Protein AF-A0AAU9SRE0-F1 (afdb_monomer)

Foldseek 3Di:
DLVVCCVVVLVVLLVVVVVDPLSVVLCCVQVVVLVVCPPDDPLCSLLSSLLSSLVSVLVDPDDVLVSLVVLLSSLVSLLPPPPLPDCRSLVSNLSSLVSVLVSCVVDQDPDLVSNLVSLLVQLVSLLVSADSNLQSSLVSLLVSLVVCVPPPRDLLSSLLSLLSSLLSVLSNLLVVVVPDPDPDQSVLVCLPPCVSQVSLVVSLVSLVVDDPPCLVSLVSSLVSLLSRQQSVLVSLLVCLLVLLPDPSCPVRLVVLLSSLSSLLSSLVSLVVVCVVCPDPPSLPPSSLVSNLSSLLSSQSSCLNNVPPNVSSLVSLLCNLVDPSDDLVSLVVLLVSLLSSLVSCVVVVVNVSNLSSLLSNVSSLVSSVVVLVVCVVVPDPVSVVSVVVSVVSVVVSVVVCVPPPDSPVVVVVVVVVVVVVVVVVVVVVVVVVVPD

InterPro domains:
  IPR005314 Peptidase C50, separase [PTHR12792] (43-377)
  IPR056932 Separase-like, second TPR repeats region [PF25113] (87-216)

Solvent-accessible surface area (backbone atoms only — not comparable to full-atom values): 24134 Å² total; per-residue (Å²): 106,68,64,60,48,47,53,50,48,48,47,49,54,40,55,75,36,62,92,40,80,66,47,59,53,44,47,57,69,48,48,58,72,57,66,71,52,85,83,63,58,71,68,60,50,48,43,51,47,54,43,48,47,51,54,45,52,64,73,40,95,60,64,68,71,52,48,48,54,51,49,48,51,57,48,50,56,46,71,67,46,86,63,79,84,54,73,58,54,52,55,36,47,46,47,45,56,50,45,57,55,57,59,51,70,77,51,86,86,73,63,64,67,55,50,50,52,50,48,53,48,51,56,57,52,19,66,75,66,31,64,72,36,25,53,50,52,23,51,46,30,44,55,52,26,58,67,42,68,79,46,84,85,53,70,64,60,34,53,33,33,42,33,45,23,58,18,34,60,50,45,49,49,52,58,56,47,72,75,50,93,61,96,64,64,67,66,58,60,54,73,69,30,62,68,69,42,56,50,49,56,61,45,48,64,52,62,76,67,64,71,82,88,51,68,86,54,45,63,63,41,51,50,22,42,46,58,35,41,46,48,53,18,52,51,46,60,72,42,44,80,65,55,66,82,42,72,78,58,63,86,42,45,70,57,49,50,54,52,34,51,54,36,49,50,44,53,51,52,51,51,54,49,54,67,73,47,84,54,79,85,75,71,45,69,65,60,56,53,44,47,54,42,30,52,51,27,31,40,52,46,17,60,74,67,64,49,63,47,67,61,43,49,49,52,48,52,52,52,65,69,36,90,85,62,47,64,70,58,39,50,54,51,30,56,50,25,43,55,50,14,53,54,28,43,77,68,70,37,55,71,54,12,51,54,27,42,54,52,24,53,53,37,47,53,47,39,52,53,53,48,56,64,48,52,81,71,72,61,80,72,52,59,64,52,49,51,52,48,52,55,52,46,53,54,51,50,54,54,43,71,70,42,99,71,44,62,66,61,53,52,53,49,54,57,49,52,51,51,56,52,49,52,56,47,51,58,49,52,51,69,73,65,76,121

Mean predicted aligned error: 12.98 Å

Sequence (435 aa):
MICSALTSSVWNAASWGLEHPGSRQIWESVLSPLSEKQNVSTRVLCKSFCNSTLKEYYKSPLPKCHFYKFSRQVLSLLFMSKETETSQPVETVMSVLRTVACEIKVEPGANWLEFLDLVSYCVHESLLAGDVWCAGVSKQLSEIASNYYNYKAIPQANLILRLYSAGLPVHVFDVKLRKIVRKKLRLEALLGDDEIWNSSVSLWGLIQHYHKDAVEYTPPYLDALKFLCQPLASLINSEKKKMVPGRVLTCYTAHLSVIQDIFLQFCHGLREFQRWTHHKECSGTDFNKTLLNVAMAASFISMRTQYRVEITGRLVEDVIASPWISPPDLKYLLASFHDIGVAFYSMKNLGKASLAFKICIRTVWTCVRLLCQIHQHGAPEINKLLVFILENWSAAEALIKNLPDPTPIAKQYVKTQRRDHEIQKEEKDLKQTGF

Nearest PDB structures (foldseek):
  8vjj-assembly1_C  TM=2.635E-01  e=2.419E-01  Mus musculus
  8vjk-assembly1_B  TM=2.257E-01  e=1.599E-01  Mus musculus
  8tl7-assembly1_U  TM=2.142E-01  e=1.494E+00  synthetic construct
  8set-assembly1_D  TM=2.763E-01  e=2.454E+00  Oryctolagus cuniculus

pLDDT: mean 74.32, std 15.86, range [37.41, 95.12]

Secondary structure (DSSP, 8-state):
-HHHHHHHHHHHHHHHTTTSTHHHHHHHHHHHHHHT-TTS-HHHHHHHHHHHHHHHHHHSSS-HHHHHHHHHHHHHHHHT-S-TT-HHHHHHHHHHHHHHHHHHTTSTTS-HHHHHHHHHHHHHHHHHH-HHHHHHHHHHHHHHHHHHTT-TT-HHHHHHHHHHHHHHHHHHHHHHHHH---SS-HHHHHHT-HHHHHHHHHHHHHHHT--TT-GGGHHHHHHHHHHHHHHHHHHHHHHHHHHTT-SGGGGGHHHHHHHHHHHHHHHHHHHHHHHH--SGGG--HHHHHHHHHHHHHHHHHHHHH-SSHHHHHHHHHHHHT-TT--HHHHHHHHHHHHHHHHHHHHTT-HHHHHHHHHHHHHHHHHHHHHHHHHHTT--TTHHHHHHHHHHHHHHHHHHHHTSS--HHHHHHHHHHHHHHHHHHHHHHHHHHHT-

Radius of gyration: 26.69 Å; Cα contacts (8 Å, |Δi|>4): 370; chains: 1; bounding box: 65×55×76 Å

Structure (mmCIF, N/CA/C/O backbone):
data_AF-A0AAU9SRE0-F1
#
_entry.id   AF-A0AAU9SRE0-F1
#
loop_
_atom_site.group_PDB
_atom_site.id
_atom_site.type_symbol
_atom_site.label_atom_id
_atom_site.label_alt_id
_atom_site.label_comp_id
_atom_site.label_asym_id
_atom_site.label_entity_id
_atom_site.label_seq_id
_atom_site.pdbx_PDB_ins_code
_atom_site.Cartn_x
_atom_site.Cartn_y
_atom_site.Cartn_z
_atom_site.occupancy
_atom_site.B_iso_or_equiv
_atom_site.auth_seq_id
_atom_site.auth_comp_id
_atom_site.auth_asym_id
_atom_site.auth_atom_id
_atom_site.pdbx_PDB_model_num
ATOM 1 N N . MET A 1 1 ? 19.586 21.660 -21.477 1.00 44.09 1 MET A N 1
ATOM 2 C CA . MET A 1 1 ? 20.223 21.302 -20.189 1.00 44.09 1 MET A CA 1
ATOM 3 C C . MET A 1 1 ? 20.148 19.803 -19.909 1.00 44.09 1 MET A C 1
ATOM 5 O O . MET A 1 1 ? 21.198 19.206 -19.751 1.00 44.09 1 MET A O 1
ATOM 9 N N . ILE A 1 2 ? 18.968 19.165 -19.959 1.00 46.72 2 ILE A N 1
ATOM 10 C CA . ILE A 1 2 ? 18.813 17.707 -19.748 1.00 46.72 2 ILE A CA 1
ATOM 11 C C . ILE A 1 2 ? 19.622 16.876 -20.752 1.00 46.72 2 ILE A C 1
ATOM 13 O O . ILE A 1 2 ? 20.326 15.978 -20.329 1.00 46.72 2 ILE A O 1
ATOM 17 N N . CYS A 1 3 ? 19.616 17.195 -22.054 1.00 45.47 3 CYS A N 1
ATOM 18 C CA . CYS A 1 3 ? 20.448 16.456 -23.014 1.00 45.47 3 CYS A CA 1
ATOM 19 C C . CYS A 1 3 ? 21.947 16.644 -22.779 1.00 45.47 3 CYS A C 1
ATOM 21 O O . CYS A 1 3 ? 22.668 15.679 -22.931 1.00 45.47 3 CYS A O 1
ATOM 23 N N . SER A 1 4 ? 22.415 17.831 -22.370 1.00 46.62 4 SER A N 1
ATOM 24 C CA . SER A 1 4 ? 23.844 18.045 -22.083 1.00 46.62 4 SER A CA 1
ATOM 25 C C . SER A 1 4 ? 24.262 17.394 -20.758 1.00 46.62 4 SER A C 1
ATOM 27 O O . SER A 1 4 ? 25.378 16.899 -20.644 1.00 46.62 4 SER A O 1
ATOM 29 N N . ALA A 1 5 ? 23.358 17.350 -19.774 1.00 51.81 5 ALA A N 1
ATOM 30 C CA . ALA A 1 5 ? 23.538 16.632 -18.519 1.00 51.81 5 ALA A CA 1
ATOM 31 C C . ALA A 1 5 ? 23.449 15.118 -18.727 1.00 51.81 5 ALA A C 1
ATOM 33 O O . ALA A 1 5 ? 24.257 14.405 -18.169 1.00 51.81 5 ALA A O 1
ATOM 34 N N . LEU A 1 6 ? 22.555 14.612 -19.577 1.00 51.34 6 LEU A N 1
ATOM 35 C CA . LEU A 1 6 ? 22.500 13.201 -19.951 1.00 51.34 6 LEU A CA 1
ATOM 36 C C . LEU A 1 6 ? 23.691 12.824 -20.818 1.00 51.34 6 LEU A C 1
ATOM 38 O O . LEU A 1 6 ? 24.259 11.779 -20.576 1.00 51.34 6 LEU A O 1
ATOM 42 N N . THR A 1 7 ? 24.144 13.645 -21.765 1.00 50.97 7 THR A N 1
ATOM 43 C CA . THR A 1 7 ? 25.370 13.339 -22.512 1.00 50.97 7 THR A CA 1
ATOM 44 C C . THR A 1 7 ? 26.592 13.417 -21.613 1.00 50.97 7 THR A C 1
ATOM 46 O O . THR A 1 7 ? 27.449 12.571 -21.761 1.00 50.97 7 THR A O 1
ATOM 49 N N . SER A 1 8 ? 26.671 14.356 -20.661 1.00 46.06 8 SER A N 1
ATOM 50 C CA . SER A 1 8 ? 27.801 14.484 -19.724 1.00 46.06 8 SER A CA 1
ATOM 51 C C . SER A 1 8 ? 27.768 13.439 -18.601 1.00 46.06 8 SER A C 1
ATOM 53 O O . SER A 1 8 ? 28.796 12.899 -18.226 1.00 46.06 8 SER A O 1
ATOM 55 N N . SER A 1 9 ? 26.593 13.067 -18.096 1.00 46.38 9 SER A N 1
ATOM 56 C CA . SER A 1 9 ? 26.417 12.003 -17.104 1.00 46.38 9 SER A CA 1
ATOM 57 C C . SER A 1 9 ? 26.436 10.616 -17.729 1.00 46.38 9 SER A C 1
ATOM 59 O O . SER A 1 9 ? 26.918 9.706 -17.078 1.00 46.38 9 SER A O 1
ATOM 61 N N . VAL A 1 10 ? 25.988 10.432 -18.976 1.00 47.25 10 VAL A N 1
ATOM 62 C CA . VAL A 1 10 ? 26.255 9.209 -19.752 1.00 47.25 10 VAL A CA 1
ATOM 63 C C . VAL A 1 10 ? 27.716 9.174 -20.168 1.00 47.25 10 VAL A C 1
ATOM 65 O O . VAL A 1 10 ? 28.284 8.100 -20.142 1.00 47.25 10 VAL A O 1
ATOM 68 N N . TRP A 1 11 ? 28.368 10.306 -20.444 1.00 44.09 11 TRP A N 1
ATOM 69 C CA . TRP A 1 11 ? 29.823 10.370 -20.616 1.00 44.09 11 TRP A CA 1
ATOM 70 C C . TRP A 1 11 ? 30.558 10.023 -19.323 1.00 44.09 11 TRP A C 1
ATOM 72 O O . TRP A 1 11 ? 31.525 9.281 -19.373 1.00 44.09 11 TRP A O 1
ATOM 82 N N . ASN A 1 12 ? 30.068 10.465 -18.163 1.00 44.06 12 ASN A N 1
ATOM 83 C CA . ASN A 1 12 ? 30.649 10.137 -16.862 1.00 44.06 12 ASN A CA 1
ATOM 84 C C . ASN A 1 12 ? 30.303 8.709 -16.397 1.00 44.06 12 ASN A C 1
ATOM 86 O O . ASN A 1 12 ? 31.115 8.051 -15.765 1.00 44.06 12 ASN A O 1
ATOM 90 N N . ALA A 1 13 ? 29.127 8.178 -16.730 1.00 41.12 13 ALA A N 1
ATOM 91 C CA . ALA A 1 13 ? 28.760 6.786 -16.464 1.00 41.12 13 ALA A CA 1
ATOM 92 C C . ALA A 1 13 ? 29.473 5.832 -17.435 1.00 41.12 13 ALA A C 1
ATOM 94 O O . ALA A 1 13 ? 29.919 4.761 -17.034 1.00 41.12 13 ALA A O 1
ATOM 95 N N . ALA A 1 14 ? 29.651 6.245 -18.693 1.00 41.06 14 ALA A N 1
ATOM 96 C CA . ALA A 1 14 ? 30.523 5.583 -19.653 1.00 41.06 14 ALA A CA 1
ATOM 97 C C . ALA A 1 14 ? 31.992 5.718 -19.243 1.00 41.06 14 ALA A C 1
ATOM 99 O O . ALA A 1 14 ? 32.736 4.773 -19.463 1.00 41.06 14 ALA A O 1
ATOM 100 N N . SER A 1 15 ? 32.399 6.812 -18.580 1.00 37.41 15 SER A N 1
ATOM 101 C CA . SER A 1 15 ? 33.753 6.970 -18.038 1.00 37.41 15 SER A CA 1
ATOM 102 C C . SER A 1 15 ? 34.016 6.128 -16.797 1.00 37.41 15 SER A C 1
ATOM 104 O O . SER A 1 15 ? 35.123 5.633 -16.629 1.00 37.41 15 SER A O 1
ATOM 106 N N . TRP A 1 16 ? 32.989 5.832 -16.001 1.00 39.28 16 TRP A N 1
ATOM 107 C CA . TRP A 1 16 ? 33.039 4.770 -14.990 1.00 39.28 16 TRP A CA 1
ATOM 108 C C . TRP A 1 16 ? 33.045 3.359 -15.603 1.00 39.28 16 TRP A C 1
ATOM 110 O O . TRP A 1 16 ? 33.472 2.409 -14.958 1.00 39.28 16 TRP A O 1
ATOM 120 N N . GLY A 1 17 ? 32.612 3.216 -16.859 1.00 38.97 17 GLY A N 1
ATOM 121 C CA . GLY A 1 17 ? 32.739 2.003 -17.671 1.00 38.97 17 GLY A CA 1
ATOM 122 C C . GLY A 1 17 ? 33.943 1.994 -18.625 1.00 38.97 17 GLY A C 1
ATOM 123 O O . GLY A 1 17 ? 34.008 1.106 -19.480 1.00 38.97 17 GLY A O 1
ATOM 124 N N . LEU A 1 18 ? 34.874 2.958 -18.529 1.00 38.12 18 LEU A N 1
ATOM 125 C CA . LEU A 1 18 ? 36.029 3.082 -19.439 1.00 38.12 18 LEU A CA 1
ATOM 126 C C . LEU A 1 18 ? 37.134 2.047 -19.193 1.00 38.12 18 LEU A C 1
ATOM 128 O O . LEU A 1 18 ? 38.086 2.000 -19.965 1.00 38.12 18 LEU A O 1
ATOM 132 N N . GLU A 1 19 ? 37.001 1.168 -18.200 1.00 42.31 19 GLU A N 1
ATOM 133 C CA . GLU A 1 19 ? 37.871 -0.011 -18.102 1.00 42.31 19 GLU A CA 1
ATOM 134 C C . GLU A 1 19 ? 37.443 -1.148 -19.053 1.00 42.31 19 GLU A C 1
ATOM 136 O O . GLU A 1 19 ? 38.188 -2.109 -19.233 1.00 42.31 19 GLU A O 1
ATOM 141 N N . HIS A 1 20 ? 36.287 -1.035 -19.732 1.00 44.62 20 HIS A N 1
ATOM 142 C CA . HIS A 1 20 ? 35.795 -2.057 -20.661 1.00 44.62 20 HIS A CA 1
ATOM 143 C C . HIS A 1 20 ? 35.599 -1.539 -22.104 1.00 44.62 20 HIS A C 1
ATOM 145 O O . HIS A 1 20 ? 34.811 -0.618 -22.322 1.00 44.62 20 HIS A O 1
ATOM 151 N N . PRO A 1 21 ? 36.199 -2.188 -23.127 1.00 45.56 21 PRO A N 1
ATOM 152 C CA . PRO A 1 21 ? 36.087 -1.810 -24.546 1.00 45.56 21 PRO A CA 1
ATOM 153 C C . PRO A 1 21 ? 34.653 -1.682 -25.094 1.00 45.56 21 PRO A C 1
ATOM 155 O O . PRO A 1 21 ? 34.417 -0.939 -26.045 1.00 45.56 21 PRO A O 1
ATOM 158 N N . GLY A 1 22 ? 33.683 -2.380 -24.492 1.00 50.66 22 GLY A N 1
ATOM 159 C CA . GLY A 1 22 ? 32.291 -2.400 -24.953 1.00 50.66 22 GLY A CA 1
ATOM 160 C C . GLY A 1 22 ? 31.529 -1.080 -24.769 1.00 50.66 22 GLY A C 1
ATOM 161 O O . GLY A 1 22 ? 30.610 -0.803 -25.534 1.00 50.66 22 GLY A O 1
ATOM 162 N N . SER A 1 23 ? 31.910 -0.228 -23.811 1.00 51.00 23 SER A N 1
ATOM 163 C CA . SER A 1 23 ? 31.218 1.047 -23.548 1.00 51.00 23 SER A CA 1
ATOM 164 C C . SER A 1 23 ? 31.437 2.080 -24.665 1.00 51.00 23 SER A C 1
ATOM 166 O O . SER A 1 23 ? 30.512 2.803 -25.040 1.00 51.00 23 SER A O 1
ATOM 168 N N . ARG A 1 24 ? 32.635 2.094 -25.267 1.00 52.78 24 ARG A N 1
ATOM 169 C CA . ARG A 1 24 ? 32.995 2.955 -26.408 1.00 52.78 24 ARG A CA 1
ATOM 170 C C . ARG A 1 24 ? 32.248 2.567 -27.688 1.00 52.78 24 ARG A C 1
ATOM 172 O O . ARG A 1 24 ? 31.793 3.434 -28.426 1.00 52.78 24 ARG A O 1
ATOM 179 N N . GLN A 1 25 ? 32.050 1.269 -27.899 1.00 57.16 25 GLN A N 1
ATOM 180 C CA . GLN A 1 25 ? 31.337 0.722 -29.057 1.00 57.16 25 GLN A CA 1
ATOM 181 C C . GLN A 1 25 ? 29.832 1.058 -29.028 1.00 57.16 25 GLN A C 1
ATOM 183 O O . GLN A 1 25 ? 29.228 1.358 -30.060 1.00 57.16 25 GLN A O 1
ATOM 188 N N . ILE A 1 26 ? 29.227 1.091 -27.833 1.00 56.38 26 ILE A N 1
ATOM 189 C CA . ILE A 1 26 ? 27.846 1.565 -27.628 1.00 56.38 26 ILE A CA 1
ATOM 190 C C . ILE A 1 26 ? 27.734 3.063 -27.955 1.00 56.38 26 ILE A C 1
ATOM 192 O O . ILE A 1 26 ? 26.755 3.505 -28.552 1.00 56.38 26 ILE A O 1
ATOM 196 N N . TRP A 1 27 ? 28.745 3.858 -27.599 1.00 55.88 27 TRP A N 1
ATOM 197 C CA . TRP A 1 27 ? 28.757 5.293 -27.881 1.00 55.88 27 TRP A CA 1
ATOM 198 C C . TRP A 1 27 ? 28.800 5.582 -29.389 1.00 55.88 27 TRP A C 1
ATOM 200 O O . TRP A 1 27 ? 27.960 6.326 -29.893 1.00 55.88 27 TRP A O 1
ATOM 210 N N . GLU A 1 28 ? 29.711 4.939 -30.123 1.00 55.91 28 GLU A N 1
ATOM 211 C CA . GLU A 1 28 ? 29.859 5.116 -31.577 1.00 55.91 28 GLU A CA 1
ATOM 212 C C . GLU A 1 28 ? 28.629 4.620 -32.359 1.00 55.91 28 GLU A C 1
ATOM 214 O O . GLU A 1 28 ? 28.178 5.287 -33.292 1.00 55.91 28 GLU A O 1
ATOM 219 N N . SER A 1 29 ? 28.024 3.505 -31.935 1.00 59.25 29 SER A N 1
ATOM 220 C CA . SER A 1 29 ? 26.831 2.937 -32.584 1.00 59.25 29 SER A CA 1
ATOM 221 C C . SER A 1 29 ? 25.541 3.725 -32.329 1.00 59.25 29 SER A C 1
ATOM 223 O O . SER A 1 29 ? 24.643 3.704 -33.172 1.00 59.25 29 SER A O 1
ATOM 225 N N . VAL A 1 30 ? 25.428 4.437 -31.200 1.00 58.59 30 VAL A N 1
ATOM 226 C CA . VAL A 1 30 ? 24.200 5.161 -30.831 1.00 58.59 30 VAL A CA 1
ATOM 227 C C . VAL A 1 30 ? 24.264 6.651 -31.171 1.00 58.59 30 VAL A C 1
ATOM 229 O O . VAL A 1 30 ? 23.275 7.192 -31.666 1.00 58.59 30 VAL A O 1
ATOM 232 N N . LEU A 1 31 ? 25.387 7.338 -30.926 1.00 56.81 31 LEU A N 1
ATOM 233 C CA . LEU A 1 31 ? 25.472 8.794 -31.109 1.00 56.81 31 LEU A CA 1
ATOM 234 C C . LEU A 1 31 ? 25.750 9.222 -32.551 1.00 56.81 31 LEU A C 1
ATOM 236 O O . LEU A 1 31 ? 25.143 10.202 -32.980 1.00 56.81 31 LEU A O 1
ATOM 240 N N . SER A 1 32 ? 26.567 8.484 -33.314 1.00 55.81 32 SER A N 1
ATOM 241 C CA . SER A 1 32 ? 26.891 8.842 -34.709 1.00 55.81 32 SER A CA 1
ATOM 242 C C . SER A 1 32 ? 25.643 8.911 -35.612 1.00 55.81 32 SER A C 1
ATOM 244 O O . SER A 1 32 ? 25.474 9.905 -36.318 1.00 55.81 32 SER A O 1
ATOM 246 N N . PRO A 1 33 ? 24.688 7.958 -35.542 1.00 58.62 33 PRO A N 1
ATOM 247 C CA . PRO A 1 33 ? 23.460 8.035 -36.344 1.00 58.62 33 PRO A CA 1
ATOM 248 C C . PRO A 1 33 ? 22.447 9.074 -35.834 1.00 58.62 33 PRO A C 1
ATOM 250 O O . PRO A 1 33 ? 21.544 9.488 -36.565 1.00 58.62 33 PRO A O 1
ATOM 253 N N . LEU A 1 34 ? 22.533 9.466 -34.556 1.00 53.03 34 LEU A N 1
ATOM 254 C CA . LEU A 1 34 ? 21.638 10.458 -33.953 1.00 53.03 34 LEU A CA 1
ATOM 255 C C . LEU A 1 34 ? 22.111 11.894 -34.213 1.00 53.03 34 LEU A C 1
ATOM 257 O O . LEU A 1 34 ? 21.265 12.779 -34.336 1.00 53.03 34 LEU A O 1
ATOM 261 N N . SER A 1 35 ? 23.423 12.124 -34.346 1.00 49.41 35 SER A N 1
ATOM 262 C CA . SER A 1 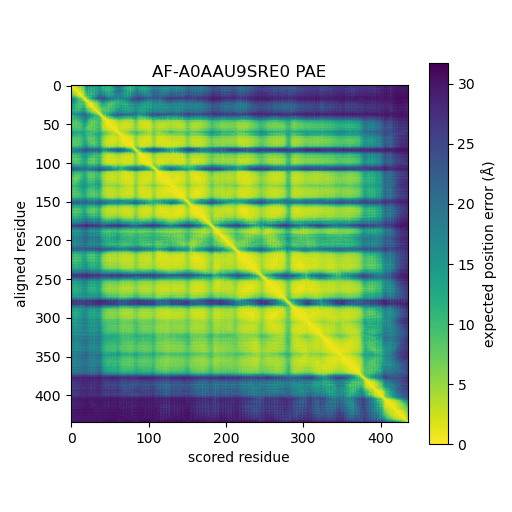35 ? 23.998 13.438 -34.668 1.00 49.41 35 SER A CA 1
ATOM 263 C C . SER A 1 35 ? 23.754 13.882 -36.113 1.00 49.41 35 SER A C 1
ATOM 265 O O . SER A 1 35 ? 23.7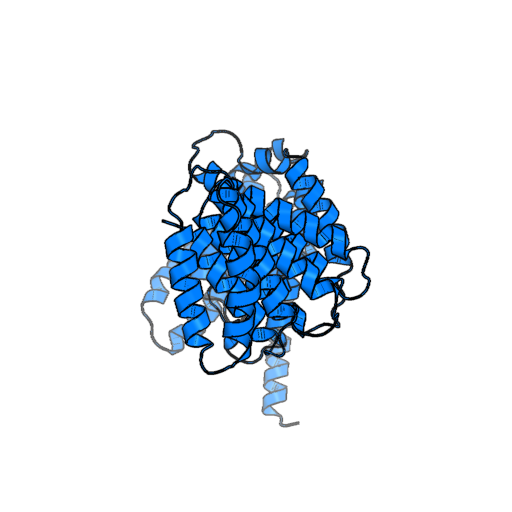03 15.079 -36.375 1.00 49.41 35 SER A O 1
ATOM 267 N N . GLU A 1 36 ? 23.546 12.945 -37.043 1.00 51.03 36 GLU A N 1
ATOM 268 C CA . GLU A 1 36 ? 23.259 13.246 -38.457 1.00 51.03 36 GLU A CA 1
ATOM 269 C C . GLU A 1 36 ? 21.814 13.727 -38.699 1.00 51.03 36 GLU A C 1
ATOM 271 O O . GLU A 1 36 ? 21.502 14.310 -39.738 1.00 51.03 36 GLU A O 1
ATOM 276 N N . LYS A 1 37 ? 20.905 13.551 -37.729 1.00 53.22 37 LYS A N 1
ATOM 277 C CA . LYS A 1 37 ? 19.501 13.980 -37.838 1.00 53.22 37 LYS A CA 1
ATOM 278 C C . LYS A 1 37 ? 19.327 15.443 -37.417 1.00 53.22 37 LYS A C 1
ATOM 280 O O . LYS A 1 37 ? 18.749 15.744 -36.374 1.00 53.22 37 LYS A O 1
ATOM 285 N N . GLN A 1 38 ? 19.781 16.359 -38.270 1.00 45.16 38 GLN A N 1
ATOM 286 C CA . GLN A 1 38 ? 19.873 17.808 -38.014 1.00 45.16 38 GLN A CA 1
ATOM 287 C C . GLN A 1 38 ? 18.540 18.563 -37.783 1.00 45.16 38 GLN A C 1
ATOM 289 O O . GLN A 1 38 ? 18.571 19.739 -37.444 1.00 45.16 38 GLN A O 1
ATOM 294 N N . ASN A 1 39 ? 17.375 17.909 -37.899 1.00 47.19 39 ASN A N 1
ATOM 295 C CA . ASN A 1 39 ? 16.045 18.539 -37.777 1.00 47.19 39 ASN A CA 1
ATOM 296 C C . ASN A 1 39 ? 15.118 17.902 -36.723 1.00 47.19 39 ASN A C 1
ATOM 298 O O . ASN A 1 39 ? 13.912 18.152 -36.708 1.00 47.19 39 ASN A O 1
ATOM 302 N N . VAL A 1 40 ? 15.641 17.056 -35.834 1.00 53.91 40 VAL A N 1
ATOM 303 C CA . VAL A 1 40 ? 14.815 16.369 -34.831 1.00 53.91 40 VAL A CA 1
ATOM 304 C C . VAL A 1 40 ? 14.788 17.168 -33.530 1.00 53.91 40 VAL A C 1
ATOM 306 O O . VAL A 1 40 ? 15.827 17.506 -32.968 1.00 53.91 40 VAL A O 1
ATOM 309 N N . SER A 1 41 ? 13.583 17.445 -33.020 1.00 58.94 41 SER A N 1
ATOM 310 C CA . SER A 1 41 ? 13.394 18.094 -31.720 1.00 58.94 41 SER A CA 1
ATOM 311 C C . SER A 1 41 ? 14.230 17.399 -30.636 1.00 58.94 41 SER A C 1
ATOM 313 O O . SER A 1 41 ? 14.184 16.172 -30.504 1.00 58.94 41 SER A O 1
ATOM 315 N N . THR A 1 42 ? 14.934 18.180 -29.807 1.00 62.62 42 THR A N 1
ATOM 316 C CA . THR A 1 42 ? 15.754 17.722 -28.663 1.00 62.62 42 THR A CA 1
ATOM 317 C C . THR A 1 42 ? 15.027 16.697 -27.775 1.00 62.62 42 THR A C 1
ATOM 319 O O . THR A 1 42 ? 15.652 15.838 -27.153 1.00 62.62 42 THR A O 1
ATOM 322 N N . ARG A 1 43 ? 13.690 16.748 -27.774 1.00 62.28 43 ARG A N 1
ATOM 323 C CA . ARG A 1 43 ? 12.767 15.844 -27.077 1.00 62.28 43 ARG A CA 1
ATOM 324 C C . ARG A 1 43 ? 12.829 14.400 -27.580 1.00 62.28 43 ARG A C 1
ATOM 326 O O . ARG A 1 43 ? 13.005 13.471 -26.795 1.00 62.28 43 ARG A O 1
ATOM 333 N N . VAL A 1 44 ? 12.710 14.217 -28.894 1.00 65.12 44 VAL A N 1
ATOM 334 C CA . VAL A 1 44 ? 12.750 12.899 -29.547 1.00 65.12 44 VAL A CA 1
ATOM 335 C C . VAL A 1 44 ? 14.157 12.317 -29.450 1.00 65.12 44 VAL A C 1
ATOM 337 O O . VAL A 1 44 ? 14.307 11.115 -29.241 1.00 65.12 44 VAL A O 1
ATOM 340 N N . LEU A 1 45 ? 15.177 13.178 -29.508 1.00 69.50 45 LEU A N 1
ATOM 341 C CA . LEU A 1 45 ? 16.573 12.781 -29.350 1.00 69.50 45 LEU A CA 1
ATOM 342 C C . LEU A 1 45 ? 16.854 12.204 -27.959 1.00 69.50 45 LEU A C 1
ATOM 344 O O . LEU A 1 45 ? 17.437 11.133 -27.883 1.00 69.50 45 LEU A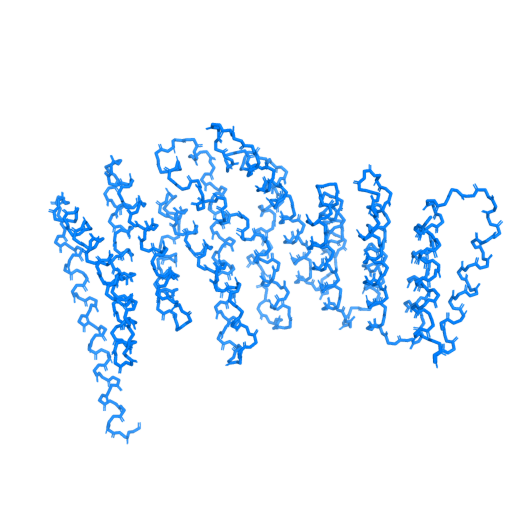 O 1
ATOM 348 N N . CYS A 1 46 ? 16.386 12.833 -26.874 1.00 71.56 46 CYS A N 1
ATOM 349 C CA . CYS A 1 46 ? 16.596 12.329 -25.509 1.00 71.56 46 CYS A CA 1
ATOM 350 C C . CYS A 1 46 ? 15.995 10.928 -25.300 1.00 71.56 46 CYS A C 1
ATOM 352 O O . CYS A 1 46 ? 16.679 9.996 -24.874 1.00 71.56 46 CYS A O 1
ATOM 354 N N . LYS A 1 47 ? 14.718 10.763 -25.665 1.00 79.94 47 LYS A N 1
ATOM 355 C CA . LYS A 1 47 ? 14.003 9.485 -25.564 1.00 79.94 47 LYS A CA 1
ATOM 356 C C . LYS A 1 47 ? 14.631 8.408 -26.446 1.00 79.94 47 LYS A C 1
ATOM 358 O O . LYS A 1 47 ? 14.851 7.290 -25.985 1.00 79.94 47 LYS A O 1
ATOM 363 N N . SER A 1 48 ? 14.928 8.740 -27.704 1.00 80.12 48 SER A N 1
ATOM 364 C CA . SER A 1 48 ? 15.571 7.811 -28.636 1.00 80.12 48 SER A CA 1
ATOM 365 C C . SER A 1 48 ? 16.956 7.411 -28.148 1.00 80.12 48 SER A C 1
ATOM 367 O O . SER A 1 48 ? 17.282 6.232 -28.194 1.00 80.12 48 SER A O 1
ATOM 369 N N . PHE A 1 49 ? 17.744 8.364 -27.652 1.00 81.38 49 PHE A N 1
ATOM 370 C CA . PHE A 1 49 ? 19.071 8.116 -27.110 1.00 81.38 49 PHE A CA 1
ATOM 371 C C . PHE A 1 49 ? 19.007 7.165 -25.916 1.00 81.38 49 PHE A C 1
ATOM 373 O O . PHE A 1 49 ? 19.649 6.124 -25.952 1.00 81.38 49 PHE A O 1
ATOM 380 N N . CYS A 1 50 ? 18.175 7.450 -24.907 1.00 83.06 50 CYS A N 1
ATOM 381 C CA . CYS A 1 50 ? 18.047 6.580 -23.734 1.00 83.06 50 CYS A CA 1
ATOM 382 C C . CYS A 1 50 ? 17.650 5.151 -24.129 1.00 83.06 50 CYS A C 1
ATOM 384 O O . CYS A 1 50 ? 18.288 4.193 -23.700 1.00 83.06 50 CYS A O 1
ATOM 386 N N . ASN A 1 51 ? 16.633 5.001 -24.984 1.00 84.88 51 ASN A N 1
ATOM 387 C CA . ASN A 1 51 ? 16.175 3.686 -25.426 1.00 84.88 51 ASN A CA 1
ATOM 388 C C . ASN A 1 51 ? 17.250 2.934 -26.226 1.00 84.88 51 ASN A C 1
ATOM 390 O O . ASN A 1 51 ? 17.456 1.746 -25.995 1.00 84.88 51 ASN A O 1
ATOM 394 N N . SER A 1 52 ? 17.911 3.599 -27.178 1.00 83.38 52 SER A N 1
ATOM 395 C CA . SER A 1 52 ? 18.946 2.976 -28.009 1.00 83.38 52 SER A CA 1
ATOM 396 C C . SER A 1 52 ? 20.159 2.574 -27.178 1.00 83.38 52 SER A C 1
ATOM 398 O O . SER A 1 52 ? 20.619 1.443 -27.299 1.00 83.38 52 SER A O 1
ATOM 400 N N . THR A 1 53 ? 20.617 3.446 -26.276 1.00 82.50 53 THR A N 1
ATOM 401 C CA . THR A 1 53 ? 21.725 3.141 -25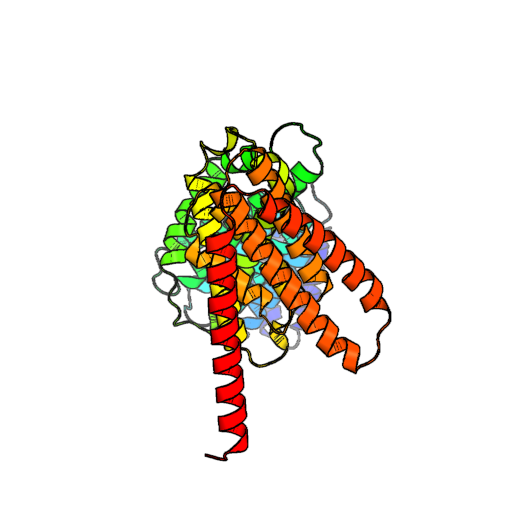.365 1.00 82.50 53 THR A CA 1
ATOM 402 C C . THR A 1 53 ? 21.393 1.950 -24.479 1.00 82.50 53 THR A C 1
ATOM 404 O O . THR A 1 53 ? 22.219 1.059 -24.346 1.00 82.50 53 THR A O 1
ATOM 407 N N . LEU A 1 54 ? 20.180 1.877 -23.921 1.00 86.19 54 LEU A N 1
ATOM 408 C CA . LEU A 1 54 ? 19.758 0.733 -23.107 1.00 86.19 54 LEU A CA 1
ATOM 409 C C . LEU A 1 54 ? 19.744 -0.576 -23.902 1.00 86.19 54 LEU A C 1
ATOM 411 O O . LEU A 1 54 ? 20.242 -1.585 -23.410 1.00 86.19 54 LEU A O 1
ATOM 415 N N . LYS A 1 55 ? 19.225 -0.561 -25.133 1.00 86.00 55 LYS A N 1
ATOM 416 C CA . LYS A 1 55 ? 19.204 -1.745 -26.006 1.00 86.00 55 LYS A CA 1
ATOM 417 C C . LYS A 1 55 ? 20.605 -2.235 -26.344 1.00 86.00 55 LYS A C 1
ATOM 419 O O . LYS A 1 55 ? 20.872 -3.428 -26.253 1.00 86.00 55 LYS A O 1
ATOM 424 N N . GLU A 1 56 ? 21.501 -1.327 -26.715 1.00 83.25 56 GLU A N 1
ATOM 425 C CA . GLU A 1 56 ? 22.889 -1.689 -27.009 1.00 83.25 56 GLU A CA 1
ATOM 426 C C . GLU A 1 56 ? 23.635 -2.146 -25.752 1.00 83.25 56 GLU A C 1
ATOM 428 O O . GLU A 1 56 ? 24.357 -3.141 -25.783 1.00 83.25 56 GLU A O 1
ATOM 433 N N . TYR A 1 57 ? 23.379 -1.511 -24.606 1.00 81.75 57 TYR A N 1
ATOM 434 C CA . TYR A 1 57 ? 23.925 -1.955 -23.328 1.00 81.75 57 TYR A CA 1
ATOM 435 C C . TYR A 1 57 ? 23.468 -3.372 -22.973 1.00 81.75 57 TYR A C 1
ATOM 437 O O . TYR A 1 57 ? 24.276 -4.184 -22.527 1.00 81.75 57 TYR A O 1
ATOM 445 N N . TYR A 1 58 ? 22.195 -3.700 -23.202 1.00 82.12 58 TYR A N 1
ATOM 446 C CA . TYR A 1 58 ? 21.671 -5.036 -22.932 1.00 82.12 58 TYR A CA 1
ATOM 447 C C . TYR A 1 58 ? 22.290 -6.106 -23.844 1.00 82.12 58 TYR A C 1
ATOM 449 O O . TYR A 1 58 ? 22.555 -7.213 -23.375 1.00 82.12 58 TYR A O 1
ATOM 457 N N . LYS A 1 59 ? 22.560 -5.786 -25.117 1.00 83.81 59 LYS A N 1
ATOM 458 C CA . LYS A 1 59 ? 23.259 -6.682 -26.060 1.00 83.81 59 LYS A CA 1
ATOM 459 C C . LYS A 1 59 ? 24.747 -6.852 -25.752 1.00 83.81 59 LYS A C 1
ATOM 461 O O . LYS A 1 59 ? 25.358 -7.806 -26.226 1.00 83.81 59 LYS A O 1
ATOM 466 N N . SER A 1 60 ? 25.338 -5.914 -25.016 1.00 80.75 60 SER A N 1
ATOM 467 C CA . SER A 1 60 ? 26.759 -5.949 -24.686 1.00 80.75 60 SER A CA 1
ATOM 468 C C . SER A 1 60 ? 27.115 -7.176 -23.828 1.00 80.75 60 SER A C 1
ATOM 470 O O . SER A 1 60 ? 26.264 -7.685 -23.095 1.00 80.75 60 SER A O 1
ATOM 472 N N . PRO A 1 61 ? 28.380 -7.636 -23.853 1.00 77.69 61 PRO A N 1
ATOM 473 C CA . PRO A 1 61 ? 28.836 -8.760 -23.030 1.00 77.69 61 PRO A CA 1
ATOM 474 C C . PRO A 1 61 ? 28.977 -8.405 -21.537 1.00 77.69 61 PRO A C 1
ATOM 476 O O . PRO A 1 61 ? 29.491 -9.208 -20.761 1.00 77.69 61 PRO A O 1
ATOM 479 N N . LEU A 1 62 ? 28.581 -7.195 -21.122 1.00 76.69 62 LEU A N 1
ATOM 480 C CA . LEU A 1 62 ? 28.692 -6.754 -19.735 1.00 76.69 62 LEU A CA 1
ATOM 481 C C . LEU A 1 62 ? 27.696 -7.497 -18.830 1.00 76.69 62 LEU A C 1
ATOM 483 O O . LEU A 1 62 ? 26.603 -7.863 -19.272 1.00 76.69 62 LEU A O 1
ATOM 487 N N . PRO A 1 63 ? 28.021 -7.663 -17.533 1.00 79.25 63 PRO A N 1
ATOM 488 C CA . PRO A 1 63 ? 27.084 -8.212 -16.565 1.00 79.25 63 PRO A CA 1
ATOM 489 C C . PRO A 1 63 ? 25.751 -7.458 -16.577 1.00 79.25 63 PRO A C 1
ATOM 491 O O . PRO A 1 63 ? 25.707 -6.228 -16.483 1.00 79.25 63 PRO A O 1
ATOM 494 N N . LYS A 1 64 ? 24.641 -8.201 -16.628 1.00 79.00 64 LYS A N 1
ATOM 495 C CA . LYS A 1 64 ? 23.287 -7.629 -16.679 1.00 79.00 64 LYS A CA 1
ATOM 496 C C . LYS A 1 64 ? 22.960 -6.760 -15.457 1.00 79.00 64 LYS A C 1
ATOM 498 O O . LYS A 1 64 ? 22.179 -5.825 -15.574 1.00 79.00 64 LYS A O 1
ATOM 503 N N . CYS A 1 65 ? 23.605 -6.965 -14.308 1.00 75.31 65 CYS A N 1
ATOM 504 C CA . CYS A 1 65 ? 23.454 -6.077 -13.150 1.00 75.31 65 CYS A CA 1
ATOM 505 C C . CYS A 1 65 ? 23.868 -4.620 -13.456 1.00 75.31 65 CYS A C 1
ATOM 507 O O . CYS A 1 65 ? 23.308 -3.679 -12.889 1.00 75.31 65 CYS A O 1
ATOM 509 N N . HIS A 1 66 ? 24.797 -4.397 -14.392 1.00 80.06 66 HIS A N 1
ATOM 510 C CA . HIS A 1 66 ? 25.182 -3.049 -14.806 1.00 80.06 66 HIS A CA 1
ATOM 511 C C . HIS A 1 66 ? 24.108 -2.360 -15.653 1.00 80.06 66 HIS A C 1
ATOM 513 O O . HIS A 1 66 ? 23.950 -1.144 -15.555 1.00 80.06 66 HIS A O 1
ATOM 519 N N . PHE A 1 67 ? 23.316 -3.122 -16.412 1.00 85.62 67 PHE A N 1
ATOM 520 C CA . PHE A 1 67 ? 22.188 -2.587 -17.175 1.00 85.62 67 PHE A CA 1
ATOM 521 C C . PHE A 1 67 ? 21.160 -1.914 -16.254 1.00 85.62 67 PHE A C 1
ATOM 523 O O . PHE A 1 67 ? 20.708 -0.802 -16.535 1.00 85.62 67 PHE A O 1
ATOM 530 N N . TYR A 1 68 ? 20.850 -2.522 -15.105 1.00 85.94 68 TYR A N 1
ATOM 531 C CA . TYR A 1 68 ? 19.931 -1.942 -14.119 1.00 85.94 68 TYR A CA 1
ATOM 532 C C . TYR A 1 68 ? 20.519 -0.734 -13.400 1.00 85.94 68 TYR A C 1
ATOM 534 O O . TYR A 1 68 ? 19.831 0.274 -13.239 1.00 85.94 68 TYR A O 1
ATOM 542 N N . LYS A 1 69 ? 21.802 -0.788 -13.019 1.00 85.94 69 LYS A N 1
ATOM 543 C CA . LYS A 1 69 ? 22.499 0.363 -12.423 1.00 85.94 69 LYS A CA 1
ATOM 544 C C . LYS A 1 69 ? 22.497 1.562 -13.370 1.00 85.94 69 LYS A C 1
ATOM 546 O O . LYS A 1 69 ? 22.157 2.667 -12.953 1.00 85.94 69 LYS A O 1
ATOM 551 N N . PHE A 1 70 ? 22.806 1.334 -14.644 1.00 85.31 70 PHE A N 1
ATOM 552 C CA . PHE A 1 70 ? 22.759 2.369 -15.670 1.00 85.31 70 PHE A CA 1
ATOM 553 C C . PHE A 1 70 ? 21.333 2.897 -15.877 1.00 85.31 70 PHE A C 1
ATOM 555 O O . PHE A 1 70 ? 21.112 4.107 -15.873 1.00 85.31 70 PHE A O 1
ATOM 562 N N . SER A 1 71 ? 20.339 2.006 -15.958 1.00 89.50 71 SER A N 1
ATOM 563 C CA . SER A 1 71 ? 18.923 2.391 -16.045 1.00 89.50 71 SER A CA 1
ATOM 564 C C . SER A 1 71 ? 18.504 3.283 -14.875 1.00 89.50 71 SER A C 1
ATOM 566 O O . SER A 1 71 ? 17.869 4.317 -15.080 1.00 89.50 71 SER A O 1
ATOM 568 N N . ARG A 1 72 ? 18.912 2.933 -13.650 1.00 89.62 72 ARG A N 1
ATOM 569 C CA . ARG A 1 72 ? 18.648 3.716 -12.437 1.00 89.62 72 ARG A CA 1
ATOM 570 C C . ARG A 1 72 ? 19.308 5.091 -12.483 1.00 89.62 72 ARG A C 1
ATOM 572 O O . ARG A 1 72 ? 18.678 6.066 -12.089 1.00 89.62 72 ARG A O 1
ATOM 579 N N . GLN A 1 73 ? 20.537 5.192 -12.989 1.00 86.81 73 GLN A N 1
ATOM 580 C CA . GLN A 1 73 ? 21.218 6.479 -13.175 1.00 86.81 73 GLN A CA 1
ATOM 581 C C . GLN A 1 73 ? 20.478 7.371 -14.176 1.00 86.81 73 GLN A C 1
ATOM 583 O O . GLN A 1 73 ? 20.236 8.541 -13.886 1.00 86.81 73 GLN A O 1
ATOM 588 N N . VAL A 1 74 ? 20.065 6.819 -15.322 1.00 85.81 74 VAL A N 1
ATOM 589 C CA . VAL A 1 74 ? 19.265 7.551 -16.317 1.00 85.81 74 VAL A CA 1
ATOM 590 C C . VAL A 1 74 ? 17.957 8.041 -15.695 1.00 85.81 74 VAL A C 1
ATOM 592 O O . VAL A 1 74 ? 17.621 9.217 -15.817 1.00 85.81 74 VAL A O 1
ATOM 595 N N . LEU A 1 75 ? 17.239 7.166 -14.988 1.00 89.12 75 LEU A N 1
ATOM 596 C CA . LEU A 1 75 ? 15.985 7.509 -14.317 1.00 89.12 75 LEU A CA 1
ATOM 597 C C . LEU A 1 75 ? 16.178 8.593 -13.253 1.00 89.12 75 LEU A C 1
ATOM 599 O O . LEU A 1 75 ? 15.414 9.553 -13.234 1.00 89.12 75 LEU A O 1
ATOM 603 N N . SER A 1 76 ? 17.222 8.494 -12.431 1.00 88.38 76 SER A N 1
ATOM 604 C CA . SER A 1 76 ? 17.565 9.505 -11.425 1.00 88.38 76 SER A CA 1
ATOM 605 C C . SER A 1 76 ? 17.757 10.890 -12.042 1.00 88.38 76 SER A C 1
ATOM 607 O O . SER A 1 76 ? 17.146 11.861 -11.601 1.00 88.38 76 SER A O 1
ATOM 609 N N . LEU A 1 77 ? 18.508 10.983 -13.142 1.00 84.31 77 LEU A N 1
ATOM 610 C CA . LEU A 1 77 ? 18.707 12.249 -13.854 1.00 84.31 77 LEU A CA 1
ATOM 611 C C . LEU A 1 77 ? 17.400 12.819 -14.417 1.00 84.31 77 LEU A C 1
ATOM 613 O O . LEU A 1 77 ? 17.211 14.037 -14.425 1.00 84.31 77 LEU A O 1
ATOM 617 N N . LEU A 1 78 ? 16.494 11.953 -14.877 1.00 83.94 78 LEU A N 1
ATOM 618 C CA . LEU A 1 78 ? 15.182 12.363 -15.375 1.00 83.94 78 LEU A CA 1
ATOM 619 C C . LEU A 1 78 ? 14.279 12.873 -14.241 1.00 83.94 78 LEU A C 1
ATOM 621 O O . LEU A 1 78 ? 13.644 13.912 -14.415 1.00 83.94 78 LEU A O 1
ATOM 625 N N . PHE A 1 79 ? 14.267 12.216 -13.077 1.00 83.62 79 PHE A N 1
ATOM 626 C CA . PHE A 1 79 ? 13.523 12.676 -11.895 1.00 83.62 79 PHE A CA 1
ATOM 627 C C . PHE A 1 79 ? 14.096 13.967 -11.293 1.00 83.62 79 PHE A C 1
ATOM 629 O O . PHE A 1 79 ? 13.342 14.811 -10.819 1.00 83.62 79 PHE A O 1
ATOM 636 N N . MET A 1 80 ? 15.414 14.176 -11.374 1.00 81.06 80 MET A N 1
ATOM 637 C CA . MET A 1 80 ? 16.059 15.421 -10.937 1.00 81.06 80 MET A CA 1
ATOM 638 C C . MET A 1 80 ? 15.802 16.613 -11.868 1.00 81.06 80 MET A C 1
ATOM 640 O O . MET A 1 80 ? 16.141 17.753 -11.527 1.00 81.06 80 MET A O 1
ATOM 644 N N . SER A 1 81 ? 15.240 16.385 -13.058 1.00 72.75 81 SER A N 1
ATOM 645 C CA . SER A 1 81 ? 14.957 17.475 -13.981 1.00 72.75 81 SER A CA 1
ATOM 646 C C . SER A 1 81 ? 13.847 18.372 -13.417 1.00 72.75 81 SER A C 1
ATOM 648 O O . SER A 1 81 ? 12.709 17.958 -13.228 1.00 72.75 81 SER A O 1
ATOM 650 N N . LYS A 1 82 ? 14.183 19.637 -13.133 1.00 56.62 82 LYS A N 1
ATOM 651 C CA . LYS A 1 82 ? 13.279 20.638 -12.527 1.00 56.62 82 LYS A CA 1
ATOM 652 C C . LYS A 1 82 ? 12.113 21.070 -13.435 1.00 56.62 82 LYS A C 1
ATOM 654 O O . LYS A 1 82 ? 11.389 21.998 -13.092 1.00 56.62 82 LYS A O 1
ATOM 659 N N . GLU A 1 83 ? 11.931 20.438 -14.592 1.00 61.03 83 GLU A N 1
ATOM 660 C CA . GLU A 1 83 ? 10.818 20.701 -15.507 1.00 61.03 83 GLU A CA 1
ATOM 661 C C . GLU A 1 83 ? 9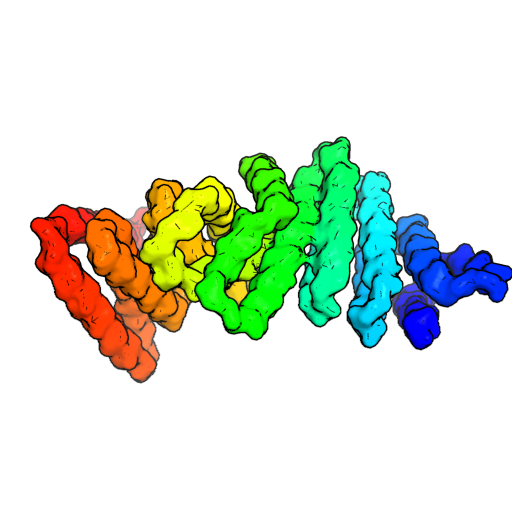.572 19.943 -15.022 1.00 61.03 83 GLU A C 1
ATOM 663 O O . GLU A 1 83 ? 9.114 18.985 -15.635 1.00 61.03 83 GLU A O 1
ATOM 668 N N . THR A 1 84 ? 9.034 20.348 -13.871 1.00 53.25 84 THR A N 1
ATOM 669 C CA . THR A 1 84 ? 7.933 19.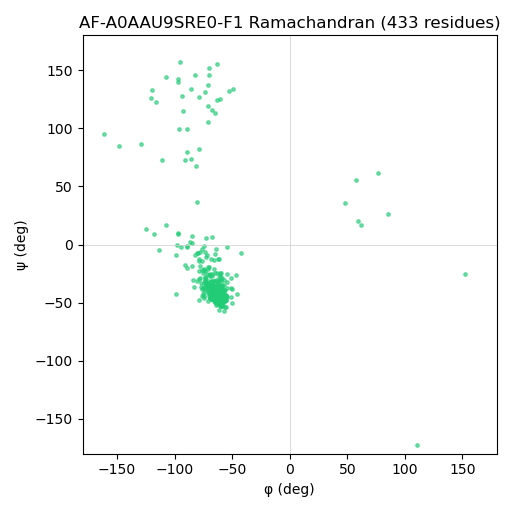655 -13.179 1.00 53.25 84 THR A CA 1
ATOM 670 C C . THR A 1 84 ? 6.572 19.786 -13.870 1.00 53.25 84 THR A C 1
ATOM 672 O O . THR A 1 84 ? 5.627 19.108 -13.478 1.00 53.25 84 THR A O 1
ATOM 675 N N . GLU A 1 85 ? 6.457 20.634 -14.897 1.00 51.91 85 GLU A N 1
ATOM 676 C CA . GLU A 1 85 ? 5.188 20.943 -15.577 1.00 51.91 85 GLU A CA 1
ATOM 677 C C . GLU A 1 85 ? 5.112 20.453 -17.031 1.00 51.91 85 GLU A C 1
ATOM 679 O O . GLU A 1 85 ? 4.059 20.561 -17.659 1.00 51.91 85 GLU A O 1
ATOM 684 N N . THR A 1 86 ? 6.188 19.890 -17.594 1.00 60.53 86 THR A N 1
ATOM 685 C CA . THR A 1 86 ? 6.162 19.367 -18.969 1.00 60.53 86 THR A CA 1
ATOM 686 C C . THR A 1 86 ? 5.913 17.853 -18.965 1.00 60.53 86 THR A C 1
ATOM 688 O O . THR A 1 86 ? 6.467 17.116 -18.155 1.00 60.53 86 THR A O 1
ATOM 691 N N . SER A 1 87 ? 5.095 17.338 -19.896 1.00 65.50 87 SER A N 1
ATOM 692 C CA . SER A 1 87 ? 4.839 15.886 -20.041 1.00 65.50 87 SER A CA 1
ATOM 693 C C . SER A 1 87 ? 6.084 15.081 -20.450 1.00 65.50 87 SER A C 1
ATOM 695 O O . SER A 1 87 ? 6.072 13.851 -20.479 1.00 65.50 87 SER A O 1
ATOM 697 N N . GLN A 1 88 ? 7.179 15.763 -20.782 1.00 72.38 88 GLN A N 1
ATOM 698 C CA . GLN A 1 88 ? 8.296 15.207 -21.529 1.00 72.38 88 GLN A CA 1
ATOM 699 C C . GLN A 1 88 ? 9.255 14.342 -20.683 1.00 72.38 88 GLN A C 1
ATOM 701 O O . GLN A 1 88 ? 9.586 13.234 -21.129 1.00 72.38 88 GLN A O 1
ATOM 706 N N . PRO A 1 89 ? 9.721 14.768 -19.492 1.00 76.75 89 PRO A N 1
ATOM 707 C CA . PRO A 1 89 ? 10.504 13.895 -18.617 1.00 76.75 89 PRO A CA 1
ATOM 708 C C . PRO A 1 89 ? 9.721 12.636 -18.217 1.00 76.75 89 PRO A C 1
ATOM 710 O O . PRO A 1 89 ? 10.267 11.533 -18.259 1.00 76.75 89 PRO A O 1
ATOM 713 N N . VAL A 1 90 ? 8.416 12.788 -17.961 1.00 82.50 90 VAL A N 1
ATOM 714 C CA . VAL A 1 90 ? 7.487 11.692 -17.645 1.00 82.50 90 VAL A CA 1
ATOM 715 C C . VAL A 1 90 ? 7.446 10.674 -18.787 1.00 82.50 90 VAL A C 1
ATOM 717 O O . VAL A 1 90 ? 7.705 9.492 -18.571 1.00 82.50 90 VAL A O 1
ATOM 720 N N . GLU A 1 91 ? 7.201 11.115 -20.025 1.00 84.69 91 GLU A N 1
ATOM 721 C CA . GLU A 1 91 ? 7.192 10.239 -21.208 1.00 84.69 91 GLU A CA 1
ATOM 722 C C . GLU A 1 91 ? 8.524 9.510 -21.430 1.00 84.69 91 GLU A C 1
ATOM 724 O O . GLU A 1 91 ? 8.541 8.360 -21.886 1.00 84.69 91 GLU A O 1
ATOM 729 N N . THR A 1 92 ? 9.641 10.168 -21.116 1.00 84.94 92 THR A N 1
ATOM 730 C CA . THR A 1 92 ? 10.979 9.581 -21.245 1.00 84.94 92 THR A CA 1
ATOM 731 C C . THR A 1 92 ? 11.195 8.493 -20.195 1.00 84.94 92 THR A C 1
ATOM 733 O O . THR A 1 92 ? 11.627 7.399 -20.550 1.00 84.94 92 THR A O 1
ATOM 736 N N . VAL A 1 93 ? 10.807 8.732 -18.938 1.00 87.12 93 VAL A N 1
ATOM 737 C CA . VAL A 1 93 ? 10.835 7.714 -17.874 1.00 87.12 93 VAL A CA 1
ATOM 738 C C . VAL A 1 93 ? 9.973 6.507 -18.230 1.00 87.12 93 VAL A C 1
ATOM 740 O O . VAL A 1 93 ? 10.445 5.374 -18.127 1.00 87.12 93 VAL A O 1
ATOM 743 N N . MET A 1 94 ? 8.754 6.721 -18.736 1.00 89.38 94 MET A N 1
ATOM 744 C CA . MET A 1 94 ? 7.893 5.606 -19.152 1.00 89.38 94 MET A CA 1
ATOM 745 C C . MET A 1 94 ? 8.519 4.796 -20.284 1.00 89.38 94 MET A C 1
ATOM 747 O O . MET A 1 94 ? 8.457 3.568 -20.292 1.00 89.38 94 MET A O 1
ATOM 751 N N . SER A 1 95 ? 9.164 5.479 -21.230 1.00 89.38 95 SER A N 1
ATOM 752 C CA . SER A 1 95 ? 9.885 4.843 -22.327 1.00 89.38 95 SER A CA 1
ATOM 753 C C . SER A 1 95 ? 11.075 4.009 -21.850 1.00 89.38 95 SER A C 1
ATOM 755 O O . SER A 1 95 ? 11.272 2.897 -22.343 1.00 89.38 95 SER A O 1
ATOM 757 N N . VAL A 1 96 ? 11.844 4.522 -20.888 1.00 90.12 96 VAL A N 1
ATOM 758 C CA . VAL A 1 96 ? 12.969 3.809 -20.274 1.00 90.12 96 VAL A CA 1
ATOM 759 C C . VAL A 1 96 ? 12.468 2.565 -19.544 1.00 90.12 96 VAL A C 1
ATOM 761 O O . VAL A 1 96 ? 12.928 1.469 -19.853 1.00 90.12 96 VAL A O 1
ATOM 764 N N . LEU A 1 97 ? 11.461 2.696 -18.673 1.00 90.88 97 LEU A N 1
ATOM 765 C CA . LEU A 1 97 ? 10.852 1.563 -17.965 1.00 90.88 97 LEU A CA 1
ATOM 766 C C . LEU A 1 97 ? 10.304 0.502 -18.925 1.00 90.88 97 LEU A C 1
ATOM 768 O O . LEU A 1 97 ? 10.517 -0.692 -18.716 1.00 90.88 97 LEU A O 1
ATOM 772 N N . ARG A 1 98 ? 9.632 0.925 -20.004 1.00 90.62 98 ARG A N 1
ATOM 773 C CA . ARG A 1 98 ? 9.139 0.013 -21.044 1.00 90.62 98 ARG A CA 1
ATOM 774 C C . ARG A 1 98 ? 10.285 -0.724 -21.730 1.00 90.62 98 ARG A C 1
ATOM 776 O O . ARG A 1 98 ? 10.169 -1.922 -21.956 1.00 90.62 98 ARG A O 1
ATOM 783 N N . THR A 1 99 ? 11.366 -0.021 -22.061 1.00 89.56 99 THR A N 1
ATOM 784 C CA . THR A 1 99 ? 12.540 -0.618 -22.711 1.00 89.56 99 THR A CA 1
ATOM 785 C C . THR A 1 99 ? 13.182 -1.654 -21.797 1.00 89.56 99 THR A C 1
ATOM 787 O O . THR A 1 99 ? 13.343 -2.793 -22.216 1.00 89.56 99 THR A O 1
ATOM 790 N N . VAL A 1 100 ? 13.428 -1.309 -20.529 1.00 89.00 100 VAL A N 1
ATOM 791 C CA . VAL A 1 100 ? 13.963 -2.240 -19.523 1.00 89.00 100 VAL A CA 1
ATOM 792 C C . VAL A 1 100 ? 13.086 -3.486 -19.399 1.00 89.00 100 VAL A C 1
ATOM 794 O O . VAL A 1 100 ? 13.592 -4.601 -19.480 1.00 89.00 100 VAL A O 1
ATOM 797 N N . ALA A 1 101 ? 11.767 -3.316 -19.291 1.00 87.25 101 ALA A N 1
ATOM 798 C CA . ALA A 1 101 ? 10.837 -4.439 -19.236 1.00 87.25 101 ALA A CA 1
ATOM 799 C C . ALA A 1 101 ? 10.857 -5.305 -20.512 1.00 87.25 101 ALA A C 1
ATOM 801 O O . ALA A 1 101 ? 10.728 -6.522 -20.438 1.00 87.25 101 ALA A O 1
ATOM 802 N N . CYS A 1 102 ? 11.010 -4.716 -21.699 1.00 84.44 102 CYS A N 1
ATOM 803 C CA . CYS A 1 102 ? 11.095 -5.492 -22.937 1.00 84.44 102 CYS A CA 1
ATOM 804 C C . CYS A 1 102 ? 12.346 -6.371 -22.993 1.00 84.44 102 CYS A C 1
ATOM 806 O O . CYS A 1 102 ? 12.236 -7.514 -23.425 1.00 84.44 102 CYS A O 1
ATOM 808 N N . GLU A 1 103 ? 13.493 -5.873 -22.534 1.00 82.69 103 GLU A N 1
ATOM 809 C CA . GLU A 1 103 ? 14.735 -6.651 -22.556 1.00 82.69 103 GLU A CA 1
ATOM 810 C C . GLU A 1 103 ? 14.688 -7.832 -21.567 1.00 82.69 103 GLU A C 1
ATOM 812 O O . GLU A 1 103 ? 15.131 -8.929 -21.887 1.00 82.69 103 GLU A O 1
ATOM 817 N N . ILE A 1 104 ? 14.041 -7.671 -20.407 1.00 76.25 104 ILE A N 1
ATOM 818 C CA . ILE A 1 104 ? 13.872 -8.750 -19.410 1.00 76.25 104 ILE A CA 1
ATOM 819 C C . ILE A 1 104 ? 13.068 -9.935 -19.952 1.00 76.25 104 ILE A C 1
ATOM 821 O O . ILE A 1 104 ? 13.318 -11.080 -19.578 1.00 76.25 104 ILE A O 1
ATOM 825 N N . LYS A 1 105 ? 12.107 -9.686 -20.852 1.00 69.69 105 LYS A N 1
ATOM 826 C CA . LYS A 1 105 ? 11.285 -10.749 -21.458 1.00 69.69 105 LYS A CA 1
ATOM 827 C C . LYS A 1 105 ? 12.110 -11.787 -22.216 1.00 69.69 105 LYS A C 1
ATOM 829 O O . LYS A 1 105 ? 11.619 -12.895 -22.409 1.00 69.69 105 LYS A O 1
ATOM 834 N N . VAL A 1 106 ? 13.305 -11.422 -22.679 1.00 59.94 106 VAL A N 1
ATOM 835 C CA . VAL A 1 106 ? 14.123 -12.254 -23.565 1.00 59.94 106 VAL A CA 1
ATOM 836 C C . VAL A 1 106 ? 14.853 -13.367 -22.797 1.00 59.94 106 VAL A C 1
ATOM 838 O O . VAL A 1 106 ? 15.023 -14.452 -23.345 1.00 59.94 106 VAL A O 1
ATOM 841 N N . GLU A 1 107 ? 15.196 -13.161 -21.519 1.00 61.19 107 GLU A N 1
ATOM 842 C CA . GLU A 1 107 ? 15.866 -14.157 -20.660 1.00 61.19 107 GLU A CA 1
ATOM 843 C C . GLU A 1 107 ? 15.136 -14.327 -19.309 1.00 61.19 107 GLU A C 1
ATOM 845 O O . GLU A 1 107 ? 15.484 -13.687 -18.311 1.00 61.19 107 GLU A O 1
ATOM 850 N N . PRO A 1 108 ? 14.113 -15.199 -19.229 1.00 56.12 108 PRO A N 1
ATOM 851 C CA . PRO A 1 108 ? 13.437 -15.490 -17.971 1.00 56.12 108 PRO A CA 1
ATOM 852 C C . PRO A 1 108 ? 14.354 -16.309 -17.050 1.00 56.12 108 PRO A C 1
ATOM 854 O O . PRO A 1 108 ? 14.559 -17.498 -17.265 1.00 56.12 108 PRO A O 1
ATOM 857 N N . GLY A 1 109 ? 14.901 -15.670 -16.012 1.00 61.47 109 GLY A N 1
ATOM 858 C CA . GLY A 1 109 ? 15.644 -16.358 -14.948 1.00 61.47 109 GLY A CA 1
ATOM 859 C C . GLY A 1 109 ? 16.715 -15.518 -14.256 1.00 61.47 109 GLY A C 1
ATOM 860 O O . GLY A 1 109 ? 16.996 -15.757 -13.089 1.00 61.47 109 GLY A O 1
ATOM 861 N N . ALA A 1 110 ? 17.266 -14.498 -14.919 1.00 61.81 110 ALA A N 1
ATOM 862 C CA . ALA A 1 110 ? 18.289 -13.648 -14.322 1.00 61.81 110 ALA A CA 1
ATOM 863 C C . ALA A 1 110 ? 17.792 -12.203 -14.191 1.00 61.81 110 ALA A C 1
ATOM 865 O O . ALA A 1 110 ? 17.493 -11.530 -15.179 1.00 61.81 110 ALA A O 1
ATOM 866 N N . ASN A 1 111 ? 17.813 -11.704 -12.957 1.00 74.56 111 ASN A N 1
ATOM 867 C CA . ASN A 1 111 ? 17.735 -10.291 -12.584 1.00 74.56 111 ASN A CA 1
ATOM 868 C C . ASN A 1 111 ? 16.342 -9.636 -12.440 1.00 74.56 111 ASN A C 1
ATOM 870 O O . ASN A 1 111 ? 16.183 -8.425 -12.620 1.00 74.56 111 ASN A O 1
ATOM 874 N N . TRP A 1 112 ? 15.304 -10.412 -12.125 1.00 81.12 112 TRP A N 1
ATOM 875 C CA . TRP A 1 112 ? 13.982 -9.842 -11.834 1.00 81.12 112 TRP A CA 1
ATOM 876 C C . TRP A 1 112 ? 13.957 -9.009 -10.556 1.00 81.12 112 TRP A C 1
ATOM 878 O O . TRP A 1 112 ? 13.218 -8.030 -10.490 1.00 81.12 112 TRP A O 1
ATOM 888 N N . LEU A 1 113 ? 14.772 -9.357 -9.562 1.00 85.12 113 LEU A N 1
ATOM 889 C CA . LEU A 1 113 ? 14.901 -8.563 -8.346 1.00 85.12 113 LEU A CA 1
ATOM 890 C C . LEU A 1 113 ? 15.434 -7.160 -8.635 1.00 85.12 113 LEU A C 1
ATOM 892 O O . LEU A 1 113 ? 14.898 -6.190 -8.114 1.00 85.12 113 LEU A O 1
ATOM 896 N N . GLU A 1 114 ? 16.423 -7.031 -9.514 1.00 87.44 114 GLU A N 1
ATOM 897 C CA . GLU A 1 114 ? 16.996 -5.752 -9.928 1.00 87.44 114 GLU A CA 1
ATOM 898 C C . GLU A 1 114 ? 15.981 -4.909 -10.701 1.00 87.44 114 GLU A C 1
ATOM 900 O O . GLU A 1 114 ? 15.929 -3.688 -10.547 1.00 87.44 114 GLU A O 1
ATOM 905 N N . PHE A 1 115 ? 15.125 -5.551 -11.501 1.00 88.44 115 PHE A N 1
ATOM 906 C CA . PHE A 1 115 ? 13.997 -4.865 -12.119 1.00 88.44 115 PHE A CA 1
ATOM 907 C C . PHE A 1 115 ? 12.979 -4.378 -11.087 1.00 88.44 115 PHE A C 1
ATOM 909 O O . PHE A 1 115 ? 12.503 -3.249 -11.183 1.00 88.44 115 PHE A O 1
ATOM 916 N N . LEU A 1 116 ? 12.640 -5.209 -10.101 1.00 90.38 116 LEU A N 1
ATOM 917 C CA . LEU A 1 116 ? 11.705 -4.835 -9.043 1.00 90.38 116 LEU A CA 1
ATOM 918 C C . LEU A 1 116 ? 12.275 -3.734 -8.134 1.00 90.38 116 LEU A C 1
ATOM 920 O O . LEU A 1 116 ? 11.520 -2.846 -7.744 1.00 90.38 116 LEU A O 1
ATOM 924 N N . ASP A 1 117 ? 13.586 -3.721 -7.873 1.00 90.88 117 ASP A N 1
ATOM 925 C CA . ASP A 1 117 ? 14.281 -2.611 -7.200 1.00 90.88 117 ASP A CA 1
ATOM 926 C C . ASP A 1 117 ? 14.160 -1.317 -8.014 1.00 90.88 117 ASP A C 1
ATOM 928 O O . ASP A 1 117 ? 13.789 -0.269 -7.485 1.00 90.88 117 ASP A O 1
ATOM 932 N N . LEU A 1 118 ? 14.376 -1.394 -9.333 1.00 92.25 118 LEU A N 1
ATOM 933 C CA . LEU A 1 118 ? 14.210 -0.250 -10.229 1.00 92.25 118 LEU A CA 1
ATOM 934 C C . LEU A 1 118 ? 12.769 0.280 -10.235 1.00 92.25 118 LEU A C 1
ATOM 936 O O . LEU A 1 118 ? 12.548 1.491 -10.235 1.00 92.25 118 LEU A O 1
ATOM 940 N N . VAL A 1 119 ? 11.786 -0.621 -10.229 1.00 94.25 119 VAL A N 1
ATOM 941 C CA . VAL A 1 119 ? 10.365 -0.270 -10.141 1.00 94.25 119 VAL A CA 1
ATOM 942 C C . VAL A 1 119 ? 10.059 0.399 -8.808 1.00 94.25 119 VAL A C 1
ATOM 944 O O . VAL A 1 119 ? 9.445 1.465 -8.812 1.00 94.25 119 VAL A O 1
ATOM 947 N N . SER A 1 120 ? 10.503 -0.181 -7.688 1.00 94.69 120 SER A N 1
ATOM 948 C CA . SER A 1 120 ? 10.317 0.409 -6.359 1.00 94.69 120 SER A CA 1
ATOM 949 C C . SER A 1 120 ? 10.927 1.811 -6.302 1.00 94.69 120 SER A C 1
ATOM 951 O O . SER A 1 120 ? 10.261 2.756 -5.874 1.00 94.69 120 SER A O 1
ATOM 953 N N . TYR A 1 121 ? 12.135 1.988 -6.846 1.00 94.19 121 TYR A N 1
ATOM 954 C CA . TYR A 1 121 ? 12.772 3.295 -6.991 1.00 94.19 121 TYR A CA 1
ATOM 955 C C . TYR A 1 121 ? 11.890 4.287 -7.769 1.00 94.19 121 TYR A C 1
ATOM 957 O O . TYR A 1 121 ? 11.568 5.357 -7.255 1.00 94.19 121 TYR A O 1
ATOM 965 N N . CYS A 1 122 ? 11.430 3.932 -8.973 1.00 93.44 122 CYS A N 1
ATOM 966 C CA . CYS A 1 122 ? 10.589 4.817 -9.787 1.00 93.44 122 CYS A CA 1
ATOM 967 C C . CYS A 1 122 ? 9.273 5.196 -9.108 1.00 93.44 122 CYS A C 1
ATOM 969 O O . CYS A 1 122 ? 8.805 6.325 -9.252 1.00 93.44 122 CYS A O 1
ATOM 971 N N . VAL A 1 123 ? 8.667 4.259 -8.386 1.00 95.00 123 VAL A N 1
ATOM 972 C CA . VAL A 1 123 ? 7.420 4.487 -7.660 1.00 95.00 123 VAL A CA 1
ATOM 973 C C . VAL A 1 123 ? 7.634 5.522 -6.555 1.00 95.00 123 VAL A C 1
ATOM 975 O O . VAL A 1 123 ? 6.886 6.498 -6.489 1.00 95.00 123 VAL A O 1
ATOM 978 N N . HIS A 1 124 ? 8.681 5.377 -5.745 1.00 92.94 124 HIS A N 1
ATOM 979 C CA . HIS A 1 124 ? 8.977 6.320 -4.665 1.00 92.94 124 HIS A CA 1
ATOM 980 C C . HIS A 1 124 ? 9.388 7.705 -5.186 1.00 92.94 124 HIS A C 1
ATOM 982 O O . HIS A 1 124 ? 8.880 8.711 -4.692 1.00 92.94 124 HIS A O 1
ATOM 988 N N . GLU A 1 125 ? 10.221 7.779 -6.225 1.00 91.62 125 GLU A N 1
ATOM 989 C CA . GLU A 1 125 ? 10.585 9.060 -6.848 1.00 91.62 125 GLU A CA 1
ATOM 990 C C . GLU A 1 125 ? 9.376 9.756 -7.483 1.00 91.62 125 GLU A C 1
ATOM 992 O O . GLU A 1 125 ? 9.230 10.975 -7.392 1.00 91.62 125 GLU A O 1
ATOM 997 N N . SER A 1 126 ? 8.443 8.995 -8.066 1.00 91.38 126 SER A N 1
ATOM 998 C CA . SER A 1 126 ? 7.230 9.580 -8.643 1.00 91.38 126 SER A CA 1
ATOM 999 C C . SER A 1 126 ? 6.332 10.249 -7.598 1.00 91.38 126 SER A C 1
ATOM 1001 O O . SER A 1 126 ? 5.720 11.272 -7.906 1.00 91.38 126 SER A O 1
ATOM 1003 N N . LEU A 1 127 ? 6.309 9.745 -6.355 1.00 90.06 127 LEU A N 1
ATOM 1004 C CA . LEU A 1 127 ? 5.599 10.397 -5.249 1.00 90.06 127 LEU A CA 1
ATOM 1005 C C . LEU A 1 127 ? 6.200 11.764 -4.911 1.00 90.06 127 LEU A C 1
ATOM 1007 O O . LEU A 1 127 ? 5.460 12.701 -4.611 1.00 90.06 127 LEU A O 1
ATOM 1011 N N . LEU A 1 128 ? 7.529 11.879 -4.960 1.00 88.38 128 LEU A N 1
ATOM 1012 C CA . LEU A 1 128 ? 8.240 13.134 -4.710 1.00 88.38 128 LEU A CA 1
ATOM 1013 C C . LEU A 1 128 ? 8.056 14.124 -5.866 1.00 88.38 128 LEU A C 1
ATOM 1015 O O . LEU A 1 128 ? 7.933 15.326 -5.635 1.00 88.38 128 LEU A O 1
ATOM 1019 N N . ALA A 1 129 ? 7.999 13.615 -7.098 1.00 86.75 129 ALA A N 1
ATOM 1020 C CA . ALA A 1 129 ? 7.865 14.413 -8.312 1.00 86.75 129 ALA A CA 1
ATOM 1021 C C . ALA A 1 129 ? 6.425 14.905 -8.576 1.00 86.75 129 ALA A C 1
ATOM 1023 O O . ALA A 1 129 ? 6.232 15.913 -9.257 1.00 86.75 129 ALA A O 1
ATOM 1024 N N . GLY A 1 130 ? 5.411 14.234 -8.019 1.00 87.19 130 GLY A N 1
ATOM 1025 C CA . GLY A 1 130 ? 4.023 14.701 -7.981 1.00 87.19 130 GLY A CA 1
ATOM 1026 C C . GLY A 1 130 ? 3.041 13.919 -8.861 1.00 87.19 130 GLY A C 1
ATOM 1027 O O . GLY A 1 130 ? 3.345 12.873 -9.432 1.00 87.19 130 GLY A O 1
ATOM 1028 N N . ASP A 1 131 ? 1.813 14.430 -8.962 1.00 87.62 131 ASP A N 1
ATOM 1029 C CA . ASP A 1 131 ? 0.661 13.662 -9.460 1.00 87.62 131 ASP A CA 1
ATOM 1030 C C . ASP A 1 131 ? 0.799 13.178 -10.906 1.00 87.62 131 ASP A C 1
ATOM 1032 O O . ASP A 1 131 ? 0.405 12.057 -11.225 1.00 87.62 131 ASP A O 1
ATOM 1036 N N . VAL A 1 132 ? 1.346 14.025 -11.785 1.00 87.19 132 VAL A N 1
ATOM 1037 C CA . VAL A 1 132 ? 1.522 13.706 -13.212 1.00 87.19 132 VAL A CA 1
ATOM 1038 C C . VAL A 1 132 ? 2.476 12.521 -13.369 1.00 87.19 132 VAL A C 1
ATOM 1040 O O . VAL A 1 132 ? 2.223 11.613 -14.163 1.00 87.19 132 VAL A O 1
ATOM 1043 N N . TRP A 1 133 ? 3.533 12.487 -12.555 1.00 89.44 133 TRP A N 1
ATOM 1044 C CA . TRP A 1 133 ? 4.486 11.386 -12.510 1.00 89.44 133 TRP A CA 1
ATOM 1045 C C . TRP A 1 133 ? 3.841 10.111 -11.985 1.00 89.44 133 TRP A C 1
ATOM 1047 O O . TRP A 1 133 ? 3.974 9.064 -12.613 1.00 89.44 133 TRP A O 1
ATOM 1057 N N . CYS A 1 134 ? 3.088 10.202 -10.889 1.00 90.75 134 CYS A N 1
ATOM 1058 C CA . CYS A 1 134 ? 2.381 9.060 -10.314 1.00 90.75 134 CYS A CA 1
ATOM 1059 C C . CYS A 1 134 ? 1.395 8.432 -11.309 1.00 90.75 134 CYS A C 1
ATOM 1061 O O . CYS A 1 134 ? 1.373 7.212 -11.464 1.00 90.75 134 CYS A O 1
ATOM 1063 N N . ALA A 1 135 ? 0.610 9.251 -12.019 1.00 89.50 135 ALA A N 1
ATOM 1064 C CA . ALA A 1 135 ? -0.324 8.777 -13.039 1.00 89.50 135 ALA A CA 1
ATOM 1065 C C . ALA A 1 135 ? 0.408 8.099 -14.209 1.00 89.50 135 ALA A C 1
ATOM 1067 O O . ALA A 1 135 ? 0.023 7.010 -14.641 1.00 89.50 135 ALA A O 1
ATOM 1068 N N . GLY A 1 136 ? 1.497 8.709 -14.688 1.00 89.88 136 GLY A N 1
ATOM 1069 C CA . GLY A 1 136 ? 2.316 8.147 -15.758 1.00 89.88 136 GLY A CA 1
ATOM 1070 C C . GLY A 1 136 ? 2.957 6.810 -15.375 1.00 89.88 136 GLY A C 1
ATOM 1071 O O . GLY A 1 136 ? 2.803 5.832 -16.110 1.00 89.88 136 GLY A O 1
ATOM 1072 N N . VAL A 1 137 ? 3.622 6.742 -14.212 1.00 92.31 137 VAL A N 1
ATOM 1073 C CA . VAL A 1 137 ? 4.265 5.511 -13.716 1.00 92.31 137 VAL A CA 1
ATOM 1074 C C . VAL A 1 137 ? 3.212 4.434 -13.474 1.00 92.31 137 VAL A C 1
ATOM 1076 O O . VAL A 1 137 ? 3.382 3.311 -13.942 1.00 92.31 137 VAL A O 1
ATOM 1079 N N . SER A 1 138 ? 2.097 4.763 -12.814 1.00 92.88 138 SER A N 1
ATOM 1080 C CA . SER A 1 138 ? 1.011 3.813 -12.542 1.00 92.88 138 SER A CA 1
ATOM 1081 C C . SER A 1 138 ? 0.498 3.159 -13.826 1.00 92.88 138 SER A C 1
ATOM 1083 O O . SER A 1 138 ? 0.435 1.925 -13.904 1.00 92.88 138 SER A O 1
ATOM 1085 N N . LYS A 1 139 ? 0.225 3.965 -14.862 1.00 91.88 139 LYS A N 1
ATOM 1086 C CA . LYS A 1 139 ? -0.202 3.475 -16.177 1.00 91.88 139 LYS A CA 1
ATOM 1087 C C . LYS A 1 139 ? 0.852 2.566 -16.807 1.00 91.88 139 LYS A C 1
ATOM 1089 O O . LYS A 1 139 ? 0.527 1.465 -17.249 1.00 91.88 139 LYS A O 1
ATOM 1094 N N . GLN A 1 140 ? 2.116 2.990 -16.807 1.00 92.69 140 GLN A N 1
ATOM 1095 C CA . GLN A 1 140 ? 3.210 2.221 -17.396 1.00 92.69 140 GLN A CA 1
ATOM 1096 C C . GLN A 1 140 ? 3.406 0.866 -16.698 1.00 92.69 140 GLN A C 1
ATOM 1098 O O . GLN A 1 140 ? 3.619 -0.140 -17.373 1.00 92.69 140 GLN A O 1
ATOM 1103 N N . LEU A 1 141 ? 3.295 0.808 -15.368 1.00 93.19 141 LEU A N 1
ATOM 1104 C CA . LEU A 1 141 ? 3.379 -0.445 -14.613 1.00 93.19 141 LEU A CA 1
ATOM 1105 C C . LEU A 1 141 ? 2.205 -1.380 -14.921 1.00 93.19 141 LEU A C 1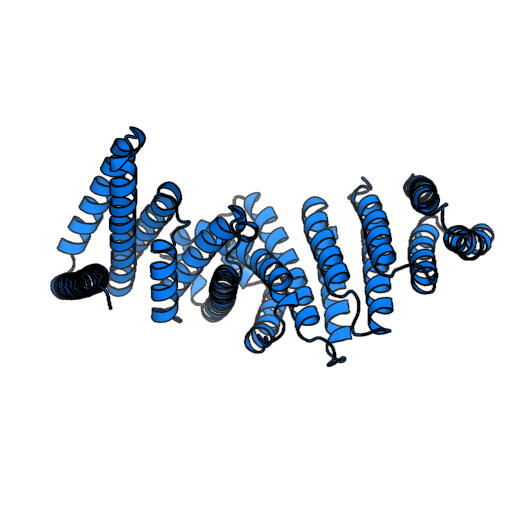
ATOM 1107 O O . LEU A 1 141 ? 2.420 -2.580 -15.079 1.00 93.19 141 LEU A O 1
ATOM 1111 N N . SER A 1 142 ? 0.990 -0.845 -15.075 1.00 90.69 142 SER A N 1
ATOM 1112 C CA . SER A 1 142 ? -0.191 -1.629 -15.467 1.00 90.69 142 SER A CA 1
ATOM 1113 C C . SER A 1 142 ? -0.052 -2.221 -16.878 1.00 90.69 142 SER A C 1
ATOM 1115 O O . SER A 1 142 ? -0.341 -3.402 -17.101 1.00 90.69 142 SER A O 1
ATOM 1117 N N . GLU A 1 143 ? 0.477 -1.443 -17.830 1.00 90.31 143 GLU A N 1
ATOM 1118 C CA . GLU A 1 143 ? 0.791 -1.919 -19.184 1.00 90.31 143 GLU A CA 1
ATOM 1119 C C . GLU A 1 143 ? 1.859 -3.021 -19.161 1.00 90.31 143 GLU A C 1
ATOM 1121 O O . GLU A 1 143 ? 1.717 -4.058 -19.814 1.00 90.31 143 GLU A O 1
ATOM 1126 N N . ILE A 1 144 ? 2.934 -2.822 -18.395 1.00 89.00 144 ILE A N 1
ATOM 1127 C CA . ILE A 1 144 ? 4.005 -3.810 -18.245 1.00 89.00 144 ILE A CA 1
ATOM 1128 C C . ILE A 1 144 ? 3.447 -5.106 -17.636 1.00 89.00 144 ILE A C 1
ATOM 1130 O O . ILE A 1 144 ? 3.650 -6.180 -18.201 1.00 89.00 144 ILE A O 1
ATOM 1134 N N . ALA A 1 145 ? 2.684 -5.007 -16.547 1.00 87.62 145 ALA A N 1
ATOM 1135 C CA . ALA A 1 145 ? 2.042 -6.134 -15.875 1.00 87.62 145 ALA A CA 1
ATOM 1136 C C . ALA A 1 145 ? 1.107 -6.924 -16.807 1.00 87.62 145 ALA A C 1
ATOM 1138 O O . ALA A 1 145 ? 1.133 -8.156 -16.834 1.00 87.62 145 ALA A O 1
ATOM 1139 N N . SER A 1 146 ? 0.309 -6.224 -17.617 1.00 84.75 146 SER A N 1
ATOM 1140 C CA . SER A 1 146 ? -0.606 -6.843 -18.587 1.00 84.75 146 SER A CA 1
ATOM 1141 C C . SER A 1 146 ? 0.141 -7.619 -19.669 1.00 84.75 146 SER A C 1
ATOM 1143 O O . SER A 1 146 ? -0.269 -8.715 -20.038 1.00 84.75 146 SER A O 1
ATOM 1145 N N . ASN A 1 147 ? 1.290 -7.110 -20.115 1.00 80.31 147 ASN A N 1
ATOM 1146 C CA . ASN A 1 147 ? 2.125 -7.817 -21.082 1.00 80.31 147 ASN A CA 1
ATOM 1147 C C . ASN A 1 147 ? 2.782 -9.081 -20.506 1.00 80.31 147 ASN A C 1
ATOM 1149 O O . ASN A 1 147 ? 3.088 -9.997 -21.265 1.00 80.31 147 ASN A O 1
ATOM 1153 N N . TYR A 1 148 ? 3.013 -9.135 -19.192 1.00 72.94 148 TYR A N 1
ATOM 1154 C CA . TYR A 1 148 ? 3.575 -10.309 -18.519 1.00 72.94 148 TYR A CA 1
ATOM 1155 C C . TYR A 1 148 ? 2.535 -11.357 -18.136 1.00 72.94 148 TYR A C 1
ATOM 1157 O O . TYR A 1 148 ? 2.901 -12.510 -17.942 1.00 72.94 148 TYR A O 1
ATOM 1165 N N . TYR A 1 149 ? 1.248 -11.003 -18.081 1.00 60.19 149 TYR A N 1
ATOM 1166 C CA . TYR A 1 149 ? 0.167 -11.942 -17.764 1.00 60.19 149 TYR A CA 1
ATOM 1167 C C . TYR A 1 149 ? 0.156 -13.182 -18.680 1.00 60.19 149 TYR A C 1
ATOM 1169 O O . TYR A 1 149 ? -0.147 -14.281 -18.225 1.00 60.19 149 TYR A O 1
ATOM 1177 N N . ASN A 1 150 ? 0.563 -13.026 -19.944 1.00 57.78 150 ASN A N 1
ATOM 1178 C CA . ASN A 1 150 ? 0.630 -14.124 -20.914 1.00 57.78 150 ASN A CA 1
ATOM 1179 C C . ASN A 1 150 ? 1.860 -15.031 -20.739 1.00 57.78 150 ASN A C 1
ATOM 1181 O O . ASN A 1 150 ? 1.873 -16.162 -21.225 1.00 57.78 150 ASN A O 1
ATOM 1185 N N . TYR A 1 151 ? 2.891 -14.565 -20.033 1.00 58.44 151 TYR A N 1
ATOM 1186 C CA . TYR A 1 151 ? 4.103 -15.327 -19.773 1.00 58.44 151 TYR A CA 1
ATOM 1187 C C . TYR A 1 151 ? 3.969 -15.979 -18.398 1.00 58.44 151 TYR A C 1
ATOM 1189 O O . TYR A 1 151 ? 4.238 -15.361 -17.372 1.00 58.44 151 TYR A O 1
ATOM 1197 N N . LYS A 1 152 ? 3.601 -17.265 -18.372 1.00 57.50 152 LYS A N 1
ATOM 1198 C CA . LYS A 1 152 ? 3.555 -18.114 -17.160 1.00 57.50 152 LYS A CA 1
ATOM 1199 C C . LYS A 1 152 ? 4.872 -18.164 -16.358 1.00 57.50 152 LYS A C 1
ATOM 1201 O O . LYS A 1 152 ? 4.920 -18.837 -15.338 1.00 57.50 152 LYS A O 1
ATOM 1206 N N . ALA A 1 153 ? 5.929 -17.493 -16.819 1.00 56.47 153 ALA A N 1
ATOM 1207 C CA . ALA A 1 153 ? 7.268 -17.569 -16.266 1.00 56.47 153 ALA A CA 1
ATOM 1208 C C . ALA A 1 153 ? 7.356 -17.044 -14.822 1.00 56.47 153 ALA A C 1
ATOM 1210 O O . ALA A 1 153 ? 8.001 -17.710 -14.024 1.00 56.47 153 ALA A O 1
ATOM 1211 N N . ILE A 1 154 ? 6.724 -15.907 -14.460 1.00 69.94 154 ILE A N 1
ATOM 1212 C CA . ILE A 1 154 ? 6.828 -15.329 -13.093 1.00 69.94 154 ILE A CA 1
ATOM 1213 C C . ILE A 1 154 ? 5.546 -14.581 -12.660 1.00 69.94 154 ILE A C 1
ATOM 1215 O O . ILE A 1 154 ? 5.452 -13.353 -12.778 1.00 69.94 154 ILE A O 1
ATOM 1219 N N . PRO A 1 155 ? 4.539 -15.289 -12.117 1.00 74.19 155 PRO A N 1
ATOM 1220 C CA . PRO A 1 155 ? 3.303 -14.684 -11.606 1.00 74.19 155 PRO A CA 1
ATOM 1221 C C . PRO A 1 155 ? 3.517 -13.616 -10.514 1.00 74.19 155 PRO A C 1
ATOM 1223 O O . PRO A 1 155 ? 2.743 -12.663 -10.416 1.00 74.19 155 PRO A O 1
ATOM 1226 N N . GLN A 1 156 ? 4.581 -13.743 -9.713 1.00 80.19 156 GLN A N 1
ATOM 1227 C CA . GLN A 1 156 ? 4.886 -12.866 -8.578 1.00 80.19 156 GLN A CA 1
ATOM 1228 C C . GLN A 1 156 ? 5.237 -11.444 -9.030 1.00 80.19 156 GLN A C 1
ATOM 1230 O O . GLN A 1 156 ? 4.726 -10.478 -8.466 1.00 80.19 156 GLN A O 1
ATOM 1235 N N . ALA A 1 157 ? 6.050 -11.298 -10.081 1.00 82.56 157 ALA A N 1
ATOM 1236 C CA . ALA A 1 157 ? 6.442 -9.990 -10.602 1.00 82.56 157 ALA A CA 1
ATOM 1237 C C . ALA A 1 157 ? 5.229 -9.208 -11.132 1.00 82.56 157 ALA A C 1
ATOM 1239 O O . ALA A 1 157 ? 5.081 -8.023 -10.846 1.00 82.56 157 ALA A O 1
ATOM 1240 N N . ASN A 1 158 ? 4.311 -9.881 -11.835 1.00 85.44 158 ASN A N 1
ATOM 1241 C CA . ASN A 1 158 ? 3.054 -9.281 -12.291 1.00 85.44 158 ASN A CA 1
ATOM 1242 C C . ASN A 1 158 ? 2.234 -8.724 -11.114 1.00 85.44 158 ASN A C 1
ATOM 1244 O O . ASN A 1 158 ? 1.776 -7.582 -11.162 1.00 85.44 158 ASN A O 1
ATOM 1248 N N . LEU A 1 159 ? 2.098 -9.496 -10.030 1.00 87.25 159 LEU A N 1
ATOM 1249 C CA . LEU A 1 159 ? 1.383 -9.043 -8.838 1.00 87.25 159 LEU A CA 1
ATOM 1250 C C . LEU A 1 159 ? 2.049 -7.816 -8.193 1.00 87.25 159 LEU A C 1
ATOM 1252 O O . LEU A 1 159 ? 1.358 -6.854 -7.862 1.00 87.25 159 LEU A O 1
ATOM 1256 N N . ILE A 1 160 ? 3.376 -7.821 -8.060 1.00 90.50 160 ILE A N 1
ATOM 1257 C CA . ILE A 1 160 ? 4.144 -6.715 -7.465 1.00 90.50 160 ILE A CA 1
ATOM 1258 C C . ILE A 1 160 ? 3.972 -5.423 -8.275 1.00 90.50 160 ILE A C 1
ATOM 1260 O O . ILE A 1 160 ? 3.687 -4.365 -7.713 1.00 90.50 160 ILE A O 1
ATOM 1264 N N . LEU A 1 161 ? 4.060 -5.505 -9.606 1.00 92.00 161 LEU A N 1
ATOM 1265 C CA . LEU A 1 161 ? 3.842 -4.356 -10.490 1.00 92.00 161 LEU A CA 1
ATOM 1266 C C . LEU A 1 161 ? 2.432 -3.777 -10.339 1.00 92.00 161 LEU A C 1
ATOM 1268 O O . LEU A 1 161 ? 2.263 -2.558 -10.284 1.00 92.00 161 LEU A O 1
ATOM 1272 N N . ARG A 1 162 ? 1.417 -4.644 -10.244 1.00 91.31 162 ARG A N 1
ATOM 1273 C CA . ARG A 1 162 ? 0.025 -4.225 -10.039 1.00 91.31 162 ARG A CA 1
ATOM 1274 C C . ARG A 1 162 ? -0.185 -3.584 -8.669 1.00 91.31 162 ARG A C 1
ATOM 1276 O O . ARG A 1 162 ? -0.912 -2.600 -8.589 1.00 91.31 162 ARG A O 1
ATOM 1283 N N . LEU A 1 163 ? 0.472 -4.085 -7.621 1.00 92.69 163 LEU A N 1
ATOM 1284 C CA . LEU A 1 163 ? 0.422 -3.502 -6.275 1.00 92.69 163 LEU A CA 1
ATOM 1285 C C . LEU A 1 163 ? 0.951 -2.069 -6.258 1.00 92.69 163 LEU A C 1
ATOM 1287 O O . LEU A 1 163 ? 0.261 -1.168 -5.783 1.00 92.69 163 LEU A O 1
ATOM 1291 N N . TYR A 1 164 ? 2.126 -1.836 -6.844 1.00 94.88 164 TYR A N 1
ATOM 1292 C CA . TYR A 1 164 ? 2.660 -0.482 -6.972 1.00 94.88 164 TYR A CA 1
ATOM 1293 C C . TYR A 1 164 ? 1.785 0.412 -7.859 1.00 94.88 164 TYR A C 1
ATOM 1295 O O . TYR A 1 164 ? 1.504 1.555 -7.496 1.00 94.88 164 TYR A O 1
ATOM 1303 N N . SER A 1 165 ? 1.310 -0.114 -8.994 1.00 93.06 165 SER A N 1
ATOM 1304 C CA . SER A 1 165 ? 0.414 0.608 -9.904 1.00 93.06 165 SER A CA 1
ATOM 1305 C C . SER A 1 165 ? -0.865 1.073 -9.197 1.00 93.06 165 SER A C 1
ATOM 1307 O O . SER A 1 165 ? -1.230 2.241 -9.329 1.00 93.06 165 SER A O 1
ATOM 1309 N N . ALA A 1 166 ? -1.497 0.206 -8.398 1.00 91.44 166 ALA A N 1
ATOM 1310 C CA . ALA A 1 166 ? -2.698 0.524 -7.627 1.00 91.44 166 ALA A CA 1
ATOM 1311 C C . ALA A 1 166 ? -2.417 1.450 -6.431 1.00 91.44 166 ALA A C 1
ATOM 1313 O O . ALA A 1 166 ? -3.251 2.285 -6.088 1.00 91.44 166 ALA A O 1
ATOM 1314 N N . GLY A 1 167 ? -1.242 1.341 -5.802 1.00 92.38 167 GLY A N 1
ATOM 1315 C CA . GLY A 1 167 ? -0.866 2.182 -4.664 1.00 92.38 167 GLY A CA 1
ATOM 1316 C C . GLY A 1 167 ? -0.625 3.648 -5.029 1.00 92.38 167 GLY A C 1
ATOM 1317 O O . GLY A 1 167 ? -0.930 4.534 -4.232 1.00 92.38 167 GLY A O 1
ATOM 1318 N N . LEU A 1 168 ? -0.114 3.928 -6.233 1.00 92.44 168 LEU A N 1
ATOM 1319 C CA . LEU A 1 168 ? 0.244 5.285 -6.667 1.00 92.44 168 LEU A CA 1
ATOM 1320 C C . LEU A 1 168 ? -0.948 6.269 -6.643 1.00 92.44 168 LEU A C 1
ATOM 1322 O O . LEU A 1 168 ? -0.835 7.306 -5.981 1.00 92.44 168 LEU A O 1
ATOM 1326 N N . PRO A 1 169 ? -2.105 5.966 -7.269 1.00 89.69 169 PRO A N 1
ATOM 1327 C CA . PRO A 1 169 ? -3.300 6.804 -7.161 1.00 89.69 169 PRO A CA 1
ATOM 1328 C C . PRO A 1 169 ? -3.757 7.021 -5.716 1.00 89.69 169 PRO A C 1
ATOM 1330 O O . PRO A 1 169 ? -4.135 8.134 -5.353 1.00 89.69 169 PRO A O 1
ATOM 1333 N N . VAL A 1 170 ? -3.677 5.988 -4.870 1.00 88.81 170 VAL A N 1
ATOM 1334 C CA . VAL A 1 170 ? -4.100 6.061 -3.463 1.00 88.81 170 VAL A CA 1
ATOM 1335 C C . VAL A 1 170 ? -3.224 7.032 -2.666 1.00 88.81 170 VAL A C 1
ATOM 1337 O O . VAL A 1 170 ? -3.746 7.833 -1.889 1.00 88.81 170 VAL A O 1
ATOM 1340 N N . HIS A 1 171 ? -1.906 7.015 -2.879 1.00 89.50 171 HIS A N 1
ATOM 1341 C CA . HIS A 1 171 ? -0.987 7.975 -2.254 1.00 89.50 171 HIS A CA 1
ATOM 1342 C C . HIS A 1 171 ? -1.253 9.408 -2.702 1.00 89.50 171 HIS A C 1
ATOM 1344 O O . HIS A 1 171 ? -1.361 10.305 -1.863 1.00 89.50 171 HIS A O 1
ATOM 1350 N N . VAL A 1 172 ? -1.404 9.625 -4.013 1.00 86.06 172 VAL A N 1
ATOM 1351 C CA . VAL A 1 172 ? -1.753 10.940 -4.574 1.00 86.06 172 VAL A CA 1
ATOM 1352 C C . VAL A 1 172 ? -3.040 11.461 -3.940 1.00 86.06 172 VAL A C 1
ATOM 1354 O O . VAL A 1 172 ? -3.124 12.621 -3.529 1.00 86.06 172 VAL A O 1
ATOM 1357 N N . PHE A 1 173 ? -4.037 10.591 -3.809 1.00 82.25 173 PHE A N 1
ATOM 1358 C CA . PHE A 1 173 ? -5.320 10.921 -3.216 1.00 82.25 173 PHE A CA 1
ATOM 1359 C C . PHE A 1 173 ? -5.208 11.297 -1.729 1.00 82.25 173 PHE A C 1
ATOM 1361 O O . PHE A 1 173 ? -5.741 12.331 -1.313 1.00 82.25 173 PHE A O 1
ATOM 1368 N N . ASP A 1 174 ? -4.467 10.519 -0.934 1.00 78.69 174 ASP A N 1
ATOM 1369 C CA . ASP A 1 174 ? -4.221 10.788 0.491 1.00 78.69 174 ASP A CA 1
ATOM 1370 C C . ASP A 1 174 ? -3.495 12.135 0.693 1.00 78.69 174 ASP A C 1
ATOM 1372 O O . ASP A 1 174 ? -3.920 12.977 1.493 1.00 78.69 174 ASP A O 1
ATOM 1376 N N . VAL A 1 175 ? -2.453 12.412 -0.102 1.00 78.25 175 VAL A N 1
ATOM 1377 C CA . VAL A 1 175 ? -1.708 13.684 -0.056 1.00 78.25 175 VAL A CA 1
ATOM 1378 C C . VAL A 1 175 ? -2.583 14.874 -0.462 1.00 78.25 175 VAL A C 1
ATOM 1380 O O . VAL A 1 175 ? -2.600 15.890 0.243 1.00 78.25 175 VAL A O 1
ATOM 1383 N N . LYS A 1 176 ? -3.338 14.765 -1.564 1.00 76.56 176 LYS A N 1
ATOM 1384 C CA . LYS A 1 176 ? -4.253 15.823 -2.029 1.00 76.56 176 LYS A CA 1
ATOM 1385 C C . LYS A 1 176 ? -5.298 16.154 -0.987 1.00 76.56 176 LYS A C 1
ATOM 1387 O O . LYS A 1 176 ? -5.528 17.323 -0.675 1.00 76.56 176 LYS A O 1
ATOM 1392 N N . LEU A 1 177 ? -5.932 15.131 -0.428 1.00 68.38 177 LEU A N 1
ATOM 1393 C CA . LEU A 1 177 ? -7.009 15.360 0.509 1.00 68.38 177 LEU A CA 1
ATOM 1394 C C . LEU A 1 177 ? -6.514 15.843 1.855 1.00 68.38 177 LEU A C 1
ATOM 1396 O O . LEU A 1 177 ? -7.222 16.653 2.445 1.00 68.38 177 LEU A O 1
ATOM 1400 N N . ARG A 1 178 ? -5.307 15.471 2.308 1.00 67.06 178 ARG A N 1
ATOM 1401 C CA . ARG A 1 178 ? -4.694 16.087 3.498 1.00 67.06 178 ARG A CA 1
ATOM 1402 C C . ARG A 1 178 ? -4.682 17.616 3.426 1.00 67.06 178 ARG A C 1
ATOM 1404 O O . ARG A 1 178 ? -4.976 18.242 4.442 1.00 67.06 178 ARG A O 1
ATOM 1411 N N . LYS A 1 179 ? -4.448 18.194 2.243 1.00 68.00 179 LYS A N 1
ATOM 1412 C CA . LYS A 1 179 ? -4.445 19.651 2.010 1.00 68.00 179 LYS A CA 1
ATOM 1413 C C . LYS A 1 179 ? -5.845 20.269 1.963 1.00 68.00 179 LYS A C 1
ATOM 1415 O O . LYS A 1 179 ? -6.007 21.453 2.241 1.00 68.00 179 LYS A O 1
ATOM 1420 N N . ILE A 1 180 ? -6.867 19.485 1.627 1.00 62.75 180 ILE A N 1
ATOM 1421 C CA . ILE A 1 180 ? -8.236 19.976 1.475 1.00 62.75 180 ILE A CA 1
ATOM 1422 C C . ILE A 1 180 ? -8.999 19.811 2.800 1.00 62.75 180 ILE A C 1
ATOM 1424 O O . ILE A 1 180 ? -9.286 18.699 3.261 1.00 62.75 180 ILE A O 1
ATOM 1428 N N . VAL A 1 181 ? -9.389 20.937 3.401 1.00 55.31 181 VAL A N 1
ATOM 1429 C CA . VAL A 1 181 ? -10.341 20.992 4.520 1.00 55.31 181 VAL A CA 1
ATOM 1430 C C . VAL A 1 181 ? -11.756 20.858 3.949 1.00 55.31 181 VAL A C 1
ATOM 1432 O O . VAL A 1 181 ? -12.437 21.846 3.691 1.00 55.31 181 VAL A O 1
ATOM 1435 N N . ARG A 1 182 ? -12.210 19.630 3.680 1.00 55.09 182 ARG A N 1
ATOM 1436 C CA . ARG A 1 182 ? -13.602 19.368 3.270 1.00 55.09 182 ARG A CA 1
ATOM 1437 C C . ARG A 1 182 ? -14.395 18.703 4.393 1.00 55.09 182 ARG A C 1
ATOM 1439 O O . ARG A 1 182 ? -13.881 17.866 5.130 1.00 55.09 182 ARG A O 1
ATOM 1446 N N . LYS A 1 183 ? -15.679 19.075 4.487 1.00 56.12 183 LYS A N 1
ATOM 1447 C CA . LYS A 1 183 ? -16.678 18.479 5.396 1.00 56.12 183 LYS A CA 1
ATOM 1448 C C . LYS A 1 183 ? -17.069 17.040 4.999 1.00 56.12 183 LYS A C 1
ATOM 1450 O O . LYS A 1 183 ? -17.591 16.317 5.841 1.00 56.12 183 LYS A O 1
ATOM 1455 N N . LYS A 1 184 ? -16.814 16.626 3.748 1.00 65.62 184 LYS A N 1
ATOM 1456 C CA . LYS A 1 184 ? -17.110 15.279 3.221 1.00 65.62 184 LYS A CA 1
ATOM 1457 C C . LYS A 1 184 ? -16.007 14.276 3.596 1.00 65.62 184 LYS A C 1
ATOM 1459 O O . LYS A 1 184 ? -14.841 14.661 3.668 1.00 65.62 184 LYS A O 1
ATOM 1464 N N . LEU A 1 185 ? -16.384 13.018 3.843 1.00 67.94 185 LEU A N 1
ATOM 1465 C CA . LEU A 1 185 ? -15.453 11.920 4.133 1.00 67.94 185 LEU A CA 1
ATOM 1466 C C . LEU A 1 185 ? -14.511 11.708 2.942 1.00 67.94 185 LEU A C 1
ATOM 1468 O O . LEU A 1 185 ? -14.960 11.509 1.814 1.00 67.94 185 LEU A O 1
ATOM 1472 N N . ARG A 1 186 ? -13.205 11.755 3.194 1.00 80.06 186 ARG A N 1
ATOM 1473 C CA . ARG A 1 186 ? -12.160 11.545 2.187 1.00 80.06 186 ARG A CA 1
ATOM 1474 C C . ARG A 1 186 ? -12.202 10.115 1.667 1.00 80.06 186 ARG A C 1
ATOM 1476 O O . ARG A 1 186 ? -12.120 9.895 0.466 1.00 80.06 186 ARG A O 1
ATOM 1483 N N . LEU A 1 187 ? -12.415 9.161 2.566 1.00 81.06 187 LEU A N 1
ATOM 1484 C CA . LEU A 1 187 ? -12.551 7.754 2.231 1.00 81.06 187 LEU A CA 1
ATOM 1485 C C . LEU A 1 187 ? -13.762 7.490 1.333 1.00 81.06 187 LEU A C 1
ATOM 1487 O O . LEU A 1 187 ? -13.667 6.681 0.427 1.00 81.06 187 LEU A O 1
ATOM 1491 N N . GLU A 1 188 ? -14.877 8.194 1.523 1.00 80.81 188 GLU A N 1
ATOM 1492 C CA . GLU A 1 188 ? -16.048 8.044 0.647 1.00 80.81 188 GLU A CA 1
ATOM 1493 C C . GLU A 1 188 ? -15.726 8.442 -0.798 1.00 80.81 188 GLU A C 1
ATOM 1495 O O . GLU A 1 188 ? -16.150 7.770 -1.728 1.00 80.81 188 GLU A O 1
ATOM 1500 N N . ALA A 1 189 ? -14.946 9.508 -0.989 1.00 82.50 189 ALA A N 1
ATOM 1501 C CA . ALA A 1 189 ? -14.515 9.918 -2.318 1.00 82.50 189 ALA A CA 1
ATOM 1502 C C . ALA A 1 189 ? -13.516 8.926 -2.943 1.00 82.50 189 ALA A C 1
ATOM 1504 O O . ALA A 1 189 ? -13.547 8.758 -4.153 1.00 82.50 189 ALA A O 1
ATOM 1505 N N . LEU A 1 190 ? -12.674 8.257 -2.140 1.00 83.75 190 LEU A N 1
ATOM 1506 C CA . LEU A 1 190 ? -11.777 7.202 -2.635 1.00 83.75 190 LEU A CA 1
ATOM 1507 C C . LEU A 1 190 ? -12.565 5.960 -3.055 1.00 83.75 190 LEU A C 1
ATOM 1509 O O . LEU A 1 190 ? -12.297 5.371 -4.091 1.00 83.75 190 LEU A O 1
ATOM 1513 N N . LEU A 1 191 ? -13.512 5.539 -2.214 1.00 81.94 191 LEU A N 1
ATOM 1514 C CA . LEU A 1 191 ? -14.284 4.316 -2.423 1.00 81.94 191 LEU A CA 1
ATOM 1515 C C . LEU A 1 191 ? -15.332 4.464 -3.530 1.00 81.94 191 LEU A C 1
ATOM 1517 O O . LEU A 1 191 ? -15.766 3.455 -4.067 1.00 81.94 191 LEU A O 1
ATOM 1521 N N . GLY A 1 192 ? -15.745 5.693 -3.846 1.00 79.50 192 GLY A N 1
ATOM 1522 C CA . GLY A 1 192 ? -16.607 5.997 -4.989 1.00 79.50 192 GLY A CA 1
ATOM 1523 C C . GLY A 1 192 ? -15.855 6.230 -6.303 1.00 79.50 192 GLY A C 1
ATOM 1524 O O . GLY A 1 192 ? -16.493 6.589 -7.287 1.00 79.50 192 GLY A O 1
ATOM 1525 N N . ASP A 1 193 ? -14.526 6.091 -6.320 1.00 82.81 193 ASP A N 1
ATOM 1526 C CA . ASP A 1 193 ? -13.727 6.153 -7.544 1.00 82.81 193 ASP A CA 1
ATOM 1527 C C . ASP A 1 193 ? -13.622 4.747 -8.157 1.00 82.81 193 ASP A C 1
ATOM 1529 O O . ASP A 1 193 ? -12.828 3.904 -7.720 1.00 82.81 193 ASP A O 1
ATOM 1533 N N . ASP A 1 194 ? -14.462 4.492 -9.162 1.00 77.12 194 ASP A N 1
ATOM 1534 C CA . ASP A 1 194 ? -14.568 3.188 -9.816 1.00 77.12 194 ASP A CA 1
ATOM 1535 C C . ASP A 1 194 ? -13.254 2.754 -10.487 1.00 77.12 194 ASP A C 1
ATOM 1537 O O . ASP A 1 194 ? -12.969 1.559 -10.550 1.00 77.12 194 ASP A O 1
ATOM 1541 N N . GLU A 1 195 ? -12.419 3.680 -10.971 1.00 77.00 195 GLU A N 1
ATOM 1542 C CA . GLU A 1 195 ? -11.153 3.324 -11.627 1.00 77.00 195 GLU A CA 1
ATOM 1543 C C . GLU A 1 195 ? -10.139 2.785 -10.613 1.00 77.00 195 GLU A C 1
ATOM 1545 O O . GLU A 1 195 ? -9.560 1.707 -10.808 1.00 77.00 195 GLU A O 1
ATOM 1550 N N . ILE A 1 196 ? -9.965 3.495 -9.493 1.00 76.12 196 ILE A N 1
ATOM 1551 C CA . ILE A 1 196 ? -9.090 3.059 -8.395 1.00 76.12 196 ILE A CA 1
ATOM 1552 C C . ILE A 1 196 ? -9.594 1.727 -7.823 1.00 76.12 196 ILE A C 1
ATOM 1554 O O . ILE A 1 196 ? -8.806 0.824 -7.500 1.00 76.12 196 ILE A O 1
ATOM 1558 N N . TRP A 1 197 ? -10.914 1.574 -7.720 1.00 75.00 197 TRP A N 1
ATOM 1559 C CA . TRP A 1 197 ? -11.503 0.391 -7.121 1.00 75.00 197 TRP A CA 1
ATOM 1560 C C . TRP A 1 197 ? -11.484 -0.847 -8.018 1.00 75.00 197 TRP A C 1
ATOM 1562 O O . TRP A 1 197 ? -11.092 -1.923 -7.560 1.00 75.00 197 TRP A O 1
ATOM 1572 N N . ASN A 1 198 ? -11.827 -0.720 -9.299 1.00 75.75 198 ASN A N 1
ATOM 1573 C CA . ASN A 1 198 ? -11.789 -1.840 -10.244 1.00 75.75 198 ASN A CA 1
ATOM 1574 C C . ASN A 1 198 ? -10.378 -2.436 -10.356 1.00 75.75 198 ASN A C 1
ATOM 1576 O O . ASN A 1 198 ? -10.215 -3.661 -10.437 1.00 75.75 198 ASN A O 1
ATOM 1580 N N . SER A 1 199 ? -9.351 -1.583 -10.272 1.00 74.44 199 SER A N 1
ATOM 1581 C CA . SER A 1 199 ? -7.954 -2.011 -10.157 1.00 74.44 199 SER A CA 1
ATOM 1582 C C . SER A 1 199 ? -7.716 -2.837 -8.883 1.00 74.44 199 SER A C 1
ATOM 1584 O O . SER A 1 199 ? -7.158 -3.934 -8.943 1.00 74.44 199 SER A O 1
ATOM 1586 N N . SER A 1 200 ? -8.228 -2.372 -7.740 1.00 71.12 200 SER A N 1
ATOM 1587 C CA . SER A 1 200 ? -8.082 -3.029 -6.433 1.00 71.12 200 SER A CA 1
ATOM 1588 C C . SER A 1 200 ? -8.799 -4.387 -6.346 1.00 71.12 200 SER A C 1
ATOM 1590 O O . SER A 1 200 ? -8.240 -5.347 -5.815 1.00 71.12 200 SER A O 1
ATOM 1592 N N . VAL A 1 201 ? -10.008 -4.511 -6.904 1.00 73.31 201 VAL A N 1
ATOM 1593 C CA . VAL A 1 201 ? -10.762 -5.782 -6.944 1.00 73.31 201 VAL A CA 1
ATOM 1594 C C . VAL A 1 201 ? -10.063 -6.809 -7.827 1.00 73.31 201 VAL A C 1
ATOM 1596 O O . VAL A 1 201 ? -9.883 -7.958 -7.422 1.00 73.31 201 VAL A O 1
ATOM 1599 N N . SER A 1 202 ? -9.615 -6.387 -9.012 1.00 76.75 202 SER A N 1
ATOM 1600 C CA . SER A 1 202 ? -8.847 -7.246 -9.922 1.00 76.75 202 SER A CA 1
ATOM 1601 C C . SER A 1 202 ? -7.556 -7.741 -9.265 1.00 76.75 202 SER A C 1
ATOM 1603 O O . SER A 1 202 ? -7.132 -8.879 -9.461 1.00 76.75 202 SER A O 1
ATOM 1605 N N . LEU A 1 203 ? -6.940 -6.886 -8.450 1.00 79.31 203 LEU A N 1
ATOM 1606 C CA . LEU A 1 203 ? -5.724 -7.183 -7.712 1.00 79.31 203 LEU A CA 1
ATOM 1607 C C . LEU A 1 203 ? -5.960 -8.175 -6.564 1.00 79.31 203 LEU A C 1
ATOM 1609 O O . LEU A 1 203 ? -5.125 -9.051 -6.342 1.00 79.31 203 LEU A O 1
ATOM 1613 N N . TRP A 1 204 ? -7.103 -8.102 -5.878 1.00 76.56 204 TRP A N 1
ATOM 1614 C CA . TRP A 1 204 ? -7.453 -9.052 -4.818 1.00 76.56 204 TRP A CA 1
ATOM 1615 C C . TRP A 1 204 ? -7.514 -10.497 -5.318 1.00 76.56 204 TRP A C 1
ATOM 1617 O O . TRP A 1 204 ? -6.946 -11.390 -4.685 1.00 76.56 204 TRP A O 1
ATOM 1627 N N . GLY A 1 205 ? -8.123 -10.718 -6.488 1.00 75.88 205 GLY A N 1
ATOM 1628 C CA . GLY A 1 205 ? -8.139 -12.035 -7.123 1.00 75.88 205 GLY A CA 1
ATOM 1629 C C . GLY A 1 205 ? -6.727 -12.598 -7.311 1.00 75.88 205 GLY A C 1
ATOM 1630 O O . GLY A 1 205 ? -6.501 -13.776 -7.068 1.00 75.88 205 GLY A O 1
ATOM 1631 N N . LEU A 1 206 ? -5.747 -11.757 -7.648 1.00 74.62 206 LEU A N 1
ATOM 1632 C CA . LEU A 1 206 ? -4.354 -12.179 -7.822 1.00 74.62 206 LEU A CA 1
ATOM 1633 C C . LEU A 1 206 ? -3.627 -12.420 -6.490 1.00 74.62 206 LEU A C 1
ATOM 1635 O O . LEU A 1 206 ? -2.873 -13.384 -6.384 1.00 74.62 206 LEU A O 1
ATOM 1639 N N . ILE A 1 207 ? -3.878 -11.596 -5.466 1.00 78.31 207 ILE A N 1
ATOM 1640 C CA . ILE A 1 207 ? -3.305 -11.776 -4.121 1.00 78.31 207 ILE A CA 1
ATOM 1641 C C . ILE A 1 207 ? -3.691 -13.141 -3.534 1.00 78.31 207 ILE A C 1
ATOM 1643 O O . ILE A 1 207 ? -2.861 -13.807 -2.913 1.00 78.31 207 ILE A O 1
ATOM 1647 N N . GLN A 1 208 ? -4.941 -13.577 -3.720 1.00 71.88 208 GLN A N 1
ATOM 1648 C CA . GLN A 1 208 ? -5.407 -14.867 -3.197 1.00 71.88 208 GLN A CA 1
ATOM 1649 C C . GLN A 1 208 ? -4.646 -16.067 -3.776 1.00 71.88 208 GLN A C 1
ATOM 1651 O O . GLN A 1 208 ? -4.513 -17.081 -3.097 1.00 71.88 208 GLN A O 1
ATOM 1656 N N . HIS A 1 209 ? -4.126 -15.938 -4.998 1.00 68.50 209 HIS A N 1
ATOM 1657 C CA . HIS A 1 209 ? -3.417 -16.998 -5.717 1.00 68.50 209 HIS A CA 1
ATOM 1658 C C . HIS A 1 209 ? -1.888 -16.892 -5.589 1.00 68.50 209 HIS A C 1
ATOM 1660 O O . HIS A 1 209 ? -1.162 -17.582 -6.305 1.00 68.50 209 HIS A O 1
ATOM 1666 N N . TYR A 1 210 ? -1.372 -16.027 -4.708 1.00 69.56 210 TYR A N 1
ATOM 1667 C CA . TYR A 1 210 ? 0.069 -15.901 -4.507 1.00 69.56 210 TYR A CA 1
ATOM 1668 C C . TYR A 1 210 ? 0.659 -17.196 -3.923 1.00 69.56 210 TYR A C 1
ATOM 1670 O O . TYR A 1 210 ? 0.381 -17.569 -2.780 1.00 69.56 210 TYR A O 1
ATOM 1678 N N . HIS A 1 211 ? 1.487 -17.878 -4.720 1.00 61.72 211 HIS A N 1
ATOM 1679 C CA . HIS A 1 211 ? 2.192 -19.096 -4.322 1.00 61.72 211 HIS A CA 1
ATOM 1680 C C . HIS A 1 211 ? 3.417 -18.774 -3.460 1.00 61.72 211 HIS A C 1
ATOM 1682 O O . HIS A 1 211 ? 4.294 -18.005 -3.858 1.00 61.72 211 HIS A O 1
ATOM 1688 N N . LYS A 1 212 ? 3.476 -19.411 -2.286 1.00 60.56 212 LYS A N 1
ATOM 1689 C CA . LYS A 1 212 ? 4.475 -19.193 -1.225 1.00 60.56 212 LYS A CA 1
ATOM 1690 C C . LYS A 1 212 ? 5.866 -19.759 -1.528 1.00 60.56 212 LYS A C 1
ATOM 1692 O O . LYS A 1 212 ? 6.790 -19.514 -0.762 1.00 60.56 212 LYS A O 1
ATOM 1697 N N . ASP A 1 213 ? 6.024 -20.486 -2.627 1.00 58.88 213 ASP A N 1
ATOM 1698 C CA . ASP A 1 213 ? 7.233 -21.271 -2.905 1.00 58.88 213 ASP A CA 1
ATOM 1699 C C . ASP A 1 213 ? 8.431 -20.412 -3.365 1.00 58.88 213 ASP A C 1
ATOM 1701 O O . ASP A 1 213 ? 9.537 -20.917 -3.532 1.00 58.88 213 ASP A O 1
ATOM 1705 N N . ALA A 1 214 ? 8.239 -19.099 -3.537 1.00 66.44 214 ALA A N 1
ATOM 1706 C CA . ALA A 1 214 ? 9.250 -18.169 -4.035 1.00 66.44 214 ALA A CA 1
ATOM 1707 C C . ALA A 1 214 ? 9.732 -17.196 -2.938 1.00 66.44 214 ALA A C 1
ATOM 1709 O O . ALA A 1 214 ? 9.414 -16.004 -2.959 1.00 66.44 214 ALA A O 1
ATOM 1710 N N . VAL A 1 215 ? 10.517 -17.709 -1.979 1.00 71.69 215 VAL A N 1
ATOM 1711 C CA . VAL A 1 215 ? 11.074 -16.943 -0.838 1.00 71.69 215 VAL A CA 1
ATOM 1712 C C . VAL A 1 215 ? 11.768 -15.652 -1.296 1.00 71.69 215 VAL A C 1
ATOM 1714 O O . VAL A 1 215 ? 11.583 -14.602 -0.686 1.00 71.69 215 VAL A O 1
ATOM 1717 N N . GLU A 1 216 ? 12.476 -15.706 -2.425 1.00 79.31 216 GLU A N 1
ATOM 1718 C CA . GLU A 1 216 ? 13.208 -14.585 -3.029 1.00 79.31 216 GLU A CA 1
ATOM 1719 C C . GLU A 1 216 ? 12.328 -13.353 -3.330 1.00 79.31 216 GLU A C 1
ATOM 1721 O O . GLU A 1 216 ? 12.759 -12.218 -3.144 1.00 79.31 216 GLU A O 1
ATOM 1726 N N . TYR A 1 217 ? 11.065 -13.550 -3.719 1.00 81.12 217 TYR A N 1
ATOM 1727 C CA . TYR A 1 217 ? 10.143 -12.460 -4.069 1.00 81.12 217 TYR A CA 1
ATOM 1728 C C . TYR A 1 217 ? 9.355 -11.930 -2.869 1.00 81.12 217 TYR A C 1
ATOM 1730 O O . TYR A 1 217 ? 8.579 -10.982 -3.015 1.00 81.12 217 TYR A O 1
ATOM 1738 N N . THR A 1 218 ? 9.543 -12.519 -1.686 1.00 84.62 218 THR A N 1
ATOM 1739 C CA . THR A 1 218 ? 8.807 -12.132 -0.478 1.00 84.62 218 THR A CA 1
ATOM 1740 C C . THR A 1 218 ? 9.117 -10.692 -0.050 1.00 84.62 218 THR A C 1
ATOM 1742 O O . THR A 1 218 ? 8.159 -9.947 0.166 1.00 84.62 218 THR A O 1
ATOM 1745 N N . PRO A 1 219 ? 10.386 -10.231 0.021 1.00 86.69 219 PRO A N 1
ATOM 1746 C CA . PRO A 1 219 ? 10.667 -8.851 0.414 1.00 86.69 219 PRO A CA 1
ATOM 1747 C C . PRO A 1 219 ? 10.079 -7.805 -0.556 1.00 86.69 219 PRO A C 1
ATOM 1749 O O . PRO A 1 219 ? 9.354 -6.929 -0.081 1.00 86.69 219 PRO A O 1
ATOM 1752 N N . PRO A 1 220 ? 10.269 -7.900 -1.893 1.00 88.50 220 PRO A N 1
ATOM 1753 C CA . PRO A 1 220 ? 9.645 -6.962 -2.833 1.00 88.50 220 PRO A CA 1
ATOM 1754 C C . PRO A 1 220 ? 8.111 -7.007 -2.816 1.00 88.50 220 PRO A C 1
ATOM 1756 O O . PRO A 1 220 ? 7.451 -5.979 -2.954 1.00 88.50 220 PRO A O 1
ATOM 1759 N N . TYR A 1 221 ? 7.522 -8.188 -2.606 1.00 89.75 221 TYR A N 1
ATOM 1760 C CA . TYR A 1 221 ? 6.076 -8.331 -2.441 1.00 89.75 221 TYR A CA 1
ATOM 1761 C C . TYR A 1 221 ? 5.554 -7.615 -1.194 1.00 89.75 221 TYR A C 1
ATOM 1763 O O . TYR A 1 221 ? 4.559 -6.892 -1.268 1.00 89.75 221 TYR A O 1
ATOM 1771 N N . LEU A 1 222 ? 6.235 -7.773 -0.059 1.00 89.88 222 LEU A N 1
ATOM 1772 C CA . LEU A 1 222 ? 5.868 -7.092 1.178 1.00 89.88 222 LEU A CA 1
ATOM 1773 C C . LEU A 1 222 ? 6.068 -5.582 1.094 1.00 89.88 222 LEU A C 1
ATOM 1775 O O . LEU A 1 222 ? 5.244 -4.852 1.644 1.00 89.88 222 LEU A O 1
ATOM 1779 N N . ASP A 1 223 ? 7.101 -5.111 0.396 1.00 91.56 223 ASP A N 1
ATOM 1780 C CA . ASP A 1 223 ? 7.290 -3.683 0.139 1.00 91.56 223 ASP A CA 1
ATOM 1781 C C . ASP A 1 223 ? 6.146 -3.112 -0.711 1.00 91.56 223 ASP A C 1
ATOM 1783 O O . ASP A 1 223 ? 5.538 -2.109 -0.340 1.00 91.56 223 ASP A O 1
ATOM 1787 N N . ALA A 1 224 ? 5.749 -3.798 -1.784 1.00 93.50 224 ALA A N 1
ATOM 1788 C CA . ALA A 1 224 ? 4.629 -3.370 -2.619 1.00 93.50 224 ALA A CA 1
ATOM 1789 C C . ALA A 1 224 ? 3.277 -3.422 -1.882 1.00 93.50 224 ALA A C 1
ATOM 1791 O O . ALA A 1 224 ? 2.448 -2.516 -2.017 1.00 93.50 224 ALA A O 1
ATOM 1792 N N . LEU A 1 225 ? 3.050 -4.443 -1.048 1.00 93.00 225 LEU A N 1
ATOM 1793 C CA . LEU A 1 225 ? 1.877 -4.497 -0.174 1.00 93.00 225 LEU A CA 1
ATOM 1794 C C . LEU A 1 225 ? 1.883 -3.358 0.842 1.00 93.00 225 LEU A C 1
ATOM 1796 O O . LEU A 1 225 ? 0.858 -2.702 1.018 1.00 93.00 225 LEU A O 1
ATOM 1800 N N . LYS A 1 226 ? 3.017 -3.101 1.500 1.00 93.75 226 LYS A N 1
ATOM 1801 C CA . LYS A 1 226 ? 3.188 -1.982 2.433 1.00 93.75 226 LYS A CA 1
ATOM 1802 C C . LYS A 1 226 ? 2.886 -0.659 1.739 1.00 93.75 226 LYS A C 1
ATOM 1804 O O . LYS A 1 226 ? 2.138 0.151 2.289 1.00 93.75 226 LYS A O 1
ATOM 1809 N N . PHE A 1 227 ? 3.411 -0.476 0.528 1.00 93.38 227 PHE A N 1
ATOM 1810 C CA . PHE A 1 227 ? 3.209 0.710 -0.291 1.00 93.38 227 PHE A CA 1
ATOM 1811 C C . PHE A 1 227 ? 1.721 0.992 -0.522 1.00 93.38 227 PHE A C 1
ATOM 1813 O O . PHE A 1 227 ? 1.290 2.129 -0.353 1.00 93.38 227 PHE A O 1
ATOM 1820 N N . LEU A 1 228 ? 0.914 -0.029 -0.822 1.00 93.06 228 LEU A N 1
ATOM 1821 C CA . LEU A 1 228 ? -0.541 0.107 -0.955 1.00 93.06 228 LEU A CA 1
ATOM 1822 C C . LEU A 1 228 ? -1.253 0.261 0.404 1.00 93.06 228 LEU A C 1
ATOM 1824 O O . LEU A 1 228 ? -2.148 1.093 0.560 1.00 93.06 228 LEU A O 1
ATOM 1828 N N . CYS A 1 229 ? -0.876 -0.540 1.402 1.00 94.31 229 CYS A N 1
ATOM 1829 C CA . CYS A 1 229 ? -1.595 -0.634 2.672 1.00 94.31 229 CYS A CA 1
ATOM 1830 C C . CYS A 1 229 ? -1.436 0.614 3.544 1.00 94.31 229 CYS A C 1
ATOM 1832 O O . CYS A 1 229 ? -2.375 1.013 4.231 1.00 94.31 229 CYS A O 1
ATOM 1834 N N . GLN A 1 230 ? -0.254 1.227 3.541 1.00 93.56 230 GLN A N 1
ATOM 1835 C CA . GLN A 1 230 ? 0.078 2.353 4.408 1.00 93.56 230 GLN A CA 1
ATOM 1836 C C . GLN A 1 230 ? -0.836 3.582 4.224 1.00 93.56 230 GLN A C 1
ATOM 1838 O O . GLN A 1 230 ? -1.401 4.031 5.230 1.00 93.56 230 GLN A O 1
ATOM 1843 N N . PRO A 1 231 ? -1.040 4.132 3.008 1.00 91.94 231 PRO A N 1
ATOM 1844 C CA . PRO A 1 231 ? -1.934 5.276 2.817 1.00 91.94 231 PRO A CA 1
ATOM 1845 C C . PRO A 1 231 ? -3.399 4.913 3.108 1.00 91.94 231 PRO A C 1
ATOM 1847 O O . PRO A 1 231 ? -4.100 5.689 3.758 1.00 91.94 231 PRO A O 1
ATOM 1850 N N . LEU A 1 232 ? -3.851 3.704 2.744 1.00 92.12 232 LEU A N 1
ATOM 1851 C CA . LEU A 1 232 ? -5.205 3.228 3.063 1.00 92.12 232 LEU A CA 1
ATOM 1852 C C . LEU A 1 232 ? -5.440 3.168 4.576 1.00 92.12 232 LEU A C 1
ATOM 1854 O O . LEU A 1 232 ? -6.443 3.676 5.082 1.00 92.12 232 LEU A O 1
ATOM 1858 N N . ALA A 1 233 ? -4.505 2.570 5.316 1.00 93.69 233 ALA A N 1
ATOM 1859 C CA . ALA A 1 233 ? -4.600 2.451 6.763 1.00 93.69 233 ALA A CA 1
ATOM 1860 C C . ALA A 1 233 ? -4.543 3.825 7.440 1.00 93.69 233 ALA A C 1
ATOM 1862 O O . ALA A 1 233 ? -5.297 4.074 8.382 1.00 93.69 233 ALA A O 1
ATOM 1863 N N . SER A 1 234 ? -3.692 4.733 6.949 1.00 91.06 234 SER A N 1
ATOM 1864 C CA . SER A 1 234 ? -3.630 6.120 7.423 1.00 91.06 234 SER A CA 1
ATOM 1865 C C . SER A 1 234 ? -4.979 6.823 7.251 1.00 91.06 234 SER A C 1
ATOM 1867 O O . SER A 1 234 ? -5.512 7.384 8.214 1.00 91.06 234 SER A O 1
ATOM 1869 N N . LEU A 1 235 ? -5.574 6.712 6.060 1.00 88.62 235 LEU A N 1
ATOM 1870 C CA . LEU A 1 235 ? -6.861 7.311 5.732 1.00 88.62 235 LEU A CA 1
ATOM 1871 C C . LEU A 1 235 ? -7.975 6.780 6.643 1.00 88.62 235 LEU A C 1
ATOM 1873 O O . LEU A 1 235 ? -8.640 7.567 7.320 1.00 88.62 235 LEU A O 1
ATOM 1877 N N . ILE A 1 236 ? -8.117 5.456 6.747 1.00 89.94 236 ILE A N 1
ATOM 1878 C CA . ILE A 1 236 ? -9.127 4.809 7.598 1.00 89.94 236 ILE A CA 1
ATOM 1879 C C . ILE A 1 236 ? -8.948 5.207 9.064 1.00 89.94 236 ILE A C 1
ATOM 1881 O O . ILE A 1 236 ? -9.908 5.609 9.723 1.00 89.94 236 ILE A O 1
ATOM 1885 N N . ASN A 1 237 ? -7.721 5.148 9.586 1.00 89.88 237 ASN A N 1
ATOM 1886 C CA . ASN A 1 237 ? -7.459 5.489 10.981 1.00 89.88 237 ASN A CA 1
ATOM 1887 C C . ASN A 1 237 ? -7.717 6.969 11.286 1.00 89.88 237 ASN A C 1
ATOM 1889 O O . ASN A 1 237 ? -8.121 7.288 12.407 1.00 89.88 237 ASN A O 1
ATOM 1893 N N . SER A 1 238 ? -7.514 7.863 10.314 1.00 85.44 238 SER A N 1
ATOM 1894 C CA . SER A 1 238 ? -7.811 9.291 10.462 1.00 85.44 238 SER A CA 1
ATOM 1895 C C . SER A 1 238 ? -9.316 9.587 10.461 1.00 85.44 238 SER A C 1
ATOM 1897 O O . SER A 1 238 ? -9.774 10.484 11.171 1.00 85.44 238 SER A O 1
ATOM 1899 N N . GLU A 1 239 ? -10.109 8.811 9.716 1.00 82.69 239 GLU A N 1
ATOM 1900 C CA . GLU A 1 239 ? -11.548 9.044 9.564 1.00 82.69 239 GLU A CA 1
ATOM 1901 C C . GLU A 1 239 ? -12.420 8.170 10.470 1.00 82.69 239 GLU A C 1
ATOM 1903 O O . GLU A 1 239 ? -13.612 8.453 10.610 1.00 82.69 239 GLU A O 1
ATOM 1908 N N . LYS A 1 240 ? -11.847 7.175 11.162 1.00 83.31 240 LYS A N 1
ATOM 1909 C CA . LYS A 1 240 ? -12.576 6.193 11.983 1.00 83.31 240 LYS A CA 1
ATOM 1910 C C . LYS A 1 240 ? -13.640 6.801 12.900 1.00 83.31 240 LYS A C 1
ATOM 1912 O O . LYS A 1 240 ? -14.758 6.300 12.929 1.00 83.31 240 LYS A O 1
ATOM 1917 N N . LYS A 1 241 ? -13.356 7.930 13.569 1.00 77.06 241 LYS A N 1
ATOM 1918 C CA . LYS A 1 241 ? -14.318 8.627 14.455 1.00 77.06 241 LYS A CA 1
ATOM 1919 C C . LYS A 1 241 ? -15.579 9.085 13.715 1.00 77.06 241 LYS A C 1
ATOM 1921 O O . LYS A 1 241 ? -16.676 8.981 14.251 1.00 77.06 241 LYS A O 1
ATOM 1926 N N . LYS A 1 242 ? -15.431 9.547 12.471 1.00 75.69 242 LYS A N 1
ATOM 1927 C CA . LYS A 1 242 ? -16.543 9.959 11.600 1.00 75.69 242 LYS A CA 1
ATOM 1928 C C . LYS A 1 242 ? -17.265 8.751 10.988 1.00 75.69 242 LYS A C 1
ATOM 1930 O O . LYS A 1 242 ? -18.459 8.817 10.710 1.00 75.69 242 LYS A O 1
ATOM 1935 N N . MET A 1 243 ? -16.550 7.641 10.800 1.00 72.38 243 MET A N 1
ATOM 1936 C CA . MET A 1 243 ? -17.080 6.400 10.224 1.00 72.38 243 MET A CA 1
ATOM 1937 C C . MET A 1 243 ? -17.950 5.592 11.201 1.00 72.38 243 MET A C 1
ATOM 1939 O O . MET A 1 243 ? -18.765 4.779 10.754 1.00 72.38 243 MET A O 1
ATOM 1943 N N . VAL A 1 244 ? -17.791 5.796 12.516 1.00 68.81 244 VAL A N 1
ATOM 1944 C CA . VAL A 1 244 ? -18.588 5.093 13.534 1.00 68.81 244 VAL A CA 1
ATOM 1945 C C . VAL A 1 244 ? -20.091 5.407 13.399 1.00 68.81 244 VAL A C 1
ATOM 1947 O O . VAL A 1 244 ? -20.842 4.463 13.150 1.00 68.81 244 VAL A O 1
ATOM 1950 N N . PRO A 1 245 ? -20.544 6.680 13.440 1.00 61.72 245 PRO A N 1
ATOM 1951 C CA . PRO A 1 245 ? -21.963 7.031 13.286 1.00 61.72 245 PRO A CA 1
ATOM 1952 C C . PRO A 1 245 ? -22.485 7.025 11.839 1.00 61.72 245 PRO A C 1
ATOM 1954 O O . PRO A 1 245 ? -23.696 7.064 11.620 1.00 61.72 245 PRO A O 1
ATOM 1957 N N . GLY A 1 246 ? -21.609 7.004 10.830 1.00 61.25 246 GLY A N 1
ATOM 1958 C CA . GLY A 1 246 ? -21.998 7.241 9.438 1.00 61.25 246 GLY A CA 1
ATOM 1959 C C . GLY A 1 246 ? -22.820 6.108 8.807 1.00 61.25 246 GLY A C 1
ATOM 1960 O O . GLY A 1 246 ? -22.307 5.002 8.613 1.00 61.25 246 GLY A O 1
ATOM 1961 N N . ARG A 1 247 ? -24.060 6.406 8.378 1.00 59.00 247 ARG A N 1
ATOM 1962 C CA . ARG A 1 247 ? -24.837 5.571 7.428 1.00 59.00 247 ARG A CA 1
ATOM 1963 C C . ARG A 1 247 ? -24.188 5.514 6.036 1.00 59.00 247 ARG A C 1
ATOM 1965 O O . ARG A 1 247 ? -24.364 4.534 5.323 1.00 59.00 247 ARG A O 1
ATOM 1972 N N . VAL A 1 248 ? -23.391 6.524 5.687 1.00 57.31 248 VAL A N 1
ATOM 1973 C CA . VAL A 1 248 ? -22.807 6.749 4.351 1.00 57.31 248 VAL A CA 1
ATOM 1974 C C . VAL A 1 248 ? -21.880 5.616 3.881 1.00 57.31 248 VAL A C 1
ATOM 1976 O O . VAL A 1 248 ? -21.850 5.297 2.701 1.00 57.31 248 VAL A O 1
ATOM 1979 N N . LEU A 1 249 ? -21.182 4.931 4.793 1.00 64.38 249 LEU A N 1
ATOM 1980 C CA . LEU A 1 249 ? -20.280 3.821 4.439 1.00 64.38 249 LEU A CA 1
ATOM 1981 C C . LEU A 1 249 ? -20.962 2.453 4.301 1.00 64.38 249 LEU A C 1
ATOM 1983 O O . LEU A 1 249 ? -20.287 1.466 4.019 1.00 64.38 249 LEU A O 1
ATOM 1987 N N . THR A 1 250 ? -22.283 2.366 4.485 1.00 67.12 250 THR A N 1
ATOM 1988 C CA . THR A 1 250 ? -23.009 1.097 4.290 1.00 67.12 250 THR A CA 1
ATOM 1989 C C . THR A 1 250 ? -22.955 0.623 2.834 1.00 67.12 250 THR A C 1
ATOM 1991 O O . THR A 1 250 ? -22.764 -0.570 2.599 1.00 67.12 250 THR A O 1
ATOM 1994 N N . CYS A 1 251 ? -22.991 1.556 1.877 1.00 71.44 251 CYS A N 1
ATOM 1995 C CA . CYS A 1 251 ? -22.881 1.274 0.442 1.00 71.44 251 CYS A CA 1
ATOM 1996 C C . CYS A 1 251 ? -21.504 0.726 0.029 1.00 71.44 251 CYS A C 1
ATOM 1998 O O . CYS A 1 251 ? -21.391 0.061 -0.993 1.00 71.44 251 CYS A O 1
ATOM 2000 N N . TYR A 1 252 ? -20.466 0.949 0.840 1.00 79.62 252 TYR A N 1
ATOM 2001 C CA . TYR A 1 252 ? -19.092 0.539 0.535 1.00 79.62 252 TYR A CA 1
ATOM 2002 C C . TYR A 1 252 ? -18.617 -0.652 1.375 1.00 79.62 252 TYR A C 1
ATOM 2004 O O . TYR A 1 252 ? -17.421 -0.915 1.462 1.00 79.62 252 TYR A O 1
ATOM 2012 N N . THR A 1 253 ? -19.529 -1.392 2.007 1.00 82.75 253 THR A N 1
ATOM 2013 C CA . THR A 1 253 ? -19.188 -2.557 2.846 1.00 82.75 253 THR A CA 1
ATOM 2014 C C . THR A 1 253 ? -18.352 -3.595 2.100 1.00 82.75 253 THR A C 1
ATOM 2016 O O . THR A 1 253 ? -17.323 -4.012 2.624 1.00 82.75 253 THR A O 1
ATOM 2019 N N . ALA A 1 254 ? -18.715 -3.926 0.858 1.00 85.38 254 ALA A N 1
ATOM 2020 C CA . ALA A 1 254 ? -17.926 -4.818 0.006 1.00 85.38 254 ALA A CA 1
ATOM 2021 C C . ALA A 1 254 ? -16.507 -4.281 -0.256 1.00 85.38 254 ALA A C 1
ATOM 2023 O O . ALA A 1 254 ? -15.540 -5.044 -0.255 1.00 85.38 254 ALA A O 1
ATOM 2024 N N . HIS A 1 255 ? -16.369 -2.961 -0.410 1.00 86.81 255 HIS A N 1
ATOM 2025 C CA . HIS A 1 255 ? -15.075 -2.338 -0.663 1.00 86.81 255 HIS A CA 1
ATOM 2026 C C . HIS A 1 255 ? -14.177 -2.416 0.572 1.00 86.81 255 HIS A C 1
ATOM 2028 O O . HIS A 1 255 ? -13.018 -2.824 0.511 1.00 86.81 255 HIS A O 1
ATOM 2034 N N . LEU A 1 256 ? -14.745 -2.102 1.736 1.00 88.88 256 LEU A N 1
ATOM 2035 C CA . LEU A 1 256 ? -14.052 -2.234 3.010 1.00 88.88 256 LEU A CA 1
ATOM 2036 C C . LEU A 1 256 ? -13.621 -3.683 3.276 1.00 88.88 256 LEU A C 1
ATOM 2038 O O . LEU A 1 256 ? -12.516 -3.889 3.767 1.00 88.88 256 LEU A O 1
ATOM 2042 N N . SER A 1 257 ? -14.443 -4.677 2.924 1.00 89.44 257 SER A N 1
ATOM 2043 C CA . SER A 1 257 ? -14.082 -6.094 3.056 1.00 89.44 257 SER A CA 1
ATOM 2044 C C . SER A 1 257 ? -12.853 -6.462 2.225 1.00 89.44 257 SER A C 1
ATOM 2046 O O . SER A 1 257 ? -11.946 -7.093 2.758 1.00 89.44 257 SER A O 1
ATOM 2048 N N . VAL A 1 258 ? -12.773 -6.015 0.968 1.00 89.44 258 VAL A N 1
ATOM 2049 C CA . VAL A 1 258 ? -11.596 -6.246 0.111 1.00 89.44 258 VAL A CA 1
ATOM 2050 C C . VAL A 1 258 ? -10.356 -5.526 0.659 1.00 89.44 258 VAL A C 1
ATOM 2052 O O . VAL A 1 258 ? -9.276 -6.110 0.695 1.00 89.44 258 VAL A O 1
ATOM 2055 N N . ILE A 1 259 ? -10.490 -4.296 1.169 1.00 91.62 259 ILE A N 1
ATOM 2056 C CA . ILE A 1 259 ? -9.369 -3.594 1.824 1.00 91.62 259 ILE A CA 1
ATOM 2057 C C . ILE A 1 259 ? -8.898 -4.353 3.070 1.00 91.62 259 ILE A C 1
ATOM 2059 O O . ILE A 1 259 ? -7.696 -4.525 3.272 1.00 91.62 259 ILE A O 1
ATOM 2063 N N . GLN A 1 260 ? -9.827 -4.829 3.903 1.00 92.88 260 GLN A N 1
ATOM 2064 C CA . GLN A 1 260 ? -9.493 -5.632 5.080 1.00 92.88 260 GLN A CA 1
ATOM 2065 C C . GLN A 1 260 ? -8.744 -6.905 4.680 1.00 92.88 260 GLN A C 1
ATOM 2067 O O . GLN A 1 260 ? -7.791 -7.296 5.343 1.00 92.88 260 GLN A O 1
ATOM 2072 N N . ASP A 1 261 ? -9.152 -7.529 3.588 1.00 91.81 261 ASP A N 1
ATOM 2073 C CA . ASP A 1 261 ? -8.534 -8.721 3.030 1.00 91.81 261 ASP A CA 1
ATOM 2074 C C . ASP A 1 261 ? -7.085 -8.474 2.561 1.00 91.81 261 ASP A C 1
ATOM 2076 O O . ASP A 1 261 ? -6.184 -9.245 2.909 1.00 91.81 261 ASP A O 1
ATOM 2080 N N . ILE A 1 262 ? -6.827 -7.349 1.885 1.00 92.00 262 ILE A N 1
ATOM 2081 C CA . ILE A 1 262 ? -5.471 -6.891 1.530 1.00 92.00 262 ILE A CA 1
ATOM 2082 C C . ILE A 1 262 ? -4.634 -6.628 2.794 1.00 92.00 262 ILE A C 1
ATOM 2084 O O . ILE A 1 262 ? -3.484 -7.060 2.884 1.00 92.00 262 ILE A O 1
ATOM 2088 N N . PHE A 1 263 ? -5.212 -5.971 3.805 1.00 94.88 263 PHE A N 1
ATOM 2089 C CA . PHE A 1 263 ? -4.537 -5.721 5.081 1.00 94.88 263 PHE A CA 1
ATOM 2090 C C . PHE A 1 263 ? -4.157 -7.008 5.806 1.00 94.88 263 PHE A C 1
ATOM 2092 O O . PHE A 1 263 ? -3.038 -7.124 6.302 1.00 94.88 263 PHE A O 1
ATOM 2099 N N . LEU A 1 264 ? -5.063 -7.985 5.854 1.00 92.44 264 LEU A N 1
ATOM 2100 C CA . LEU A 1 264 ? -4.785 -9.283 6.458 1.00 92.44 264 LEU A CA 1
ATOM 2101 C C . LEU A 1 264 ? -3.648 -9.996 5.721 1.00 92.44 264 LEU A C 1
ATOM 2103 O O . LEU A 1 264 ? -2.761 -10.535 6.376 1.00 92.44 264 LEU A O 1
ATOM 2107 N N . GLN A 1 265 ? -3.628 -9.952 4.388 1.00 90.56 265 GLN A N 1
ATOM 2108 C CA . GLN A 1 265 ? -2.532 -10.503 3.584 1.00 90.56 265 GLN A CA 1
ATOM 2109 C C . GLN A 1 265 ? -1.184 -9.851 3.903 1.00 90.56 265 GLN A C 1
ATOM 2111 O O . GLN A 1 265 ? -0.215 -10.565 4.156 1.00 90.56 265 GLN A O 1
ATOM 2116 N N . PHE A 1 266 ? -1.123 -8.520 3.999 1.00 92.38 266 PHE A N 1
ATOM 2117 C CA . PHE A 1 266 ? 0.089 -7.826 4.441 1.00 92.38 266 PHE A CA 1
ATOM 2118 C C . PHE A 1 266 ? 0.524 -8.248 5.846 1.00 92.38 266 PHE A C 1
ATOM 2120 O O . PHE A 1 266 ? 1.681 -8.606 6.058 1.00 92.38 266 PHE A O 1
ATOM 2127 N N . CYS A 1 267 ? -0.400 -8.253 6.807 1.00 91.25 267 CYS A N 1
ATOM 2128 C CA . CYS A 1 267 ? -0.089 -8.607 8.185 1.00 91.25 267 CYS A CA 1
ATOM 2129 C C . CYS A 1 267 ? 0.394 -10.055 8.333 1.00 91.25 267 CYS A C 1
ATOM 2131 O O . CYS A 1 267 ? 1.354 -10.306 9.060 1.00 91.25 267 CYS A O 1
ATOM 2133 N N . HIS A 1 268 ? -0.251 -11.004 7.653 1.00 88.50 268 HIS A N 1
ATOM 2134 C CA . HIS A 1 268 ? 0.167 -12.402 7.659 1.00 88.50 268 HIS A CA 1
ATOM 2135 C C . HIS A 1 268 ? 1.509 -12.586 6.948 1.00 88.50 268 HIS A C 1
ATOM 2137 O O . HIS A 1 268 ? 2.401 -13.212 7.513 1.00 88.50 268 HIS A O 1
ATOM 2143 N N . GLY A 1 269 ? 1.681 -11.999 5.761 1.00 86.56 269 GLY A N 1
ATOM 2144 C CA . GLY A 1 269 ? 2.925 -12.091 5.001 1.00 86.56 269 GLY A CA 1
ATOM 2145 C C . GLY A 1 269 ? 4.122 -11.528 5.767 1.00 86.56 269 GLY A C 1
ATOM 2146 O O . GLY A 1 269 ? 5.155 -12.185 5.857 1.00 86.56 269 GLY A O 1
ATOM 2147 N N . LEU A 1 270 ? 3.970 -10.353 6.387 1.00 86.50 270 LEU A N 1
ATOM 2148 C CA . LEU A 1 270 ? 5.039 -9.731 7.167 1.00 86.50 270 LEU A CA 1
ATOM 2149 C C . LEU A 1 270 ? 5.404 -10.558 8.403 1.00 86.50 270 LEU A C 1
ATOM 2151 O O . LEU A 1 270 ? 6.580 -10.685 8.723 1.00 86.50 270 LEU A O 1
ATOM 2155 N N . ARG A 1 271 ? 4.416 -11.138 9.094 1.00 81.88 271 ARG A N 1
ATOM 2156 C CA . ARG A 1 271 ? 4.674 -12.002 10.256 1.00 81.88 271 ARG A CA 1
ATOM 2157 C C . ARG A 1 271 ? 5.417 -13.267 9.889 1.00 81.88 271 ARG A C 1
ATOM 2159 O O . ARG A 1 271 ? 6.345 -13.645 10.593 1.00 81.88 271 ARG A O 1
ATOM 2166 N N . GLU A 1 272 ? 4.981 -13.926 8.823 1.00 80.00 272 GLU A N 1
ATOM 2167 C CA . GLU A 1 272 ? 5.672 -15.105 8.322 1.00 80.00 272 GLU A CA 1
ATOM 2168 C C . GLU A 1 272 ? 7.109 -14.727 7.986 1.00 80.00 272 GLU A C 1
ATOM 2170 O O . GLU A 1 272 ? 8.032 -15.313 8.536 1.00 80.00 272 GLU A O 1
ATOM 2175 N N . PHE A 1 273 ? 7.315 -13.663 7.212 1.00 79.81 273 PHE A N 1
ATOM 2176 C CA . PHE A 1 273 ? 8.648 -13.172 6.883 1.00 79.81 273 PHE A CA 1
ATOM 2177 C C . PHE A 1 273 ? 9.512 -12.878 8.121 1.00 79.81 273 PHE A C 1
ATOM 2179 O O . PHE A 1 273 ? 10.639 -13.356 8.189 1.00 79.81 273 PHE A O 1
ATOM 2186 N N . GLN A 1 274 ? 8.963 -12.217 9.148 1.00 78.88 274 GLN A N 1
ATOM 2187 C CA . GLN A 1 274 ? 9.648 -11.983 10.427 1.00 78.88 274 GLN A CA 1
ATOM 2188 C C . GLN A 1 274 ? 10.049 -13.277 11.156 1.00 78.88 274 GLN A C 1
ATOM 2190 O O . GLN A 1 274 ? 11.055 -13.273 11.862 1.00 78.88 274 GLN A O 1
ATOM 2195 N N . ARG A 1 275 ? 9.293 -14.376 11.009 1.00 75.81 275 ARG A N 1
ATOM 2196 C CA . ARG A 1 275 ? 9.670 -15.693 11.556 1.00 75.81 275 ARG A CA 1
ATOM 2197 C C . ARG A 1 275 ? 10.853 -16.300 10.803 1.00 75.81 275 ARG A C 1
ATOM 2199 O O . ARG A 1 275 ? 11.710 -16.907 11.433 1.00 75.81 275 ARG A O 1
ATOM 2206 N N . TRP A 1 276 ? 10.910 -16.130 9.482 1.00 68.81 276 TRP A N 1
ATOM 2207 C CA . TRP A 1 276 ? 11.999 -16.654 8.648 1.00 68.81 276 TRP A CA 1
ATOM 2208 C C . TRP A 1 276 ? 13.296 -15.857 8.818 1.00 68.81 276 TRP A C 1
ATOM 2210 O O . TRP A 1 276 ? 14.384 -16.429 8.864 1.00 68.81 276 TRP A O 1
ATOM 2220 N N . THR A 1 277 ? 13.202 -14.536 8.957 1.00 65.38 277 THR A N 1
ATOM 2221 C CA . THR A 1 277 ? 14.359 -13.661 9.156 1.00 65.38 277 THR A CA 1
ATOM 2222 C C . THR A 1 277 ? 14.661 -13.512 10.647 1.00 65.38 277 THR A C 1
ATOM 2224 O O . THR A 1 277 ? 14.320 -12.508 11.268 1.00 65.38 277 THR A O 1
ATOM 2227 N N . HIS A 1 278 ? 15.329 -14.510 11.236 1.00 51.94 278 HIS A N 1
ATOM 2228 C CA . HIS A 1 278 ? 15.807 -14.463 12.628 1.00 51.94 278 HIS A CA 1
ATOM 2229 C C . HIS A 1 278 ? 16.847 -13.346 12.892 1.00 51.94 278 HIS A C 1
ATOM 2231 O O . HIS A 1 278 ? 17.135 -13.032 14.049 1.00 51.94 278 HIS A O 1
ATOM 2237 N N . HIS A 1 279 ? 17.402 -12.725 11.843 1.00 43.59 279 HIS A N 1
ATOM 2238 C CA . HIS A 1 279 ? 18.380 -11.639 11.933 1.00 43.59 279 HIS A CA 1
ATOM 2239 C C . HIS A 1 279 ? 17.748 -10.240 11.804 1.00 43.59 279 HIS A C 1
ATOM 2241 O O . HIS A 1 279 ? 16.846 -10.008 11.004 1.00 43.59 279 HIS A O 1
ATOM 2247 N N . LYS A 1 280 ? 18.295 -9.295 12.588 1.00 50.22 280 LYS A N 1
ATOM 2248 C CA . LYS A 1 280 ? 17.975 -7.853 12.746 1.00 50.22 280 LYS A CA 1
ATOM 2249 C C . LYS A 1 280 ? 17.682 -7.026 11.475 1.00 50.22 280 LYS A C 1
ATOM 2251 O O . LYS A 1 280 ? 17.292 -5.870 11.603 1.00 50.22 280 LYS A O 1
ATOM 2256 N N . GLU A 1 281 ? 17.864 -7.553 10.271 1.00 45.25 281 GLU A N 1
ATOM 2257 C CA . GLU A 1 281 ? 17.718 -6.795 9.020 1.00 45.25 281 GLU A CA 1
ATOM 2258 C C . GLU A 1 281 ? 16.258 -6.427 8.710 1.00 45.25 281 GLU A C 1
ATOM 2260 O O . GLU A 1 281 ? 15.999 -5.384 8.116 1.00 45.25 281 GLU A O 1
ATOM 2265 N N . CYS A 1 282 ? 15.288 -7.210 9.198 1.00 46.53 282 CYS A N 1
ATOM 2266 C CA . CYS A 1 282 ? 13.857 -6.937 9.001 1.00 46.53 282 CYS A CA 1
ATOM 2267 C C . CYS A 1 282 ? 13.177 -6.236 10.185 1.00 46.53 282 CYS A C 1
ATOM 2269 O O . CYS A 1 282 ? 11.996 -5.894 10.105 1.00 46.53 282 CYS A O 1
ATOM 2271 N N . SER A 1 283 ? 13.904 -5.952 11.273 1.00 47.12 283 SER A N 1
ATOM 2272 C CA . SER A 1 283 ? 13.389 -5.177 12.412 1.00 47.12 283 SER A CA 1
ATOM 2273 C C . SER A 1 283 ? 13.430 -3.665 12.155 1.00 47.12 283 SER A C 1
ATOM 2275 O O . SER A 1 283 ? 13.722 -2.878 13.057 1.00 47.12 283 SER A O 1
ATOM 2277 N N . GLY A 1 284 ? 13.169 -3.248 10.914 1.00 56.44 284 GLY A N 1
ATOM 2278 C CA . GLY A 1 284 ? 13.018 -1.842 10.571 1.00 56.44 284 GLY A CA 1
ATOM 2279 C C . GLY A 1 284 ? 11.807 -1.266 11.302 1.00 56.44 284 GLY A C 1
ATOM 2280 O O . GLY A 1 284 ? 10.689 -1.767 11.164 1.00 56.44 284 GLY A O 1
ATOM 2281 N N . THR A 1 285 ? 12.018 -0.193 12.065 1.00 61.81 285 THR A N 1
ATOM 2282 C CA . THR A 1 285 ? 10.970 0.535 12.809 1.00 61.81 285 THR A CA 1
ATOM 2283 C C . THR A 1 285 ? 9.772 0.911 11.930 1.00 61.81 285 THR A C 1
ATOM 2285 O O . THR A 1 285 ? 8.636 0.957 12.403 1.00 61.81 285 THR A O 1
ATOM 2288 N N . ASP A 1 286 ? 10.012 1.115 10.635 1.00 75.75 286 ASP A N 1
ATOM 2289 C CA . ASP A 1 286 ? 8.999 1.497 9.659 1.00 75.75 286 ASP A CA 1
ATOM 2290 C C . ASP A 1 286 ? 7.990 0.373 9.344 1.00 75.75 286 ASP A C 1
ATOM 2292 O O . ASP A 1 286 ? 6.782 0.614 9.330 1.00 75.75 286 ASP A O 1
ATOM 2296 N N . PHE A 1 287 ? 8.435 -0.883 9.189 1.00 79.94 287 PHE A N 1
ATOM 2297 C CA . PHE A 1 287 ? 7.517 -2.017 8.988 1.00 79.94 287 PHE A CA 1
ATOM 2298 C C . PHE A 1 287 ? 6.647 -2.267 10.220 1.00 79.94 287 PHE A C 1
ATOM 2300 O O . PHE A 1 287 ? 5.449 -2.503 10.078 1.00 79.94 287 PHE A O 1
ATOM 2307 N N . ASN A 1 288 ? 7.216 -2.151 11.421 1.00 83.31 288 ASN A N 1
ATOM 2308 C CA . ASN A 1 288 ? 6.476 -2.319 12.674 1.00 83.31 288 ASN A CA 1
ATOM 2309 C C . ASN A 1 288 ? 5.390 -1.248 12.839 1.00 83.31 288 ASN A C 1
ATOM 2311 O O . ASN A 1 288 ? 4.246 -1.559 13.178 1.00 83.31 288 ASN A O 1
ATOM 2315 N N . LYS A 1 289 ? 5.712 0.013 12.526 1.00 86.44 289 LYS A N 1
ATOM 2316 C CA . LYS A 1 289 ? 4.741 1.113 12.555 1.00 86.44 289 LYS A CA 1
ATOM 2317 C C . LYS A 1 289 ? 3.630 0.919 11.524 1.00 86.44 289 LYS A C 1
ATOM 2319 O O . LYS A 1 289 ? 2.456 1.135 11.837 1.00 86.44 289 LYS A O 1
ATOM 2324 N N . THR A 1 290 ? 3.970 0.495 10.307 1.00 90.81 290 THR A N 1
ATOM 2325 C CA . THR A 1 290 ? 2.960 0.206 9.282 1.00 90.81 290 THR A CA 1
ATOM 2326 C C . THR A 1 290 ? 2.107 -1.000 9.663 1.00 90.81 290 THR A C 1
ATOM 2328 O O . THR A 1 290 ? 0.888 -0.914 9.556 1.00 90.81 290 THR A O 1
ATOM 2331 N N . LEU A 1 291 ? 2.690 -2.068 10.211 1.00 91.19 291 LEU A N 1
ATOM 2332 C CA . LEU A 1 291 ? 1.957 -3.222 10.737 1.00 91.19 291 LEU A CA 1
ATOM 2333 C C . LEU A 1 291 ? 0.939 -2.813 11.804 1.00 91.19 291 LEU A C 1
ATOM 2335 O O . LEU A 1 291 ? -0.221 -3.211 11.720 1.00 91.19 291 LEU A O 1
ATOM 2339 N N . LEU A 1 292 ? 1.342 -1.975 12.762 1.00 90.88 292 LEU A N 1
ATOM 2340 C CA . LEU A 1 292 ? 0.458 -1.454 13.805 1.00 90.88 292 LEU A CA 1
ATOM 2341 C C . LEU A 1 292 ? -0.724 -0.672 13.212 1.00 90.88 292 LEU A C 1
ATOM 2343 O O . LEU A 1 292 ? -1.883 -0.921 13.551 1.00 90.88 292 LEU A O 1
ATOM 2347 N N . ASN A 1 293 ? -0.435 0.255 12.295 1.00 92.19 293 ASN A N 1
ATOM 2348 C CA . ASN A 1 293 ? -1.450 1.071 11.631 1.00 92.19 293 ASN A CA 1
ATOM 2349 C C . ASN A 1 293 ? -2.421 0.217 10.805 1.00 92.19 293 ASN A C 1
ATOM 2351 O O . ASN A 1 293 ? -3.635 0.429 10.871 1.00 92.19 293 ASN A O 1
ATOM 2355 N N . VAL A 1 294 ? -1.899 -0.747 10.046 1.00 94.94 294 VAL A N 1
ATOM 2356 C CA . VAL A 1 294 ? -2.691 -1.645 9.199 1.00 94.94 294 VAL A CA 1
ATOM 2357 C C . VAL A 1 294 ? -3.552 -2.577 10.051 1.00 94.94 294 VAL A C 1
ATOM 2359 O O . VAL A 1 294 ? -4.750 -2.689 9.796 1.00 94.94 294 VAL A O 1
ATOM 2362 N N . ALA A 1 295 ? -3.004 -3.162 11.121 1.00 94.00 295 ALA A N 1
ATOM 2363 C CA . ALA A 1 295 ? -3.762 -3.994 12.054 1.00 94.00 295 ALA A CA 1
ATOM 2364 C C . ALA A 1 295 ? -4.902 -3.206 12.721 1.00 94.00 295 ALA A C 1
ATOM 2366 O O . ALA A 1 295 ? -6.023 -3.709 12.838 1.00 94.00 295 ALA A O 1
ATOM 2367 N N . MET A 1 296 ? -4.662 -1.944 13.093 1.00 92.00 296 MET A N 1
ATOM 2368 C CA . MET A 1 296 ? -5.702 -1.058 13.621 1.00 92.00 296 MET A CA 1
ATOM 2369 C C . MET A 1 296 ? -6.815 -0.777 12.617 1.00 92.00 296 MET A C 1
ATOM 2371 O O . MET A 1 296 ? -7.996 -0.885 12.961 1.00 92.00 296 MET A O 1
ATOM 2375 N N . ALA A 1 297 ? -6.454 -0.446 11.378 1.00 94.50 297 ALA A N 1
ATOM 2376 C CA . ALA A 1 297 ? -7.424 -0.160 10.330 1.00 94.50 297 ALA A CA 1
ATOM 2377 C C . ALA A 1 297 ? -8.247 -1.411 9.975 1.00 94.50 297 ALA A C 1
ATOM 2379 O O . ALA A 1 297 ? -9.473 -1.331 9.885 1.00 94.50 297 ALA A O 1
ATOM 2380 N N . ALA A 1 298 ? -7.603 -2.578 9.869 1.00 95.12 298 ALA A N 1
ATOM 2381 C CA . ALA A 1 298 ? -8.269 -3.863 9.660 1.00 95.12 298 ALA A CA 1
ATOM 2382 C C . ALA A 1 298 ? -9.256 -4.179 10.791 1.00 95.12 298 ALA A C 1
ATOM 2384 O O . ALA A 1 298 ? -10.393 -4.567 10.530 1.00 95.12 298 ALA A O 1
ATOM 2385 N N . SER A 1 299 ? -8.856 -3.952 12.045 1.00 91.62 299 SER A N 1
ATOM 2386 C CA . SER A 1 299 ? -9.706 -4.161 13.229 1.00 91.62 299 SER A CA 1
ATOM 2387 C C . SER A 1 299 ? -10.922 -3.265 13.225 1.00 91.62 299 SER A C 1
ATOM 2389 O O . SER A 1 299 ? -12.036 -3.713 13.493 1.00 91.62 299 SER A O 1
ATOM 2391 N N . PHE A 1 300 ? -10.719 -2.001 12.875 1.00 90.69 300 PHE A N 1
ATOM 2392 C CA . PHE A 1 300 ? -11.805 -1.054 12.752 1.00 90.69 300 PHE A CA 1
ATOM 2393 C C . PHE A 1 300 ? -12.803 -1.473 11.662 1.00 90.69 300 PHE A C 1
ATOM 2395 O O . PHE A 1 300 ? -14.009 -1.526 11.925 1.00 90.69 300 PHE A O 1
ATOM 2402 N N . ILE A 1 301 ? -12.312 -1.823 10.466 1.00 91.75 301 ILE A N 1
ATOM 2403 C CA . ILE A 1 301 ? -13.161 -2.331 9.382 1.00 91.75 301 ILE A CA 1
ATOM 2404 C C . ILE A 1 301 ? -13.919 -3.577 9.837 1.00 91.75 301 ILE A C 1
ATOM 2406 O O . ILE A 1 301 ? -15.134 -3.647 9.650 1.00 91.75 301 ILE A O 1
ATOM 2410 N N . SER A 1 302 ? -13.231 -4.524 10.473 1.00 91.38 302 SER A N 1
ATOM 2411 C CA . SER A 1 302 ? -13.814 -5.771 10.956 1.00 91.38 302 SER A CA 1
ATOM 2412 C C . SER A 1 302 ? -14.957 -5.529 11.940 1.00 91.38 302 SER A C 1
ATOM 2414 O O . SER A 1 302 ? -16.063 -6.034 11.758 1.00 91.38 302 SER A O 1
ATOM 2416 N N . MET A 1 303 ? -14.748 -4.668 12.942 1.00 86.31 303 MET A N 1
ATOM 2417 C CA . MET A 1 303 ? -15.806 -4.282 13.879 1.00 86.31 303 MET A CA 1
ATOM 2418 C C . MET A 1 303 ? -16.976 -3.622 13.143 1.00 86.31 303 MET A C 1
ATOM 2420 O O . MET A 1 303 ? -18.146 -3.909 13.417 1.00 86.31 303 MET A O 1
ATOM 2424 N N . ARG A 1 304 ? -16.690 -2.746 12.174 1.00 84.56 304 ARG A N 1
ATOM 2425 C CA . ARG A 1 304 ? -17.727 -2.004 11.453 1.00 84.56 304 ARG A CA 1
ATOM 2426 C C . ARG A 1 304 ? -18.582 -2.905 10.566 1.00 84.56 304 ARG A C 1
ATOM 2428 O O . ARG A 1 304 ? -19.809 -2.762 10.619 1.00 84.56 304 ARG A O 1
ATOM 2435 N N . THR A 1 305 ? -17.951 -3.788 9.799 1.00 86.38 305 THR A N 1
ATOM 2436 C CA . THR A 1 305 ? -18.562 -4.648 8.769 1.00 86.38 305 THR A CA 1
ATOM 2437 C C . THR A 1 305 ? -19.006 -6.009 9.296 1.00 86.38 305 THR A C 1
ATOM 2439 O O . THR A 1 305 ? -19.830 -6.647 8.658 1.00 86.38 305 THR A O 1
ATOM 2442 N N . GLN A 1 306 ? -18.499 -6.437 10.458 1.00 85.94 306 GLN A N 1
ATOM 2443 C CA . GLN A 1 306 ? -18.602 -7.812 10.967 1.00 85.94 306 GLN A CA 1
ATOM 2444 C C . GLN A 1 306 ? -17.916 -8.858 10.070 1.00 85.94 306 GLN A C 1
ATOM 2446 O O . GLN A 1 306 ? -18.137 -10.056 10.224 1.00 85.94 306 GLN A O 1
ATOM 2451 N N . TYR A 1 307 ? -17.039 -8.425 9.162 1.00 89.81 307 TYR A N 1
ATOM 2452 C CA . TYR A 1 307 ? -16.265 -9.314 8.307 1.00 89.81 307 TYR A CA 1
ATOM 2453 C C . TYR A 1 307 ? -14.978 -9.771 9.015 1.00 89.81 307 TYR A C 1
ATOM 2455 O O . TYR A 1 307 ? -14.271 -8.971 9.639 1.00 89.81 307 TYR A O 1
ATOM 2463 N N . ARG A 1 308 ? -14.685 -11.080 8.950 1.00 88.12 308 ARG A N 1
ATOM 2464 C CA . ARG A 1 308 ? -13.463 -11.734 9.476 1.00 88.12 308 ARG A CA 1
ATOM 2465 C C . ARG A 1 308 ? -13.070 -11.365 10.921 1.00 88.12 308 ARG A C 1
ATOM 2467 O O . ARG A 1 308 ? -11.886 -11.320 11.252 1.00 88.12 308 ARG A O 1
ATOM 2474 N N . VAL A 1 309 ? -14.062 -11.155 11.792 1.00 87.69 309 VAL A N 1
ATOM 2475 C CA . VAL A 1 309 ? -13.889 -10.712 13.194 1.00 87.69 309 VAL A CA 1
ATOM 2476 C C . VAL A 1 309 ? -12.889 -11.554 13.977 1.00 87.69 309 VAL A C 1
ATOM 2478 O O . VAL A 1 309 ? -12.012 -11.013 14.646 1.00 87.69 309 VAL A O 1
ATOM 2481 N N . GLU A 1 310 ? -12.965 -12.875 13.859 1.00 88.25 310 GLU A N 1
ATOM 2482 C CA . GLU A 1 310 ? -12.079 -13.787 14.588 1.00 88.25 310 GLU A CA 1
ATOM 2483 C C . GLU A 1 310 ? -10.626 -13.730 14.102 1.00 88.25 310 GLU A C 1
ATOM 2485 O O . GLU A 1 310 ? -9.695 -13.768 14.906 1.00 88.25 310 GLU A O 1
ATOM 2490 N N . ILE A 1 311 ? -10.414 -13.631 12.785 1.00 88.75 311 ILE A N 1
ATOM 2491 C CA . ILE A 1 311 ? -9.073 -13.554 12.188 1.00 88.75 311 ILE A CA 1
ATOM 2492 C C . ILE A 1 311 ? -8.413 -12.241 12.601 1.00 88.75 311 ILE A C 1
ATOM 2494 O O . ILE A 1 311 ? -7.273 -12.231 13.058 1.00 88.75 311 ILE A O 1
ATOM 2498 N N . THR A 1 312 ? -9.146 -11.135 12.491 1.00 89.62 312 THR A N 1
ATOM 2499 C CA . THR A 1 312 ? -8.623 -9.824 12.867 1.00 89.62 312 THR A CA 1
ATOM 2500 C C . THR A 1 312 ? -8.420 -9.696 14.379 1.00 89.62 312 THR A C 1
ATOM 2502 O O . THR A 1 312 ? -7.433 -9.104 14.805 1.00 89.62 312 THR A O 1
ATOM 2505 N N . GLY A 1 313 ? -9.280 -10.310 15.199 1.00 86.31 313 GLY A N 1
ATOM 2506 C CA . GLY A 1 313 ? -9.079 -10.398 16.647 1.00 86.31 313 GLY A CA 1
ATOM 2507 C C . GLY A 1 313 ? -7.766 -11.095 17.012 1.00 86.31 313 GLY A C 1
ATOM 2508 O O . GLY A 1 313 ? -6.971 -10.529 17.759 1.00 86.31 313 GLY A O 1
ATOM 2509 N N . ARG A 1 314 ? -7.498 -12.267 16.417 1.00 88.31 314 ARG A N 1
ATOM 2510 C CA . ARG A 1 314 ? -6.225 -12.990 16.597 1.00 88.31 314 ARG A CA 1
ATOM 2511 C C . ARG A 1 314 ? -5.025 -12.167 16.144 1.00 88.31 314 ARG A C 1
ATOM 2513 O O . ARG A 1 314 ? -4.067 -12.044 16.892 1.00 88.31 314 ARG A O 1
ATOM 2520 N N . LEU A 1 315 ? -5.115 -11.518 14.981 1.00 90.56 315 LEU A N 1
ATOM 2521 C CA . LEU A 1 315 ? -4.048 -10.648 14.488 1.00 90.56 315 LEU A CA 1
ATOM 2522 C C . LEU A 1 315 ? -3.668 -9.562 15.507 1.00 90.56 315 LEU A C 1
ATOM 2524 O O . LEU A 1 315 ? -2.483 -9.318 15.728 1.00 90.56 315 LEU A O 1
ATOM 2528 N N . VAL A 1 316 ? -4.650 -8.895 16.118 1.00 89.19 316 VAL A N 1
ATOM 2529 C CA . VAL A 1 316 ? -4.378 -7.849 17.114 1.00 89.19 316 VAL A CA 1
ATOM 2530 C C . VAL A 1 316 ? -3.775 -8.425 18.383 1.00 89.19 316 VAL A C 1
ATOM 2532 O O . VAL A 1 316 ? -2.833 -7.842 18.913 1.00 89.19 316 VAL A O 1
ATOM 2535 N N . GLU A 1 317 ? -4.291 -9.558 18.860 1.00 87.12 317 GLU A N 1
ATOM 2536 C CA . GLU A 1 317 ? -3.712 -10.269 20.004 1.00 87.12 317 GLU A CA 1
ATOM 2537 C C . GLU A 1 317 ? -2.239 -10.596 19.744 1.00 87.12 317 GLU A C 1
ATOM 2539 O O . GLU A 1 317 ? -1.383 -10.262 20.562 1.00 87.12 317 GLU A O 1
ATOM 2544 N N . ASP A 1 318 ? -1.929 -11.108 18.555 1.00 86.44 318 ASP A N 1
ATOM 2545 C CA . ASP A 1 318 ? -0.560 -11.392 18.150 1.00 86.44 318 ASP A CA 1
ATOM 2546 C C . ASP A 1 318 ? 0.288 -10.110 18.058 1.00 86.44 318 ASP A C 1
ATOM 2548 O O . ASP A 1 318 ? 1.496 -10.148 18.300 1.00 86.44 318 ASP A O 1
ATOM 2552 N N . VAL A 1 319 ? -0.275 -8.963 17.636 1.00 87.81 319 VAL A N 1
ATOM 2553 C CA . VAL A 1 319 ? 0.469 -7.682 17.521 1.00 87.81 319 VAL A CA 1
ATOM 2554 C C . VAL A 1 319 ? 0.822 -7.184 18.909 1.00 87.81 319 VAL A C 1
ATOM 2556 O O . VAL A 1 319 ? 1.976 -6.860 19.168 1.00 87.81 319 VAL A O 1
ATOM 2559 N N . ILE A 1 320 ? -0.150 -7.203 19.814 1.00 85.94 320 ILE A N 1
ATOM 2560 C CA . ILE A 1 320 ? 0.031 -6.812 21.208 1.00 85.94 320 ILE A CA 1
ATOM 2561 C C . ILE A 1 320 ? 1.054 -7.725 21.900 1.00 85.94 320 ILE A C 1
ATOM 2563 O O . ILE A 1 320 ? 1.869 -7.244 22.679 1.00 85.94 320 ILE A O 1
ATOM 2567 N N . ALA A 1 321 ? 1.052 -9.025 21.599 1.00 84.12 321 ALA A N 1
ATOM 2568 C CA . ALA A 1 321 ? 1.985 -9.988 22.180 1.00 84.12 321 ALA A CA 1
ATOM 2569 C C . ALA A 1 321 ? 3.400 -9.951 21.566 1.00 84.12 321 ALA A C 1
ATOM 2571 O O . ALA A 1 321 ? 4.291 -10.645 22.056 1.00 84.12 321 ALA A O 1
ATOM 2572 N N . SER A 1 322 ? 3.629 -9.177 20.498 1.00 83.75 322 SER A N 1
ATOM 2573 C CA . SER A 1 322 ? 4.892 -9.223 19.755 1.00 83.75 322 SER A CA 1
ATOM 2574 C C . SER A 1 322 ? 6.065 -8.620 20.548 1.00 83.75 322 SER A C 1
ATOM 2576 O O . SER A 1 322 ? 5.914 -7.539 21.111 1.00 83.75 322 SER A O 1
ATOM 2578 N N . PRO A 1 323 ? 7.266 -9.237 20.551 1.00 78.44 323 PRO A N 1
ATOM 2579 C CA . PRO A 1 323 ? 8.407 -8.756 21.345 1.00 78.44 323 PRO A CA 1
ATOM 2580 C C . PRO A 1 323 ? 8.920 -7.362 20.966 1.00 78.44 323 PRO A C 1
ATOM 2582 O O . PRO A 1 323 ? 9.544 -6.692 21.781 1.00 78.44 323 PRO A O 1
ATOM 2585 N N . TRP A 1 324 ? 8.686 -6.932 19.724 1.00 81.50 324 TRP A N 1
ATOM 2586 C CA . TRP A 1 324 ? 9.147 -5.643 19.208 1.00 81.50 324 TRP A CA 1
ATOM 2587 C C . TRP A 1 324 ? 8.240 -4.467 19.592 1.00 81.50 324 TRP A C 1
ATOM 2589 O O . TRP A 1 324 ? 8.599 -3.323 19.314 1.00 81.50 324 TRP A O 1
ATOM 2599 N N . ILE A 1 325 ? 7.061 -4.715 20.177 1.00 82.56 325 ILE A N 1
ATOM 2600 C CA . ILE A 1 325 ? 6.105 -3.647 20.469 1.00 82.56 325 ILE A CA 1
ATOM 2601 C C . ILE A 1 325 ? 6.570 -2.803 21.658 1.00 82.56 325 ILE A C 1
ATOM 2603 O O . ILE A 1 325 ? 6.937 -3.321 22.713 1.00 82.56 325 ILE A O 1
ATOM 2607 N N . SER A 1 326 ? 6.539 -1.481 21.495 1.00 82.38 326 SER A N 1
ATOM 2608 C CA . SER A 1 326 ? 6.960 -0.550 22.540 1.00 82.38 326 SER A CA 1
ATOM 2609 C C . SER A 1 326 ? 5.772 -0.052 23.384 1.00 82.38 326 SER A C 1
ATOM 2611 O O . SER A 1 326 ? 4.630 -0.027 22.906 1.00 82.38 326 SER A O 1
ATOM 2613 N N . PRO A 1 327 ? 5.992 0.407 24.634 1.00 78.00 327 PRO A N 1
ATOM 2614 C CA . PRO A 1 327 ? 4.933 1.036 25.425 1.00 78.00 327 PRO A CA 1
ATOM 2615 C C . PRO A 1 327 ? 4.258 2.248 24.739 1.00 78.00 327 PRO A C 1
ATOM 2617 O O . PRO A 1 327 ? 3.030 2.350 24.814 1.00 78.00 327 PRO A O 1
ATOM 2620 N N . PRO A 1 328 ? 4.978 3.142 24.022 1.00 80.88 328 PRO A N 1
ATOM 2621 C CA . PRO A 1 328 ? 4.351 4.184 23.202 1.00 80.88 328 PRO A CA 1
ATOM 2622 C C . PRO A 1 328 ? 3.396 3.655 22.121 1.00 80.88 328 PRO A C 1
ATOM 2624 O O . PRO A 1 328 ? 2.311 4.213 21.939 1.00 80.88 328 PRO A O 1
ATOM 2627 N N . ASP A 1 329 ? 3.750 2.564 21.439 1.00 84.25 329 ASP A N 1
ATOM 2628 C CA . ASP A 1 329 ? 2.894 1.953 20.412 1.00 84.25 329 ASP A CA 1
ATOM 2629 C C . ASP A 1 329 ? 1.616 1.366 21.028 1.00 84.25 329 ASP A C 1
ATOM 2631 O O . ASP A 1 329 ? 0.512 1.539 20.502 1.00 84.25 329 ASP A O 1
ATOM 2635 N N . LEU A 1 330 ? 1.735 0.747 22.206 1.00 82.94 330 LEU A N 1
ATOM 2636 C CA . LEU A 1 330 ? 0.584 0.269 22.974 1.00 82.94 330 LEU A CA 1
ATOM 2637 C C . LEU A 1 330 ? -0.323 1.416 23.426 1.00 82.94 330 LEU A C 1
ATOM 2639 O O . LEU A 1 330 ? -1.545 1.266 23.402 1.00 82.94 330 LEU A O 1
ATOM 2643 N N . LYS A 1 331 ? 0.238 2.580 23.779 1.00 82.19 331 LYS A N 1
ATOM 2644 C CA . LYS A 1 331 ? -0.547 3.778 24.117 1.00 82.19 331 LYS A CA 1
ATOM 2645 C C . LYS A 1 331 ? -1.441 4.209 22.951 1.00 82.19 331 LYS A C 1
ATOM 2647 O O . LYS A 1 331 ? -2.603 4.563 23.164 1.00 82.19 331 LYS A O 1
ATOM 2652 N N . TYR A 1 332 ? -0.922 4.153 21.724 1.00 84.88 332 TYR A N 1
ATOM 2653 C CA . TYR A 1 332 ? -1.695 4.457 20.519 1.00 84.88 332 TYR A CA 1
ATOM 2654 C C . TYR A 1 332 ? -2.849 3.465 20.301 1.00 84.88 332 TYR A C 1
ATOM 2656 O O . TYR A 1 332 ? -3.980 3.889 20.030 1.00 84.88 332 TYR A O 1
ATOM 2664 N N . LEU A 1 333 ? -2.586 2.160 20.454 1.00 86.25 333 LEU A N 1
ATOM 2665 C CA . LEU A 1 333 ? -3.616 1.118 20.375 1.00 86.25 333 LEU A CA 1
ATOM 2666 C C . LEU A 1 333 ? -4.696 1.322 21.441 1.00 86.25 333 LEU A C 1
ATOM 2668 O O . LEU A 1 333 ? -5.885 1.285 21.131 1.00 86.25 333 LEU A O 1
ATOM 2672 N N . LEU A 1 334 ? -4.277 1.582 22.680 1.00 84.56 334 LEU A N 1
ATOM 2673 C CA . LEU A 1 334 ? -5.145 1.799 23.833 1.00 84.56 334 LEU A CA 1
ATOM 2674 C C . LEU A 1 334 ? -6.121 2.952 23.584 1.00 84.56 334 LEU A C 1
ATOM 2676 O O . LEU A 1 334 ? -7.334 2.737 23.580 1.00 84.56 334 LEU A O 1
ATOM 2680 N N . ALA A 1 335 ? -5.598 4.144 23.282 1.00 85.62 335 ALA A N 1
ATOM 2681 C CA . ALA A 1 335 ? -6.424 5.315 22.990 1.00 85.62 335 ALA A CA 1
ATOM 2682 C C . ALA A 1 335 ? -7.381 5.052 21.816 1.00 85.62 335 ALA A C 1
ATOM 2684 O O . ALA A 1 335 ? -8.556 5.412 21.849 1.00 85.62 335 ALA A O 1
ATOM 2685 N N . SER A 1 336 ? -6.895 4.362 20.782 1.00 86.50 336 SER A N 1
ATOM 2686 C CA . SER A 1 336 ? -7.695 4.057 19.602 1.00 86.50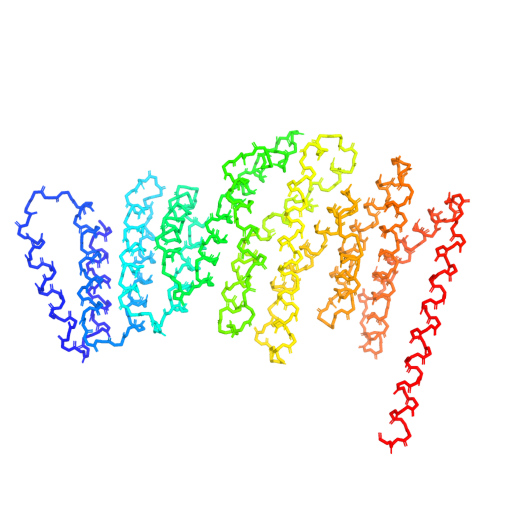 336 SER A CA 1
ATOM 2687 C C . SER A 1 336 ? -8.854 3.100 19.879 1.00 86.50 336 SER A C 1
ATOM 2689 O O . SER A 1 336 ? -9.966 3.364 19.424 1.00 86.50 336 SER A O 1
ATOM 2691 N N . PHE A 1 337 ? -8.615 1.991 20.582 1.00 87.31 337 PHE A N 1
ATOM 2692 C CA . PHE A 1 337 ? -9.665 1.019 20.896 1.00 87.31 337 PHE A CA 1
ATOM 2693 C C . PHE A 1 337 ? -10.652 1.552 21.932 1.00 87.31 337 PHE A C 1
ATOM 2695 O O . PHE A 1 337 ? -11.844 1.279 21.807 1.00 87.31 337 PHE A O 1
ATOM 2702 N N . HIS A 1 338 ? -10.186 2.354 22.892 1.00 85.94 338 HIS A N 1
ATOM 2703 C CA . HIS A 1 338 ? -11.058 3.068 23.819 1.00 85.94 338 HIS A CA 1
ATOM 2704 C C . HIS A 1 338 ? -12.028 3.991 23.067 1.00 85.94 338 HIS A C 1
ATOM 2706 O O . HIS A 1 338 ? -13.242 3.852 23.209 1.00 85.94 338 HIS A O 1
ATOM 2712 N N . ASP A 1 339 ? -11.513 4.862 22.192 1.00 85.88 339 ASP A N 1
ATOM 2713 C CA . ASP A 1 339 ? -12.333 5.794 21.408 1.00 85.88 339 ASP A CA 1
ATOM 2714 C C . ASP A 1 339 ? -13.363 5.067 20.528 1.00 85.88 339 ASP A C 1
ATOM 2716 O O . ASP A 1 339 ? -14.517 5.489 20.426 1.00 85.88 339 ASP A O 1
ATOM 2720 N N . ILE A 1 340 ? -12.963 3.956 19.899 1.00 85.31 340 ILE A N 1
ATOM 2721 C CA . ILE A 1 340 ? -13.863 3.114 19.098 1.00 85.31 340 ILE A CA 1
ATOM 2722 C C . ILE A 1 340 ? -14.946 2.480 19.984 1.00 85.31 340 ILE A C 1
ATOM 2724 O O . ILE A 1 340 ? -16.120 2.478 19.607 1.00 85.31 340 ILE A O 1
ATOM 2728 N N . GLY A 1 341 ? -14.565 1.961 21.154 1.00 85.75 341 GLY A N 1
ATOM 2729 C CA . GLY A 1 341 ? -15.481 1.348 22.114 1.00 85.75 341 GLY A CA 1
ATOM 2730 C C . GLY A 1 341 ? -16.538 2.329 22.607 1.00 85.75 341 GLY A C 1
ATOM 2731 O O . GLY A 1 341 ? -17.730 2.034 22.515 1.00 85.75 341 GLY A O 1
ATOM 2732 N N . VAL A 1 342 ? -16.118 3.526 23.031 1.00 84.81 342 VAL A N 1
ATOM 2733 C CA . VAL A 1 342 ? -17.020 4.614 23.446 1.00 84.81 342 VAL A CA 1
ATOM 2734 C C . VAL A 1 342 ? -17.977 4.981 22.316 1.00 84.81 342 VAL A C 1
ATOM 2736 O O . VAL A 1 342 ? -19.183 5.080 22.530 1.00 84.81 342 VAL A O 1
ATOM 2739 N N . ALA A 1 343 ? -17.472 5.128 21.090 1.00 83.12 343 ALA A N 1
ATOM 2740 C CA . ALA A 1 343 ? -18.308 5.497 19.958 1.00 83.12 343 ALA A CA 1
ATOM 2741 C C . ALA A 1 343 ? -19.363 4.417 19.629 1.00 83.12 343 ALA A C 1
ATOM 2743 O O . ALA A 1 343 ? -20.522 4.752 19.383 1.00 83.12 343 ALA A O 1
ATOM 2744 N N . PHE A 1 344 ? -19.017 3.123 19.679 1.00 82.88 344 PHE A N 1
ATOM 2745 C CA . PHE A 1 344 ? -20.001 2.042 19.515 1.00 82.88 344 PHE A CA 1
ATOM 2746 C C . PHE A 1 344 ? -20.999 1.955 20.671 1.00 82.88 344 PHE A C 1
ATOM 2748 O O . PHE A 1 344 ? -22.179 1.681 20.430 1.00 82.88 344 PHE A O 1
ATOM 2755 N N . TYR A 1 345 ? -20.552 2.221 21.898 1.00 83.06 345 TYR A N 1
ATOM 2756 C CA . TYR A 1 345 ? -21.405 2.238 23.081 1.00 83.06 345 TYR A CA 1
ATOM 2757 C C . TYR A 1 345 ? -22.466 3.339 22.987 1.00 83.06 345 TYR A C 1
ATOM 2759 O O . TYR A 1 345 ? -23.654 3.059 23.141 1.00 83.06 345 TYR A O 1
ATOM 2767 N N . SER A 1 346 ? -22.067 4.560 22.617 1.00 82.56 346 SER A N 1
ATOM 2768 C CA . SER A 1 346 ? -22.983 5.692 22.414 1.00 82.56 346 SER A CA 1
ATOM 2769 C C . SER A 1 346 ? -24.043 5.419 21.342 1.00 82.56 346 SER A C 1
ATOM 2771 O O . SER A 1 346 ? -25.159 5.923 21.420 1.00 82.56 346 SER A O 1
ATOM 2773 N N . MET A 1 347 ? -23.729 4.573 20.358 1.00 80.69 347 MET A N 1
ATOM 2774 C CA . MET A 1 347 ? -24.680 4.118 19.338 1.00 80.69 347 MET A CA 1
ATOM 2775 C C . MET A 1 347 ? -25.535 2.917 19.765 1.00 80.69 347 MET A C 1
ATOM 2777 O O . MET A 1 347 ? -26.232 2.340 18.932 1.00 80.69 347 MET A O 1
ATOM 2781 N N . LYS A 1 348 ? -25.465 2.501 21.034 1.00 84.19 348 LYS A N 1
ATOM 2782 C CA . LYS A 1 348 ? -26.141 1.312 21.577 1.00 84.19 348 LYS A CA 1
ATOM 2783 C C . LYS A 1 348 ? -25.740 0.001 20.885 1.00 84.19 348 LYS A C 1
ATOM 2785 O O . LYS A 1 348 ? -26.448 -0.998 20.988 1.00 84.19 348 LYS A O 1
ATOM 2790 N N . ASN A 1 349 ? -24.592 -0.038 20.201 1.00 81.25 349 ASN A N 1
ATOM 2791 C CA . ASN A 1 349 ? -24.073 -1.258 19.583 1.00 81.25 349 ASN A CA 1
ATOM 2792 C C . ASN A 1 349 ? -23.159 -2.001 20.566 1.00 81.25 349 ASN A C 1
ATOM 2794 O O . ASN A 1 349 ? -21.931 -2.003 20.437 1.00 81.25 349 ASN A O 1
ATOM 2798 N N . LEU A 1 350 ? -23.783 -2.609 21.578 1.00 83.06 350 LEU A N 1
ATOM 2799 C CA . LEU A 1 350 ? -23.088 -3.181 22.733 1.00 83.06 350 LEU A CA 1
ATOM 2800 C C . LEU A 1 350 ? -22.123 -4.315 22.358 1.00 83.06 350 LEU A C 1
ATOM 2802 O O . LEU A 1 350 ? -21.048 -4.411 22.943 1.00 83.06 350 LEU A O 1
ATOM 2806 N N . GLY A 1 351 ? -22.452 -5.125 21.345 1.00 81.94 351 GLY A N 1
ATOM 2807 C CA . GLY A 1 351 ? -21.569 -6.196 20.869 1.00 81.94 351 GLY A CA 1
ATOM 2808 C C . GLY A 1 351 ? -20.244 -5.664 20.309 1.00 81.94 351 GLY A C 1
ATOM 2809 O O . GLY A 1 351 ? -19.170 -6.122 20.697 1.00 81.94 351 GLY A O 1
ATOM 2810 N N . LYS A 1 352 ? -20.302 -4.634 19.452 1.00 84.00 352 LYS A N 1
ATOM 2811 C CA . LYS A 1 352 ? -19.098 -3.996 18.887 1.00 84.00 352 LYS A CA 1
ATOM 2812 C C . LYS A 1 352 ? -18.307 -3.223 19.941 1.00 84.00 352 LYS A C 1
ATOM 2814 O O . LYS A 1 352 ? -17.079 -3.283 19.942 1.00 84.00 352 LYS A O 1
ATOM 2819 N N . ALA A 1 353 ? -19.003 -2.539 20.850 1.00 84.62 353 ALA A N 1
ATOM 2820 C CA . ALA A 1 353 ? -18.378 -1.835 21.967 1.00 84.62 353 ALA A CA 1
ATOM 2821 C C . ALA A 1 353 ? -17.611 -2.803 22.881 1.00 84.62 353 ALA A C 1
ATOM 2823 O O . ALA A 1 353 ? -16.442 -2.577 23.182 1.00 84.62 353 ALA A O 1
ATOM 2824 N N . SER A 1 354 ? -18.241 -3.922 23.252 1.00 82.75 354 SER A N 1
ATOM 2825 C CA . SER A 1 354 ? -17.632 -4.974 24.070 1.00 82.75 354 SER A CA 1
ATOM 2826 C C . SER A 1 354 ? -16.359 -5.534 23.432 1.00 82.75 354 SER A C 1
ATOM 2828 O O . SER A 1 354 ? -15.333 -5.644 24.103 1.00 82.75 354 SER A O 1
ATOM 2830 N N . LEU A 1 355 ? -16.383 -5.820 22.125 1.00 83.94 355 LEU A N 1
ATOM 2831 C CA . LEU A 1 355 ? -15.204 -6.309 21.409 1.00 83.94 355 LEU A CA 1
ATOM 2832 C C . LEU A 1 355 ? -14.046 -5.297 21.448 1.00 83.94 355 LEU A C 1
ATOM 2834 O O . LEU A 1 355 ? -12.911 -5.676 21.736 1.00 83.94 355 LEU A O 1
ATOM 2838 N N . ALA A 1 356 ? -14.329 -4.013 21.208 1.00 86.44 356 ALA A N 1
ATOM 2839 C CA . ALA A 1 356 ? -13.325 -2.954 21.277 1.00 86.44 356 ALA A CA 1
ATOM 2840 C C . ALA A 1 356 ? -12.731 -2.813 22.690 1.00 86.44 356 ALA A C 1
ATOM 2842 O O . ALA A 1 356 ? -11.509 -2.766 22.840 1.00 86.44 356 ALA A O 1
ATOM 2843 N N . PHE A 1 357 ? -13.567 -2.834 23.734 1.00 85.50 357 PHE A N 1
ATOM 2844 C CA . PHE A 1 357 ? -13.098 -2.769 25.120 1.00 85.50 357 PHE A CA 1
ATOM 2845 C C . PHE A 1 357 ? -12.318 -4.016 25.550 1.00 85.50 357 PHE A C 1
ATOM 2847 O O . PHE A 1 357 ? -11.330 -3.893 26.268 1.00 85.50 357 PHE A O 1
ATOM 2854 N N . LYS A 1 358 ? -12.680 -5.211 25.070 1.00 85.38 358 LYS A N 1
ATOM 2855 C CA . LYS A 1 358 ? -11.911 -6.438 25.330 1.00 85.38 358 LYS A CA 1
ATOM 2856 C C . LYS A 1 358 ? -10.483 -6.332 24.793 1.00 85.38 358 LYS A C 1
ATOM 2858 O O . LYS A 1 358 ? -9.539 -6.730 25.473 1.00 85.38 358 LYS A O 1
ATOM 2863 N N . ILE A 1 359 ? -10.316 -5.793 23.585 1.00 84.75 359 ILE A N 1
ATOM 2864 C CA . ILE A 1 359 ? -8.989 -5.556 23.006 1.00 84.75 359 ILE A CA 1
ATOM 2865 C C . ILE A 1 359 ? -8.254 -4.463 23.789 1.00 84.75 359 ILE A C 1
ATOM 2867 O O . ILE A 1 359 ? -7.107 -4.666 24.169 1.00 84.75 359 ILE A O 1
ATOM 2871 N N . CYS A 1 360 ? -8.931 -3.354 24.101 1.00 86.06 360 CYS A N 1
ATOM 2872 C CA . CYS A 1 360 ? -8.409 -2.268 24.934 1.00 86.06 360 CYS A CA 1
ATOM 2873 C C . CYS A 1 360 ? -7.811 -2.791 26.256 1.00 86.06 360 CYS A C 1
ATOM 2875 O O . CYS A 1 360 ? -6.648 -2.529 26.557 1.00 86.06 360 CYS A O 1
ATOM 2877 N N . ILE A 1 361 ? -8.558 -3.627 26.983 1.00 81.75 361 ILE A N 1
ATOM 2878 C CA . ILE A 1 361 ? -8.126 -4.276 28.230 1.00 81.75 361 ILE A CA 1
ATOM 2879 C C . ILE A 1 361 ? -6.864 -5.117 28.031 1.00 81.75 361 ILE A C 1
ATOM 2881 O O . ILE A 1 361 ? -5.925 -5.020 28.818 1.00 81.75 361 ILE A O 1
ATOM 2885 N N . ARG A 1 362 ? -6.804 -5.936 26.976 1.00 83.31 362 ARG A N 1
ATOM 2886 C CA . ARG A 1 362 ? -5.610 -6.750 26.691 1.00 83.31 362 ARG A CA 1
ATOM 2887 C C . ARG A 1 362 ? -4.384 -5.892 26.376 1.00 83.31 362 ARG A C 1
ATOM 2889 O O . ARG A 1 362 ? -3.285 -6.210 26.836 1.00 83.31 362 ARG A O 1
ATOM 2896 N N . THR A 1 363 ? -4.570 -4.800 25.637 1.00 83.69 363 THR A N 1
ATOM 2897 C CA . THR A 1 363 ? -3.514 -3.816 25.366 1.00 83.69 363 THR A CA 1
ATOM 2898 C C . THR A 1 363 ? -3.004 -3.196 26.665 1.00 83.69 363 THR A C 1
ATOM 2900 O O . THR A 1 363 ? -1.791 -3.125 26.857 1.00 83.69 363 THR A O 1
ATOM 2903 N N . VAL A 1 364 ? -3.906 -2.811 27.581 1.00 80.44 364 VAL A N 1
ATOM 2904 C CA . VAL A 1 364 ? -3.539 -2.293 28.910 1.00 80.44 364 VAL A CA 1
ATOM 2905 C C . VAL A 1 364 ? -2.661 -3.291 29.654 1.00 80.44 364 VAL A C 1
ATOM 2907 O O . VAL A 1 364 ? -1.558 -2.938 30.064 1.00 80.44 364 VAL A O 1
ATOM 2910 N N . TRP A 1 365 ? -3.110 -4.539 29.794 1.00 79.75 365 TRP A N 1
ATOM 2911 C CA . TRP A 1 365 ? -2.361 -5.550 30.543 1.00 79.75 365 TRP A CA 1
ATOM 2912 C C . TRP A 1 365 ? -0.990 -5.829 29.961 1.00 79.75 365 TRP A C 1
ATOM 2914 O O . TRP A 1 365 ? -0.021 -5.997 30.698 1.00 79.75 365 TRP A O 1
ATOM 2924 N N . THR A 1 366 ? -0.888 -5.838 28.638 1.00 81.19 366 THR A N 1
ATOM 2925 C CA . THR A 1 366 ? 0.403 -6.031 27.982 1.00 81.19 366 THR A CA 1
ATOM 2926 C C . THR A 1 3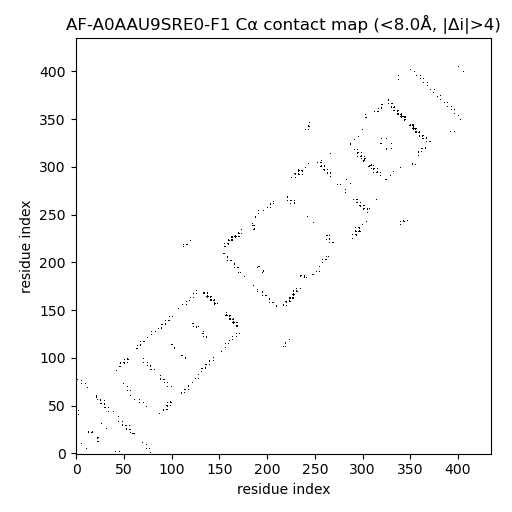66 ? 1.326 -4.843 28.217 1.00 81.19 366 THR A C 1
ATOM 2928 O O . THR A 1 366 ? 2.514 -5.034 28.466 1.00 81.19 366 THR A O 1
ATOM 2931 N N . CYS A 1 367 ? 0.776 -3.628 28.239 1.00 77.56 367 CYS A N 1
ATOM 2932 C CA . CYS A 1 367 ? 1.525 -2.433 28.597 1.00 77.56 367 CYS A CA 1
ATOM 2933 C C . CYS A 1 367 ? 2.033 -2.505 30.043 1.00 77.56 367 CYS A C 1
ATOM 2935 O O . CYS A 1 367 ? 3.223 -2.319 30.272 1.00 77.56 367 CYS A O 1
ATOM 2937 N N . VAL A 1 368 ? 1.171 -2.874 30.998 1.00 73.44 368 VAL A N 1
ATOM 2938 C CA . VAL A 1 368 ? 1.557 -3.092 32.402 1.00 73.44 368 VAL A CA 1
ATOM 2939 C C . VAL A 1 368 ? 2.661 -4.143 32.505 1.00 73.44 368 VAL A C 1
ATOM 2941 O O . VAL A 1 368 ? 3.683 -3.885 33.131 1.00 73.44 368 VAL A O 1
ATOM 2944 N N . ARG A 1 369 ? 2.510 -5.296 31.840 1.00 77.50 369 ARG A N 1
ATOM 2945 C CA . ARG A 1 369 ? 3.514 -6.370 31.837 1.00 77.50 369 ARG A CA 1
ATOM 2946 C C . ARG A 1 369 ? 4.878 -5.875 31.353 1.00 77.50 369 ARG A C 1
ATOM 2948 O O . ARG A 1 369 ? 5.878 -6.133 32.018 1.00 77.50 369 ARG A O 1
ATOM 2955 N N . LEU A 1 370 ? 4.923 -5.168 30.222 1.00 74.06 370 LEU A N 1
ATOM 2956 C CA . LEU A 1 370 ? 6.169 -4.619 29.678 1.00 74.06 370 LEU A CA 1
ATOM 2957 C C . LEU A 1 370 ? 6.769 -3.560 30.608 1.00 74.06 370 LEU A C 1
ATOM 2959 O O . LEU A 1 370 ? 7.970 -3.571 30.852 1.00 74.06 370 LEU A O 1
ATOM 2963 N N . LEU A 1 371 ? 5.947 -2.683 31.185 1.00 68.62 371 LEU A N 1
ATOM 2964 C CA . LEU A 1 371 ? 6.418 -1.686 32.145 1.00 68.62 371 LEU A CA 1
ATOM 2965 C C . LEU A 1 371 ? 6.985 -2.328 33.410 1.00 68.62 371 LEU A C 1
ATOM 2967 O O . LEU A 1 371 ? 8.023 -1.879 33.874 1.00 68.62 371 LEU A O 1
ATOM 2971 N N . CYS A 1 372 ? 6.362 -3.381 33.945 1.00 68.75 372 CYS A N 1
ATOM 2972 C CA . CYS A 1 372 ? 6.884 -4.123 35.094 1.00 68.75 372 CYS A CA 1
ATOM 2973 C C . CYS A 1 372 ? 8.237 -4.779 34.785 1.00 68.75 372 CYS A C 1
ATOM 2975 O O . CYS A 1 372 ? 9.124 -4.761 35.636 1.00 68.75 372 CYS A O 1
ATOM 2977 N N . GLN A 1 373 ? 8.417 -5.306 33.568 1.00 70.44 373 GLN A N 1
ATOM 2978 C CA . GLN A 1 373 ? 9.707 -5.832 33.107 1.00 70.44 373 GLN A CA 1
ATOM 2979 C C . GLN A 1 373 ? 10.771 -4.726 33.021 1.00 70.44 373 GLN A C 1
ATOM 2981 O O . GLN A 1 373 ? 11.904 -4.932 33.441 1.00 70.44 373 GLN A O 1
ATOM 2986 N N . ILE A 1 374 ? 10.406 -3.528 32.551 1.00 66.44 374 ILE A N 1
ATOM 2987 C CA . ILE A 1 374 ? 11.321 -2.375 32.494 1.00 66.44 374 ILE A CA 1
ATOM 2988 C C . ILE A 1 374 ? 11.591 -1.800 33.900 1.00 66.44 374 ILE A C 1
ATOM 2990 O O . ILE A 1 374 ? 12.693 -1.333 34.169 1.00 66.44 374 ILE A O 1
ATOM 2994 N N . HIS A 1 375 ? 10.628 -1.846 34.830 1.00 55.09 375 HIS A N 1
ATOM 2995 C CA . HIS A 1 375 ? 10.768 -1.291 36.186 1.00 55.09 375 HIS A CA 1
ATOM 2996 C C . HIS A 1 375 ? 11.784 -2.051 37.046 1.00 55.09 375 HIS A C 1
ATOM 2998 O O . HIS A 1 375 ? 12.411 -1.443 37.910 1.00 55.09 375 HIS A O 1
ATOM 3004 N N . GLN A 1 376 ? 12.028 -3.336 36.761 1.00 55.00 376 GLN A N 1
ATOM 3005 C CA . GLN A 1 376 ? 13.163 -4.076 37.333 1.00 55.00 376 GLN A CA 1
ATOM 3006 C C . GLN A 1 376 ? 14.529 -3.461 36.944 1.00 55.00 376 GLN A C 1
ATOM 3008 O O . GLN A 1 376 ? 15.538 -3.780 37.566 1.00 55.00 376 GLN A O 1
ATOM 3013 N N . HIS A 1 377 ? 14.554 -2.532 35.977 1.00 52.28 377 HIS A N 1
ATOM 3014 C CA . HIS A 1 377 ? 15.734 -1.821 35.476 1.00 52.28 377 HIS A CA 1
ATOM 3015 C C . HIS A 1 377 ? 15.703 -0.280 35.670 1.00 52.28 377 HIS A C 1
ATOM 3017 O O . HIS A 1 377 ? 16.596 0.401 35.176 1.00 52.28 377 HIS A O 1
ATOM 3023 N N . GLY A 1 378 ? 14.737 0.281 36.419 1.00 49.88 378 GLY A N 1
ATOM 3024 C CA . GLY A 1 378 ? 14.829 1.633 37.014 1.00 49.88 378 GLY A CA 1
ATOM 3025 C C . GLY A 1 378 ? 14.619 2.868 36.110 1.00 49.88 378 GLY A C 1
ATOM 3026 O O . GLY A 1 378 ? 15.507 3.714 36.038 1.00 49.88 378 GLY A O 1
ATOM 3027 N N . ALA A 1 379 ? 13.440 3.053 35.488 1.00 55.84 379 ALA A N 1
ATOM 3028 C CA . ALA A 1 379 ? 13.140 4.242 34.661 1.00 55.84 379 ALA A CA 1
ATOM 3029 C C . ALA A 1 379 ? 11.931 5.102 35.151 1.00 55.84 379 ALA A C 1
ATOM 3031 O O . ALA A 1 379 ? 10.850 4.560 35.394 1.00 55.84 379 ALA A O 1
ATOM 3032 N N . PRO A 1 380 ? 12.050 6.450 35.232 1.00 55.00 380 PRO A N 1
ATOM 3033 C CA . PRO A 1 380 ? 11.017 7.366 35.759 1.00 55.00 380 PRO A CA 1
ATOM 3034 C C . PRO A 1 380 ? 9.845 7.698 34.805 1.00 55.00 380 PRO A C 1
ATOM 3036 O O . PRO A 1 380 ? 8.816 8.215 35.244 1.00 55.00 380 PRO A O 1
ATOM 3039 N N . GLU A 1 381 ? 9.934 7.377 33.511 1.00 56.94 381 GLU A N 1
ATOM 3040 C CA . GLU A 1 381 ? 8.858 7.592 32.515 1.00 56.94 381 GLU A CA 1
ATOM 3041 C C . GLU A 1 381 ? 7.631 6.686 32.736 1.00 56.94 381 GLU A C 1
ATOM 3043 O O . GLU A 1 381 ? 6.547 6.915 32.192 1.00 56.94 381 GLU A O 1
ATOM 3048 N N . ILE A 1 382 ? 7.788 5.684 33.601 1.00 55.62 382 ILE A N 1
ATOM 3049 C CA . ILE A 1 382 ? 6.811 4.636 33.881 1.00 55.62 382 ILE A CA 1
ATOM 3050 C C . ILE A 1 382 ? 5.635 5.161 34.718 1.00 55.62 382 ILE A C 1
ATOM 3052 O O . ILE A 1 382 ? 4.501 4.748 34.486 1.00 55.62 382 ILE A O 1
ATOM 3056 N N . ASN A 1 383 ? 5.849 6.145 35.598 1.00 54.31 383 ASN A N 1
ATOM 3057 C CA . ASN A 1 383 ? 4.783 6.703 36.445 1.00 54.31 383 ASN A CA 1
ATOM 3058 C C . ASN A 1 383 ? 3.708 7.440 35.633 1.00 54.31 383 ASN A C 1
ATOM 3060 O O . ASN A 1 383 ? 2.517 7.258 35.869 1.00 54.31 383 ASN A O 1
ATOM 3064 N N . LYS A 1 384 ? 4.106 8.222 34.619 1.00 63.47 384 LYS A N 1
ATOM 3065 C CA . LYS A 1 384 ? 3.153 8.911 33.728 1.00 63.47 384 LYS A CA 1
ATOM 3066 C C . LYS A 1 384 ? 2.339 7.920 32.894 1.00 63.47 384 LYS A C 1
ATOM 3068 O O . LYS A 1 384 ? 1.163 8.158 32.628 1.00 63.47 384 LYS A O 1
ATOM 3073 N N . LEU A 1 385 ? 2.959 6.815 32.473 1.00 58.97 385 LEU A N 1
ATOM 3074 C CA . LEU A 1 385 ? 2.286 5.782 31.686 1.00 58.97 385 LEU A CA 1
ATOM 3075 C C . LEU A 1 385 ? 1.354 4.920 32.552 1.00 58.97 385 LEU A C 1
ATOM 3077 O O . LEU A 1 385 ? 0.258 4.596 32.107 1.00 58.97 385 LEU A O 1
ATOM 3081 N N . LEU A 1 386 ? 1.744 4.623 33.796 1.00 56.16 386 LEU A N 1
ATOM 3082 C CA . LEU A 1 386 ? 0.906 3.966 34.805 1.00 56.16 386 LEU A CA 1
ATOM 3083 C C . LEU A 1 386 ? -0.351 4.776 35.123 1.00 56.16 386 LEU A C 1
ATOM 3085 O O . LEU A 1 386 ? -1.443 4.218 35.101 1.00 56.16 386 LEU A O 1
ATOM 3089 N N . VAL A 1 387 ? -0.215 6.085 35.356 1.00 63.28 387 VAL A N 1
ATOM 3090 C CA . VAL A 1 387 ? -1.368 6.974 35.579 1.00 63.28 387 VAL A CA 1
ATOM 3091 C C . VAL A 1 387 ? -2.310 6.939 34.374 1.00 63.28 387 VAL A C 1
ATOM 3093 O O . VAL A 1 387 ? -3.494 6.663 34.539 1.00 63.28 387 VAL A O 1
ATOM 3096 N N . PHE A 1 388 ? -1.782 7.085 33.152 1.00 64.75 388 PHE A N 1
ATOM 3097 C CA . PHE A 1 388 ? -2.587 6.988 31.928 1.00 64.75 388 PHE A CA 1
ATOM 3098 C C . PHE A 1 388 ? -3.313 5.637 31.801 1.00 64.75 388 PHE A C 1
ATOM 3100 O O . PHE A 1 388 ? -4.477 5.587 31.403 1.00 64.75 388 PHE A O 1
ATOM 3107 N N . ILE A 1 389 ? -2.640 4.532 32.129 1.00 59.47 389 ILE A N 1
ATOM 3108 C CA . ILE A 1 389 ? -3.232 3.191 32.127 1.00 59.47 389 ILE A CA 1
ATOM 3109 C C . ILE A 1 389 ? -4.385 3.101 33.131 1.00 59.47 389 ILE A C 1
ATOM 3111 O O . ILE A 1 389 ? -5.457 2.629 32.763 1.00 59.47 389 ILE A O 1
ATOM 3115 N N . LEU A 1 390 ? -4.182 3.554 34.368 1.00 59.81 390 LEU A N 1
ATOM 3116 C CA . LEU A 1 390 ? -5.183 3.487 35.434 1.00 59.81 390 LEU A CA 1
ATOM 3117 C C . LEU A 1 390 ? -6.398 4.378 35.137 1.00 59.81 390 LEU A C 1
ATOM 3119 O O . LEU A 1 390 ? -7.536 3.967 35.367 1.00 59.81 390 LEU A O 1
ATOM 3123 N N . GLU A 1 391 ? -6.186 5.556 34.553 1.00 63.88 391 GLU A N 1
ATOM 3124 C CA . GLU A 1 391 ? -7.263 6.446 34.103 1.00 63.88 391 GLU A CA 1
ATOM 3125 C C . GLU A 1 391 ? -8.109 5.794 32.997 1.00 63.88 391 GLU A C 1
ATOM 3127 O O . GLU A 1 391 ? -9.332 5.729 33.104 1.00 63.88 391 GLU A O 1
ATOM 3132 N N . ASN A 1 392 ? -7.478 5.224 31.964 1.00 60.78 392 ASN A N 1
ATOM 3133 C CA . ASN A 1 392 ? -8.212 4.532 30.896 1.00 60.78 392 ASN A CA 1
ATOM 3134 C C . ASN A 1 392 ? -8.865 3.229 31.384 1.00 60.78 392 ASN A C 1
ATOM 3136 O O . ASN A 1 392 ? -9.954 2.879 30.929 1.00 60.78 392 ASN A O 1
ATOM 3140 N N . TRP A 1 393 ? -8.222 2.515 32.311 1.00 63.12 393 TRP A N 1
ATOM 3141 C CA . TRP A 1 393 ? -8.763 1.308 32.929 1.00 63.12 393 TRP A CA 1
ATOM 3142 C C . TRP A 1 393 ? -10.009 1.612 33.754 1.00 63.12 393 TRP A C 1
ATOM 3144 O O . TRP A 1 393 ? -11.032 0.966 33.561 1.00 63.12 393 TRP A O 1
ATOM 3154 N N . SER A 1 394 ? -9.953 2.614 34.632 1.00 57.62 394 SER A N 1
ATOM 3155 C CA . SER A 1 394 ? -11.097 3.016 35.458 1.00 57.62 394 SER A CA 1
ATOM 3156 C C . SER A 1 394 ? -12.281 3.487 34.608 1.00 57.62 394 SER A C 1
ATOM 3158 O O . SER A 1 394 ? -13.420 3.108 34.886 1.00 57.62 394 SER A O 1
ATOM 3160 N N . ALA A 1 395 ? -12.025 4.214 33.514 1.00 56.72 395 ALA A N 1
ATOM 3161 C CA . ALA A 1 395 ? -13.050 4.590 32.542 1.00 56.72 395 ALA A CA 1
ATOM 3162 C C . ALA A 1 395 ? -13.660 3.369 31.824 1.00 56.72 395 ALA A C 1
ATOM 3164 O O . ALA A 1 395 ? -14.885 3.252 31.723 1.00 56.72 395 ALA A O 1
ATOM 3165 N N . ALA A 1 396 ? -12.827 2.429 31.360 1.00 52.00 396 ALA A N 1
ATOM 3166 C CA . ALA A 1 396 ? -13.289 1.208 30.701 1.00 52.00 396 ALA A CA 1
ATOM 3167 C C . ALA A 1 396 ? -14.066 0.290 31.661 1.00 52.00 396 ALA A C 1
ATOM 3169 O O . ALA A 1 396 ? -15.114 -0.241 31.301 1.00 52.00 396 ALA A O 1
ATOM 3170 N N . GLU A 1 397 ? -13.591 0.130 32.895 1.00 55.72 397 GLU A N 1
ATOM 3171 C CA . GLU A 1 397 ? -14.232 -0.664 33.940 1.00 55.72 397 GLU A CA 1
ATOM 3172 C C . GLU A 1 397 ? -15.595 -0.079 34.332 1.00 55.72 397 GLU A C 1
ATOM 3174 O O . GLU A 1 397 ? -16.568 -0.826 34.438 1.00 55.72 397 GLU A O 1
ATOM 3179 N N . ALA A 1 398 ? -15.699 1.245 34.488 1.00 61.19 398 ALA A N 1
ATOM 3180 C CA . ALA A 1 398 ? -16.967 1.917 34.763 1.00 61.19 398 ALA A CA 1
ATOM 3181 C C . ALA A 1 398 ? -17.990 1.697 33.635 1.00 61.19 398 ALA A C 1
ATOM 3183 O O . ALA A 1 398 ? -19.155 1.407 33.901 1.00 61.19 398 ALA A O 1
ATOM 3184 N N . LEU A 1 399 ? -17.560 1.764 32.370 1.00 53.72 399 LEU A N 1
ATOM 3185 C CA . LEU A 1 399 ? -18.424 1.488 31.217 1.00 53.72 399 LEU A CA 1
ATOM 3186 C C . LEU A 1 399 ? -18.848 0.018 31.140 1.00 53.72 399 LEU A C 1
ATOM 3188 O O . LEU A 1 399 ? -20.000 -0.268 30.824 1.00 53.72 399 LEU A O 1
ATOM 3192 N N . ILE A 1 400 ? -17.948 -0.912 31.469 1.00 53.09 400 ILE A N 1
ATOM 3193 C CA . ILE A 1 400 ? -18.256 -2.346 31.516 1.00 53.09 400 ILE A CA 1
ATOM 3194 C C . ILE A 1 400 ? -19.252 -2.651 32.636 1.00 53.09 400 ILE A C 1
ATOM 3196 O O . ILE A 1 400 ? -20.200 -3.391 32.400 1.00 53.09 400 ILE A O 1
ATOM 3200 N N . LYS A 1 401 ? -19.102 -2.049 33.822 1.00 53.78 401 LYS A N 1
ATOM 3201 C CA . LYS A 1 401 ? -20.058 -2.195 34.936 1.00 53.78 401 LYS A CA 1
ATOM 3202 C C . LYS A 1 401 ? -21.468 -1.706 34.586 1.00 53.78 401 LYS A C 1
ATOM 3204 O O . LYS A 1 401 ? -22.428 -2.213 35.151 1.00 53.78 401 LYS A O 1
ATOM 3209 N N . ASN A 1 402 ? -21.586 -0.776 33.639 1.00 54.84 402 ASN A N 1
ATOM 3210 C CA . ASN A 1 402 ? -22.861 -0.237 33.163 1.00 54.84 402 ASN A CA 1
ATOM 3211 C C . ASN A 1 402 ? -23.477 -1.029 31.991 1.00 54.84 402 ASN A C 1
ATOM 3213 O O . ASN A 1 402 ? -24.559 -0.677 31.519 1.00 54.84 402 ASN A O 1
ATOM 3217 N N . LEU A 1 403 ? -22.817 -2.085 31.494 1.00 48.31 403 LEU A N 1
ATOM 3218 C CA . LEU A 1 403 ? -23.425 -2.998 30.525 1.00 48.31 403 LEU A CA 1
ATOM 3219 C C . LEU A 1 403 ? -24.529 -3.832 31.201 1.00 48.31 403 LEU A C 1
ATOM 3221 O O . LEU A 1 403 ? -24.372 -4.216 32.355 1.00 48.31 403 LEU A O 1
ATOM 3225 N N . PRO A 1 404 ? -25.621 -4.172 30.494 1.00 47.38 404 PRO A N 1
ATOM 3226 C CA . PRO A 1 404 ? -26.749 -4.892 31.087 1.00 47.38 404 PRO A CA 1
ATOM 3227 C C . PRO A 1 404 ? -26.427 -6.329 31.545 1.00 47.38 404 PRO A C 1
ATOM 3229 O O . PRO A 1 404 ? -27.204 -6.883 32.313 1.00 47.38 404 PRO A O 1
ATOM 3232 N N . ASP A 1 405 ? -25.288 -6.909 31.140 1.00 50.47 405 ASP A N 1
ATOM 3233 C CA . ASP A 1 405 ? -24.671 -8.057 31.826 1.00 50.47 405 ASP A CA 1
ATOM 3234 C C . ASP A 1 405 ? -23.174 -8.207 31.447 1.00 50.47 405 ASP A C 1
ATOM 3236 O O . ASP A 1 405 ? -22.842 -8.804 30.417 1.00 50.47 405 ASP A O 1
ATOM 3240 N N . PRO A 1 406 ? -22.227 -7.663 32.235 1.00 42.94 406 PRO A N 1
ATOM 3241 C CA . PRO A 1 406 ? -20.790 -7.826 31.999 1.00 42.94 406 PRO A CA 1
ATOM 3242 C C . PRO A 1 406 ? -20.254 -9.175 32.500 1.00 42.94 406 PRO A C 1
ATOM 3244 O O . PRO A 1 406 ? -19.098 -9.528 32.237 1.00 42.94 406 PRO A O 1
ATOM 3247 N N . THR A 1 407 ? -21.078 -9.950 33.208 1.00 43.75 407 THR A N 1
ATOM 3248 C CA . THR A 1 407 ? -20.694 -11.194 33.880 1.00 43.75 407 THR A CA 1
ATOM 3249 C C . THR A 1 407 ? -20.114 -12.254 32.933 1.00 43.75 407 THR A C 1
ATOM 3251 O O . THR A 1 407 ? -19.097 -12.855 33.292 1.00 43.75 407 THR A O 1
ATOM 3254 N N . PRO A 1 408 ? -20.656 -12.492 31.718 1.00 48.06 408 PRO A N 1
ATOM 3255 C CA . PRO A 1 408 ? -20.091 -13.462 30.778 1.00 48.06 408 PRO A CA 1
ATOM 3256 C C . PRO A 1 408 ? -18.691 -13.068 30.300 1.00 48.06 408 PRO A C 1
ATOM 3258 O O . PRO A 1 408 ? -17.807 -13.917 30.204 1.00 48.06 408 PRO A O 1
ATOM 3261 N N . ILE A 1 409 ? -18.468 -11.771 30.062 1.00 44.31 409 ILE A N 1
ATOM 3262 C CA . ILE A 1 409 ? -17.192 -11.228 29.580 1.00 44.31 409 ILE A CA 1
ATOM 3263 C C . ILE A 1 409 ? -16.128 -11.351 30.676 1.00 44.31 409 ILE A C 1
ATOM 3265 O O . ILE A 1 409 ? -15.031 -11.847 30.416 1.00 44.31 409 ILE A O 1
ATOM 3269 N N . ALA A 1 410 ? -16.471 -10.973 31.912 1.00 42.84 410 ALA A N 1
ATOM 3270 C CA . ALA A 1 410 ? -15.590 -11.109 33.068 1.00 42.84 410 ALA A CA 1
ATOM 3271 C C . ALA A 1 410 ? -15.266 -12.584 33.377 1.00 42.84 410 ALA A C 1
ATOM 3273 O O . ALA A 1 410 ? -14.100 -12.935 33.561 1.00 42.84 410 ALA A O 1
ATOM 3274 N N . LYS A 1 411 ? -16.265 -13.481 33.349 1.00 45.62 411 LYS A N 1
ATOM 3275 C CA . LYS A 1 411 ? -16.064 -14.928 33.558 1.00 45.62 411 LYS A CA 1
ATOM 3276 C C . LYS A 1 411 ? -15.189 -15.555 32.473 1.00 45.62 411 LYS A C 1
ATOM 3278 O O . LYS A 1 411 ? -14.295 -16.341 32.787 1.00 45.62 411 LYS A O 1
ATOM 3283 N N . GLN A 1 412 ? -15.417 -15.211 31.206 1.00 44.38 412 GLN A N 1
ATOM 3284 C CA . GLN A 1 412 ? -14.625 -15.738 30.096 1.00 44.38 412 GLN A CA 1
ATOM 3285 C C . GLN A 1 412 ? -13.182 -15.223 30.141 1.00 44.38 412 GLN A C 1
ATOM 3287 O O . GLN A 1 412 ? -12.265 -15.982 29.844 1.00 44.38 412 GLN A O 1
ATOM 3292 N N . TYR A 1 413 ? -12.968 -13.984 30.590 1.00 47.72 413 TYR A N 1
ATOM 3293 C CA . TYR A 1 413 ? -11.638 -13.415 30.805 1.00 47.72 413 TYR A CA 1
ATOM 3294 C C . TYR A 1 413 ? -10.861 -14.129 31.924 1.00 47.72 413 TYR A C 1
ATOM 3296 O O . TYR A 1 413 ? -9.736 -14.574 31.694 1.00 47.72 413 TYR A O 1
ATOM 3304 N N . VAL A 1 414 ? -11.475 -14.329 33.098 1.00 45.34 414 VAL A N 1
ATOM 3305 C CA . VAL A 1 414 ? -10.863 -15.070 34.223 1.00 45.34 414 VAL A CA 1
ATOM 3306 C C . VAL A 1 414 ? -10.505 -16.506 33.818 1.00 45.34 414 VAL A C 1
ATOM 3308 O O . VAL A 1 414 ? -9.452 -17.019 34.193 1.00 45.34 414 VAL A O 1
ATOM 3311 N N . LYS A 1 415 ? -11.347 -17.148 32.999 1.00 53.34 415 LYS A N 1
ATOM 3312 C CA . LYS A 1 415 ? -11.108 -18.508 32.491 1.00 53.34 415 LYS A CA 1
ATOM 3313 C C . LYS A 1 415 ? -9.944 -18.592 31.494 1.00 53.34 415 LYS A C 1
ATOM 3315 O O . LYS A 1 415 ? -9.303 -19.637 31.409 1.00 53.34 415 LYS A O 1
ATOM 3320 N N . THR A 1 416 ? -9.685 -17.542 30.715 1.00 44.06 416 THR A N 1
ATOM 3321 C CA . THR A 1 416 ? -8.520 -17.486 29.813 1.00 44.06 416 THR A CA 1
ATOM 3322 C C . THR A 1 416 ? -7.236 -17.227 30.600 1.00 44.06 416 THR A C 1
ATOM 3324 O O . THR A 1 416 ? -6.266 -17.944 30.410 1.00 44.06 416 THR A O 1
ATOM 3327 N N . GLN A 1 417 ? -7.266 -16.307 31.571 1.00 46.81 417 GLN A N 1
ATOM 3328 C CA . GLN A 1 417 ? -6.112 -16.006 32.430 1.00 46.81 417 GLN A CA 1
ATOM 3329 C C . GLN A 1 417 ? -5.657 -17.201 33.278 1.00 46.81 417 GLN A C 1
ATOM 3331 O O . GLN A 1 417 ? -4.458 -17.420 33.426 1.00 46.81 417 GLN A O 1
ATOM 3336 N N . ARG A 1 418 ? -6.590 -18.012 33.805 1.00 49.56 418 ARG A N 1
ATOM 3337 C CA . ARG A 1 418 ? -6.221 -19.260 34.499 1.00 49.56 418 ARG A CA 1
ATOM 3338 C C . ARG A 1 418 ? -5.470 -20.227 33.590 1.00 49.56 418 ARG A C 1
ATOM 3340 O O . ARG A 1 418 ? -4.448 -20.747 34.010 1.00 49.56 418 ARG A O 1
ATOM 3347 N N . ARG A 1 419 ? -5.932 -20.404 32.348 1.00 56.03 419 ARG A N 1
ATOM 3348 C CA . ARG A 1 419 ? -5.276 -21.294 31.381 1.00 56.03 419 ARG A CA 1
ATOM 3349 C C . ARG A 1 419 ? -3.881 -20.808 31.005 1.00 56.03 419 ARG A C 1
ATOM 3351 O O . ARG A 1 419 ? -2.955 -21.604 31.005 1.00 56.03 419 ARG A O 1
ATOM 3358 N N . ASP A 1 420 ? -3.708 -19.513 30.763 1.00 43.97 420 ASP A N 1
ATOM 3359 C CA . ASP A 1 420 ? -2.393 -18.959 30.417 1.00 43.97 420 ASP A CA 1
ATOM 3360 C C . ASP A 1 420 ? -1.404 -19.063 31.595 1.00 43.97 420 ASP A C 1
ATOM 3362 O O . ASP A 1 420 ? -0.219 -19.324 31.396 1.00 43.97 420 ASP A O 1
ATOM 3366 N N . HIS A 1 421 ? -1.889 -18.911 32.833 1.00 49.56 421 HIS A N 1
ATOM 3367 C CA . HIS A 1 421 ? -1.079 -19.090 34.040 1.00 49.56 421 HIS A CA 1
ATOM 3368 C C . HIS A 1 421 ? -0.747 -20.567 34.318 1.00 49.56 421 HIS A C 1
ATOM 3370 O O . HIS A 1 421 ? 0.334 -20.863 34.824 1.00 49.56 421 HIS A O 1
ATOM 3376 N N . GLU A 1 422 ? -1.655 -21.494 34.010 1.00 62.12 422 GLU A N 1
ATOM 3377 C CA . GLU A 1 422 ? -1.413 -22.942 34.085 1.00 62.12 422 GLU A CA 1
ATOM 3378 C C . GLU A 1 422 ? -0.347 -23.363 33.063 1.00 62.12 422 GLU A C 1
ATOM 3380 O O . GLU A 1 422 ? 0.638 -23.983 33.449 1.00 62.12 422 GLU A O 1
ATOM 3385 N N . ILE A 1 423 ? -0.449 -22.896 31.813 1.00 62.50 423 ILE A N 1
ATOM 3386 C CA . ILE A 1 423 ? 0.532 -23.173 30.748 1.00 62.50 423 ILE A CA 1
ATOM 3387 C C . ILE A 1 423 ? 1.915 -22.600 31.097 1.00 62.50 423 ILE A C 1
ATOM 3389 O O . ILE A 1 423 ? 2.925 -23.284 30.969 1.00 62.50 423 ILE A O 1
ATOM 3393 N N . GLN A 1 424 ? 1.989 -21.363 31.599 1.00 50.75 424 GLN A N 1
ATOM 3394 C CA . GLN A 1 424 ? 3.267 -20.764 32.015 1.00 50.75 424 GLN A CA 1
ATOM 3395 C C . GLN A 1 424 ? 3.884 -21.442 33.243 1.00 50.75 424 GLN A C 1
ATOM 3397 O O . GLN A 1 424 ? 5.101 -21.378 33.437 1.00 50.75 424 GLN A O 1
ATOM 3402 N N . LYS A 1 425 ? 3.056 -22.050 34.098 1.00 64.62 425 LYS A N 1
ATOM 3403 C CA . LYS A 1 425 ? 3.523 -22.838 35.237 1.00 64.62 425 LYS A CA 1
ATOM 3404 C C . LYS A 1 425 ? 4.072 -24.183 34.759 1.00 64.62 425 LYS A C 1
ATOM 3406 O O . LYS A 1 425 ? 5.194 -24.514 35.116 1.00 64.62 425 LYS A O 1
ATOM 3411 N N . GLU A 1 426 ? 3.358 -24.872 33.872 1.00 65.06 426 GLU A N 1
ATOM 3412 C CA . GLU A 1 426 ? 3.823 -26.116 33.245 1.00 65.06 426 GLU A CA 1
ATOM 3413 C C . GLU A 1 426 ? 5.134 -25.911 32.471 1.00 65.06 426 GLU A C 1
ATOM 3415 O O . GLU A 1 426 ? 6.074 -26.679 32.650 1.00 65.06 426 GLU A O 1
ATOM 3420 N N . GLU A 1 427 ? 5.271 -24.831 31.695 1.00 58.22 427 GLU A N 1
ATOM 3421 C CA . GLU A 1 427 ? 6.522 -24.511 30.988 1.00 58.22 427 GLU A CA 1
ATOM 3422 C C . GLU A 1 427 ? 7.700 -24.205 31.928 1.00 58.22 427 GLU A C 1
ATOM 3424 O O . GLU A 1 427 ? 8.857 -24.448 31.572 1.00 58.22 427 GLU A O 1
ATOM 3429 N N . LYS A 1 428 ? 7.441 -23.649 33.119 1.00 65.50 428 LYS A N 1
ATOM 3430 C CA . LYS A 1 428 ? 8.477 -23.429 34.141 1.00 65.50 428 LYS A CA 1
ATOM 3431 C C . LYS A 1 428 ? 8.875 -24.730 34.825 1.00 65.50 428 LYS A C 1
ATOM 3433 O O . LYS A 1 428 ? 10.068 -24.950 35.027 1.00 65.50 428 LYS A O 1
ATOM 3438 N N . ASP A 1 429 ? 7.901 -25.581 35.121 1.00 65.19 429 ASP A N 1
ATOM 3439 C CA . ASP A 1 429 ? 8.117 -26.865 35.782 1.00 65.19 429 ASP A CA 1
ATOM 3440 C C . ASP A 1 429 ? 8.852 -27.848 34.841 1.00 65.19 429 ASP A C 1
ATOM 3442 O O . ASP A 1 429 ? 9.783 -28.534 35.266 1.00 65.19 429 ASP A O 1
ATOM 3446 N N . LEU A 1 430 ? 8.554 -27.828 33.535 1.00 66.50 430 LEU A N 1
ATOM 3447 C CA . LEU A 1 430 ? 9.290 -28.568 32.493 1.00 66.50 430 LEU A CA 1
ATOM 3448 C C . LEU A 1 430 ? 10.743 -28.090 32.338 1.00 66.50 430 LEU A C 1
ATOM 3450 O O . LEU A 1 430 ? 11.654 -28.899 32.187 1.00 66.50 430 LEU A O 1
ATOM 3454 N N . LYS A 1 431 ? 10.999 -26.780 32.441 1.00 66.00 431 LYS A N 1
ATOM 3455 C CA . LYS A 1 431 ? 12.367 -26.229 32.372 1.00 66.00 431 LYS A CA 1
ATOM 3456 C C . LYS A 1 431 ? 13.199 -26.489 33.629 1.00 66.00 431 LYS A C 1
ATOM 3458 O O . LYS A 1 431 ? 14.423 -26.449 33.551 1.00 66.00 431 LYS A O 1
ATOM 3463 N N . GLN A 1 432 ? 12.564 -26.730 34.776 1.00 60.31 432 GLN A N 1
ATOM 3464 C CA . GLN A 1 432 ? 13.252 -27.049 36.033 1.00 60.31 432 GLN A CA 1
ATOM 3465 C C . GLN A 1 432 ? 13.493 -28.550 36.235 1.00 60.31 432 GLN A C 1
ATOM 3467 O O . GLN A 1 432 ? 14.376 -28.909 37.010 1.00 60.31 432 GLN A O 1
ATOM 3472 N N . THR A 1 433 ? 12.754 -29.421 35.542 1.00 56.19 433 THR A N 1
ATOM 3473 C CA . THR A 1 433 ? 12.847 -30.882 35.716 1.00 56.19 433 THR A CA 1
ATOM 3474 C C . THR A 1 433 ? 13.788 -31.592 34.740 1.00 56.19 433 THR A C 1
ATOM 3476 O O . THR A 1 433 ? 14.013 -32.785 34.912 1.00 56.19 433 THR A O 1
ATOM 3479 N N . GLY A 1 434 ? 14.418 -30.878 33.801 1.00 50.28 434 GLY A N 1
ATOM 3480 C CA . GLY A 1 434 ? 15.561 -31.394 33.039 1.00 50.28 434 GLY A CA 1
ATOM 3481 C C . GLY A 1 434 ? 15.275 -32.685 32.267 1.00 50.28 434 GLY A C 1
ATOM 3482 O O . GLY A 1 434 ? 15.999 -33.664 32.442 1.00 50.28 434 GLY A O 1
ATOM 3483 N N . PHE A 1 435 ? 14.247 -32.663 31.417 1.00 39.84 435 PHE A N 1
ATOM 3484 C CA . PHE A 1 435 ? 14.074 -33.610 30.313 1.00 39.84 435 PHE A CA 1
ATOM 3485 C C . PHE A 1 435 ? 14.133 -32.884 28.972 1.00 39.84 435 PHE A C 1
ATOM 3487 O O . PHE A 1 435 ? 13.537 -31.784 28.874 1.00 39.84 435 PHE A O 1
#

Organism: Thlaspi arvense (NCBI:txid13288)